Protein AF-R7URT7-F1 (afdb_monomer_lite)

Structure (mmCIF, N/CA/C/O backbone):
data_AF-R7URT7-F1
#
_entry.id   AF-R7URT7-F1
#
loop_
_atom_site.group_PDB
_atom_site.id
_atom_site.type_symbol
_atom_site.label_atom_id
_atom_site.label_alt_id
_atom_site.label_comp_id
_atom_site.label_asym_id
_atom_site.label_entity_id
_atom_site.label_seq_id
_atom_site.pdbx_PDB_ins_code
_atom_site.Cartn_x
_atom_site.Cartn_y
_atom_site.Cartn_z
_atom_site.occupancy
_atom_site.B_iso_or_equiv
_atom_site.auth_seq_id
_atom_site.auth_comp_id
_atom_site.auth_asym_id
_atom_site.auth_atom_id
_atom_site.pdbx_PDB_model_num
ATOM 1 N N . MET A 1 1 ? 13.377 -13.841 -41.918 1.00 66.00 1 MET A N 1
ATOM 2 C CA . MET A 1 1 ? 13.111 -12.643 -41.094 1.00 66.00 1 MET A CA 1
ATOM 3 C C . MET A 1 1 ? 12.307 -13.011 -39.851 1.00 66.00 1 MET A C 1
ATOM 5 O O . MET A 1 1 ? 12.816 -12.805 -38.762 1.00 66.00 1 MET A O 1
ATOM 9 N N . GLU A 1 2 ? 11.150 -13.668 -39.987 1.00 70.62 2 GLU A N 1
ATOM 10 C CA . GLU A 1 2 ? 10.314 -14.103 -38.846 1.00 70.62 2 GLU A CA 1
ATOM 11 C C . GLU A 1 2 ? 11.024 -14.985 -37.812 1.00 70.62 2 GLU A C 1
ATOM 13 O O . GLU A 1 2 ? 10.847 -14.773 -36.621 1.00 70.62 2 GLU A O 1
ATOM 18 N N . LYS A 1 3 ? 11.882 -15.927 -38.235 1.00 75.81 3 LYS A N 1
ATOM 19 C CA . LYS A 1 3 ? 12.674 -16.740 -37.291 1.00 75.81 3 LYS A CA 1
ATOM 20 C C . LYS A 1 3 ? 13.575 -15.880 -36.400 1.00 75.81 3 LYS A C 1
ATOM 22 O O . LYS A 1 3 ? 13.636 -16.108 -35.205 1.00 75.81 3 LYS A O 1
ATOM 27 N N . ILE A 1 4 ? 14.229 -14.865 -36.968 1.00 79.12 4 ILE A N 1
ATOM 28 C CA . ILE A 1 4 ? 15.103 -13.954 -36.213 1.00 79.12 4 ILE A CA 1
ATOM 29 C C . ILE A 1 4 ? 14.263 -13.099 -35.259 1.00 79.12 4 ILE A C 1
ATOM 31 O O . ILE A 1 4 ? 14.630 -12.951 -34.101 1.00 79.12 4 ILE A O 1
ATOM 35 N N . LEU A 1 5 ? 13.116 -12.588 -35.719 1.00 78.25 5 LEU A N 1
ATOM 36 C CA . LEU A 1 5 ? 12.190 -11.819 -34.881 1.00 78.25 5 LEU A CA 1
ATOM 37 C C . LEU A 1 5 ? 11.655 -12.649 -33.709 1.00 78.25 5 LEU A C 1
ATOM 39 O O . LEU A 1 5 ? 11.570 -12.137 -32.601 1.00 78.25 5 LEU A O 1
ATOM 43 N N . ARG A 1 6 ? 11.364 -13.933 -33.932 1.00 86.25 6 ARG A N 1
ATOM 44 C CA . ARG A 1 6 ? 10.952 -14.875 -32.887 1.00 86.25 6 ARG A CA 1
ATOM 45 C C . ARG A 1 6 ? 12.051 -15.104 -31.853 1.00 86.25 6 ARG A C 1
ATOM 47 O O . ARG A 1 6 ? 11.780 -14.981 -30.668 1.00 86.25 6 ARG A O 1
ATOM 54 N N . GLU A 1 7 ? 13.275 -15.416 -32.279 1.00 81.38 7 GLU A N 1
ATOM 55 C CA . GLU A 1 7 ? 14.393 -15.630 -31.345 1.00 81.38 7 GLU A CA 1
ATOM 56 C C . GLU A 1 7 ? 14.695 -14.360 -30.535 1.00 81.38 7 GLU A C 1
ATOM 58 O O . GLU A 1 7 ? 14.905 -14.426 -29.326 1.00 81.38 7 GLU A O 1
ATOM 63 N N . VAL A 1 8 ? 14.651 -13.187 -31.178 1.00 81.44 8 VAL A N 1
ATOM 64 C CA . VAL A 1 8 ? 14.832 -11.890 -30.507 1.00 81.44 8 VAL A CA 1
ATOM 65 C C . VAL A 1 8 ? 13.691 -11.606 -29.526 1.00 81.44 8 VAL A C 1
ATOM 67 O O . VAL A 1 8 ? 13.960 -11.119 -28.429 1.00 81.44 8 VAL A O 1
ATOM 70 N N . LEU A 1 9 ? 12.445 -11.940 -29.883 1.00 85.88 9 LEU A N 1
ATOM 71 C CA . LEU A 1 9 ? 11.280 -11.823 -29.004 1.00 85.88 9 LEU A CA 1
ATOM 72 C C . LEU A 1 9 ? 11.439 -12.715 -27.768 1.00 85.88 9 LEU A C 1
ATOM 74 O O . LEU A 1 9 ? 11.368 -12.206 -26.657 1.00 85.88 9 LEU A O 1
ATOM 78 N N . ILE A 1 10 ? 11.726 -14.010 -27.950 1.00 82.69 10 ILE A N 1
ATOM 79 C CA . ILE A 1 10 ? 11.879 -14.980 -26.853 1.00 82.69 10 ILE A CA 1
ATOM 80 C C . ILE A 1 10 ? 13.057 -14.603 -25.949 1.00 82.69 10 ILE A C 1
ATOM 82 O O . ILE A 1 10 ? 12.939 -14.637 -24.725 1.00 82.69 10 ILE A O 1
ATOM 86 N N . GLN A 1 11 ? 14.190 -14.191 -26.524 1.00 81.62 11 GLN A N 1
ATOM 87 C CA . GLN A 1 11 ? 15.351 -13.741 -25.753 1.00 81.62 11 GLN A CA 1
ATOM 88 C C . GLN A 1 11 ? 15.094 -12.413 -25.016 1.00 81.62 11 GLN A C 1
ATOM 90 O O . GLN A 1 11 ? 15.761 -12.125 -24.021 1.00 81.62 11 GLN A O 1
ATOM 95 N N . GLY A 1 12 ? 14.165 -11.598 -25.520 1.00 79.75 12 GLY A N 1
ATOM 96 C CA . GLY A 1 12 ? 13.783 -10.299 -24.971 1.00 79.75 12 GLY A CA 1
ATOM 97 C C . GLY A 1 12 ? 12.724 -10.348 -23.867 1.00 79.75 12 GLY A C 1
ATOM 98 O O . GLY A 1 12 ? 12.448 -9.304 -23.280 1.00 79.75 12 GLY A O 1
ATOM 99 N N . ILE A 1 13 ? 12.149 -11.519 -23.567 1.00 85.12 13 ILE A N 1
ATOM 100 C CA . ILE A 1 13 ? 11.189 -11.692 -22.468 1.00 85.12 13 ILE A CA 1
ATOM 101 C C . ILE A 1 13 ? 11.901 -11.419 -21.136 1.00 85.12 13 ILE A C 1
ATOM 103 O O . ILE A 1 13 ? 12.912 -12.046 -20.823 1.00 85.12 13 ILE A O 1
ATOM 107 N N . ALA A 1 14 ? 11.371 -10.481 -20.346 1.00 80.88 14 ALA A N 1
ATOM 108 C CA . ALA A 1 14 ? 11.927 -10.125 -19.038 1.00 80.88 14 ALA A CA 1
ATOM 109 C C . ALA A 1 14 ? 11.613 -11.171 -17.955 1.00 80.88 14 ALA A C 1
ATOM 111 O O . ALA A 1 14 ? 12.391 -11.360 -17.022 1.00 80.88 14 ALA A O 1
ATOM 112 N N . ASP A 1 15 ? 10.468 -11.843 -18.079 1.00 81.25 15 ASP A N 1
ATOM 113 C CA . ASP A 1 15 ? 10.025 -12.879 -17.156 1.00 81.25 15 ASP A CA 1
ATOM 114 C C . ASP A 1 15 ? 10.654 -14.235 -17.507 1.00 81.25 15 ASP A C 1
ATOM 116 O O . ASP A 1 15 ? 10.298 -14.883 -18.496 1.00 81.25 15 ASP A O 1
ATOM 120 N N . GLN A 1 16 ? 11.608 -14.666 -16.682 1.00 81.31 16 GLN A N 1
ATOM 121 C CA . GLN A 1 16 ? 12.387 -15.879 -16.926 1.00 81.31 16 GLN A CA 1
ATOM 122 C C . GLN A 1 16 ? 11.537 -17.161 -16.861 1.00 81.31 16 GLN A C 1
ATOM 124 O O . GLN A 1 16 ? 11.892 -18.162 -17.480 1.00 81.31 16 GLN A O 1
ATOM 129 N N . GLU A 1 17 ? 10.396 -17.133 -16.168 1.00 80.62 17 GLU A N 1
ATOM 130 C CA . GLU A 1 17 ? 9.473 -18.266 -16.071 1.00 80.62 17 GLU A CA 1
ATOM 131 C C . GLU A 1 17 ? 8.682 -18.433 -17.374 1.00 80.62 17 GLU A C 1
ATOM 133 O O . GLU A 1 17 ? 8.628 -19.526 -17.936 1.00 80.62 17 GLU A O 1
ATOM 138 N N . ILE A 1 18 ? 8.164 -17.327 -17.920 1.00 84.69 18 ILE A N 1
ATOM 139 C CA . ILE A 1 18 ? 7.478 -17.314 -19.221 1.00 84.69 18 ILE A CA 1
ATOM 140 C C . ILE A 1 18 ? 8.456 -17.686 -20.340 1.00 84.69 18 ILE A C 1
ATOM 142 O O . ILE A 1 18 ? 8.110 -18.461 -21.230 1.00 84.69 18 ILE A O 1
ATOM 146 N N . GLN A 1 19 ? 9.697 -17.196 -20.280 1.00 84.69 19 GLN A N 1
ATOM 147 C CA . GLN A 1 19 ? 10.735 -17.555 -21.246 1.00 84.69 19 GLN A CA 1
ATOM 148 C C . GLN A 1 19 ? 11.021 -19.064 -21.249 1.00 84.69 19 GLN A C 1
ATOM 150 O O . GLN A 1 19 ? 11.034 -19.685 -22.312 1.00 84.69 19 GLN A O 1
ATOM 155 N N . MET A 1 20 ? 11.213 -19.662 -20.071 1.00 79.75 20 MET A N 1
ATOM 156 C CA . MET A 1 20 ? 11.435 -21.104 -19.929 1.00 79.75 20 MET A CA 1
ATOM 157 C C . MET A 1 20 ? 10.237 -21.921 -20.423 1.00 79.75 20 MET A C 1
ATOM 159 O O . MET A 1 20 ? 10.420 -22.965 -21.044 1.00 79.75 20 MET A O 1
ATOM 163 N N . GLU A 1 21 ? 9.014 -21.441 -20.201 1.00 80.75 21 GLU A N 1
ATOM 164 C CA . GLU A 1 21 ? 7.796 -22.136 -20.615 1.00 80.75 21 GLU A CA 1
ATOM 165 C C . GLU A 1 21 ? 7.554 -22.073 -22.133 1.00 80.75 21 GLU A C 1
ATOM 167 O O . GLU A 1 21 ? 7.122 -23.057 -22.735 1.00 80.75 21 GLU A O 1
ATOM 172 N N . VAL A 1 22 ? 7.889 -20.950 -22.778 1.00 83.44 22 VAL A N 1
ATOM 173 C CA . VAL A 1 22 ? 7.855 -20.816 -24.245 1.00 83.44 22 VAL A CA 1
ATOM 174 C C . VAL A 1 22 ? 8.913 -21.711 -24.897 1.00 83.44 22 VAL A C 1
ATOM 176 O O . VAL A 1 22 ? 8.641 -22.336 -25.920 1.00 83.44 22 VAL A O 1
ATOM 179 N N . LEU A 1 23 ? 10.099 -21.824 -24.290 1.00 81.19 23 LEU A N 1
ATOM 180 C CA . LEU A 1 23 ? 11.165 -22.723 -24.748 1.00 81.19 23 LEU A CA 1
ATOM 181 C C . LEU A 1 23 ? 10.850 -24.206 -24.484 1.00 81.19 23 LEU A C 1
ATOM 183 O O . LEU A 1 23 ? 11.289 -25.072 -25.238 1.00 81.19 23 LEU A O 1
ATOM 187 N N . GLY A 1 24 ? 10.085 -24.500 -23.430 1.00 78.19 24 GLY A N 1
ATOM 188 C CA . GLY A 1 24 ? 9.642 -25.844 -23.050 1.00 78.19 24 GLY A CA 1
ATOM 189 C C . GLY A 1 24 ? 8.329 -26.292 -23.698 1.00 78.19 24 GLY A C 1
ATOM 190 O O . GLY A 1 24 ? 7.802 -27.344 -23.332 1.00 78.19 24 GLY A O 1
ATOM 191 N N . HIS A 1 25 ? 7.771 -25.509 -24.625 1.00 79.75 25 HIS A N 1
ATOM 192 C CA . HIS A 1 25 ? 6.488 -25.808 -25.253 1.00 79.75 25 HIS A CA 1
ATOM 193 C C . HIS A 1 25 ? 6.569 -27.049 -26.160 1.00 79.75 25 HIS A C 1
ATOM 195 O O . HIS A 1 25 ? 7.593 -27.318 -26.788 1.00 79.75 25 HIS A O 1
ATOM 201 N N . SER A 1 26 ? 5.463 -27.795 -26.280 1.00 76.88 26 SER A N 1
ATOM 202 C CA . SER A 1 26 ? 5.393 -29.026 -27.091 1.00 76.88 26 SER A CA 1
ATOM 203 C C . SER A 1 26 ? 5.785 -28.798 -28.555 1.00 76.88 26 SER A C 1
ATOM 205 O O . SER A 1 26 ? 6.327 -29.685 -29.212 1.00 76.88 26 SER A O 1
ATOM 207 N N . ASN A 1 27 ? 5.518 -27.592 -29.060 1.00 76.62 27 ASN A N 1
ATOM 208 C CA . ASN A 1 27 ? 6.017 -27.120 -30.339 1.00 76.62 27 ASN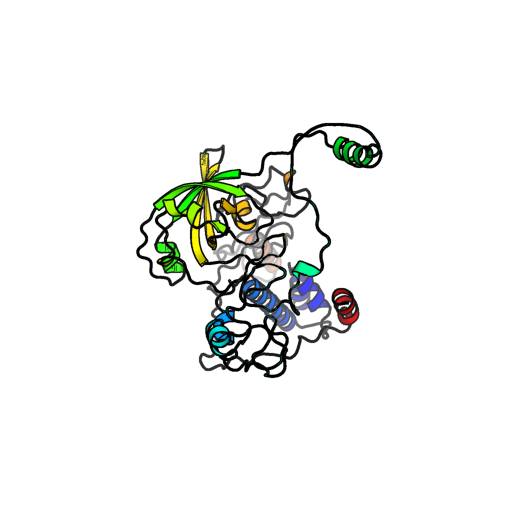 A CA 1
ATOM 209 C C . ASN A 1 27 ? 7.369 -26.421 -30.120 1.00 76.62 27 ASN A C 1
ATOM 211 O O . ASN A 1 27 ? 7.402 -25.268 -29.707 1.00 76.62 27 ASN A O 1
ATOM 215 N N . GLN A 1 28 ? 8.478 -27.107 -30.417 1.00 69.38 28 GLN A N 1
ATOM 216 C CA . GLN A 1 28 ? 9.841 -26.575 -30.235 1.00 69.38 28 GLN A CA 1
ATOM 217 C C . GLN A 1 28 ? 10.218 -25.471 -31.240 1.00 69.38 28 GLN A C 1
ATOM 219 O O . GLN A 1 28 ? 11.294 -24.886 -31.158 1.00 69.38 28 GLN A O 1
ATOM 224 N N . ASN A 1 29 ? 9.366 -25.201 -32.231 1.00 74.88 29 ASN A N 1
ATOM 225 C CA . ASN A 1 29 ? 9.578 -24.156 -33.225 1.00 74.88 29 ASN A CA 1
ATOM 226 C C . ASN A 1 29 ? 8.248 -23.471 -33.568 1.00 74.88 29 ASN A C 1
ATOM 228 O O . ASN A 1 29 ? 7.795 -23.570 -34.712 1.00 74.88 29 ASN A O 1
ATOM 232 N N . PRO A 1 30 ? 7.637 -22.742 -32.617 1.00 80.44 30 PRO A N 1
ATOM 233 C CA . PRO A 1 30 ? 6.410 -22.014 -32.897 1.00 80.44 30 PRO A CA 1
ATOM 234 C C . PRO A 1 30 ? 6.671 -20.961 -33.978 1.00 80.44 30 PRO A C 1
ATOM 236 O O . PRO A 1 30 ? 7.789 -20.443 -34.118 1.00 80.44 30 PRO A O 1
ATOM 239 N N . SER A 1 31 ? 5.652 -20.648 -34.775 1.00 87.56 31 SER A N 1
ATOM 240 C CA . SER A 1 31 ? 5.723 -19.481 -35.662 1.00 87.56 31 SER A CA 1
ATOM 241 C C . SER A 1 31 ? 5.860 -18.194 -34.833 1.00 87.56 31 SER A C 1
ATOM 243 O O . SER A 1 31 ? 5.608 -18.196 -33.628 1.00 87.56 31 SER A O 1
ATOM 245 N N . PHE A 1 32 ? 6.278 -17.085 -35.449 1.00 85.06 32 PHE A N 1
ATOM 246 C CA . PHE A 1 32 ? 6.387 -15.807 -34.733 1.00 85.06 32 PHE A CA 1
ATOM 247 C C . PHE A 1 32 ? 5.050 -15.403 -34.089 1.00 85.06 32 PHE A C 1
ATOM 249 O O . PHE A 1 32 ? 5.020 -15.030 -32.920 1.00 85.06 32 PHE A O 1
ATOM 256 N N . GLU A 1 33 ? 3.947 -15.553 -34.824 1.00 85.31 33 GLU A N 1
ATOM 257 C CA . GLU A 1 33 ? 2.606 -15.212 -34.346 1.00 85.31 33 GLU A CA 1
ATOM 258 C C . GLU A 1 33 ? 2.118 -16.160 -33.239 1.00 85.31 33 GLU A C 1
ATOM 260 O O . GLU A 1 33 ? 1.483 -15.735 -32.278 1.00 85.31 33 GLU A O 1
ATOM 265 N N . GLU A 1 34 ? 2.460 -17.443 -33.328 1.00 84.31 34 GLU A N 1
ATOM 266 C CA . GLU A 1 34 ? 2.132 -18.432 -32.299 1.00 84.31 34 GLU A CA 1
ATOM 267 C C . GLU A 1 34 ? 2.924 -18.189 -31.008 1.00 84.31 34 GLU A C 1
ATOM 269 O O . GLU A 1 34 ? 2.341 -18.192 -29.926 1.00 84.31 34 GLU A O 1
ATOM 274 N N . ALA A 1 35 ? 4.224 -17.889 -31.114 1.00 83.25 35 ALA A N 1
ATOM 275 C CA . ALA A 1 35 ? 5.051 -17.502 -29.974 1.00 83.25 35 ALA A CA 1
ATOM 276 C C . ALA A 1 35 ? 4.507 -16.234 -29.304 1.00 83.25 35 ALA A C 1
ATOM 278 O O . ALA A 1 35 ? 4.386 -16.194 -28.082 1.00 83.25 35 ALA A O 1
ATOM 279 N N . LEU A 1 36 ? 4.120 -15.234 -30.103 1.00 86.94 36 LEU A N 1
ATOM 280 C CA . LEU A 1 36 ? 3.526 -13.998 -29.607 1.00 86.94 36 LEU A CA 1
ATOM 281 C C . LEU A 1 36 ? 2.234 -14.275 -28.830 1.00 86.94 36 LEU A C 1
ATOM 283 O O . LEU A 1 36 ? 2.117 -13.835 -27.693 1.00 86.94 36 LEU A O 1
ATOM 287 N N . ARG A 1 37 ? 1.316 -15.085 -29.373 1.00 85.06 37 ARG A N 1
ATOM 288 C CA . ARG A 1 37 ? 0.068 -15.450 -28.677 1.00 85.06 37 ARG A CA 1
ATOM 289 C C . ARG A 1 37 ? 0.313 -16.201 -27.370 1.00 85.06 37 ARG A C 1
ATOM 291 O O . ARG A 1 37 ? -0.399 -15.964 -26.396 1.00 85.06 37 ARG A O 1
ATOM 298 N N . ILE A 1 38 ? 1.296 -17.104 -27.333 1.00 83.44 38 ILE A N 1
ATOM 299 C CA . ILE A 1 38 ? 1.654 -17.835 -26.108 1.00 83.44 38 ILE A CA 1
ATOM 300 C C . ILE A 1 38 ? 2.180 -16.855 -25.054 1.00 83.44 38 ILE A C 1
ATOM 302 O O . ILE A 1 38 ? 1.712 -16.877 -23.915 1.00 83.44 38 ILE A O 1
ATOM 306 N N . ILE A 1 39 ? 3.112 -15.977 -25.435 1.00 86.56 39 ILE A N 1
ATOM 307 C CA . ILE A 1 39 ? 3.707 -14.976 -24.541 1.00 86.56 39 ILE A CA 1
ATOM 308 C C . ILE A 1 39 ? 2.632 -14.013 -24.034 1.00 86.56 39 ILE A C 1
ATOM 310 O O . ILE A 1 39 ? 2.507 -13.823 -22.829 1.00 86.56 39 ILE A O 1
ATOM 314 N N . GLU A 1 40 ? 1.804 -13.467 -24.925 1.00 84.50 40 GLU A N 1
ATOM 315 C CA . GLU A 1 40 ? 0.708 -12.562 -24.577 1.00 84.50 40 GLU A CA 1
ATOM 316 C C . GLU A 1 40 ? -0.272 -13.212 -23.601 1.00 84.50 40 GLU A C 1
ATOM 318 O O . GLU A 1 40 ? -0.609 -12.613 -22.581 1.00 84.50 40 GLU A O 1
ATOM 323 N N . ALA A 1 41 ? -0.693 -14.454 -23.863 1.00 81.94 41 ALA A N 1
ATOM 324 C CA . ALA A 1 41 ? -1.601 -15.179 -22.980 1.00 81.94 41 ALA A CA 1
ATOM 325 C C . ALA A 1 41 ? -0.985 -15.413 -21.592 1.00 81.94 41 ALA A C 1
ATOM 327 O O . ALA A 1 41 ? -1.674 -15.294 -20.576 1.00 81.94 41 ALA A O 1
ATOM 328 N N . LYS A 1 42 ? 0.314 -15.717 -21.530 1.00 83.75 42 LYS A N 1
ATOM 329 C CA . LYS A 1 42 ? 1.028 -15.986 -20.278 1.00 83.75 42 LYS A CA 1
ATOM 330 C C . LYS A 1 42 ? 1.317 -14.725 -19.484 1.00 83.75 42 LYS A C 1
ATOM 332 O O . LYS A 1 42 ? 1.062 -14.699 -18.284 1.00 83.75 42 LYS A O 1
ATOM 337 N N . GLU A 1 43 ? 1.752 -13.657 -20.135 1.00 83.94 43 GLU A N 1
ATOM 338 C CA . GLU A 1 43 ? 1.943 -12.364 -19.488 1.00 83.94 43 GLU A CA 1
ATOM 339 C C . GLU A 1 43 ? 0.616 -11.752 -19.049 1.00 83.94 43 GLU A C 1
ATOM 341 O O . GLU A 1 43 ? 0.548 -11.150 -17.981 1.00 83.94 43 GLU A O 1
ATOM 346 N N . ALA A 1 44 ? -0.451 -11.893 -19.840 1.00 76.94 44 ALA A N 1
ATOM 347 C CA . ALA A 1 44 ? -1.789 -11.474 -19.437 1.00 76.94 44 ALA A CA 1
ATOM 348 C C . ALA A 1 44 ? -2.294 -12.316 -18.260 1.00 76.94 44 ALA A C 1
ATOM 350 O O . ALA A 1 44 ? -2.861 -11.765 -17.318 1.00 76.94 44 ALA A O 1
ATOM 351 N N . GLY A 1 45 ? -2.038 -13.627 -18.270 1.00 74.44 45 GLY A N 1
ATOM 352 C CA . GLY A 1 45 ? -2.348 -14.533 -17.168 1.00 74.44 45 GLY A CA 1
ATOM 353 C C . GLY A 1 45 ? -1.606 -14.161 -15.887 1.00 74.44 45 GLY A C 1
ATOM 354 O O . GLY A 1 45 ? -2.232 -14.048 -14.840 1.00 74.44 45 GLY A O 1
ATOM 355 N N . LYS A 1 46 ? -0.301 -13.885 -15.967 1.00 76.81 46 LYS A N 1
ATOM 356 C CA . LYS A 1 46 ? 0.529 -13.499 -14.819 1.00 76.81 46 LYS A CA 1
ATOM 357 C C . LYS A 1 46 ? 0.201 -12.094 -14.312 1.00 76.81 46 LYS A C 1
ATOM 359 O O . LYS A 1 46 ? 0.114 -11.903 -13.106 1.00 76.81 46 LYS A O 1
ATOM 364 N N . ARG A 1 47 ? -0.105 -11.140 -15.201 1.00 70.06 47 ARG A N 1
ATOM 365 C CA . ARG A 1 47 ? -0.646 -9.815 -14.836 1.00 70.06 47 ARG A CA 1
ATOM 366 C C . ARG A 1 47 ? -2.012 -9.915 -14.166 1.00 70.06 47 ARG A C 1
ATOM 368 O O . ARG A 1 47 ? -2.261 -9.228 -13.183 1.00 70.06 47 ARG A O 1
ATOM 375 N N . SER A 1 48 ? -2.880 -10.794 -14.660 1.00 66.44 48 SER A N 1
ATOM 376 C CA . SER A 1 48 ? -4.196 -11.040 -14.061 1.00 66.44 48 SER A CA 1
ATOM 377 C C . SER A 1 48 ? -4.075 -11.789 -12.737 1.00 66.44 48 SER A C 1
ATOM 379 O O . SER A 1 48 ? -4.819 -11.493 -11.817 1.00 66.44 48 SER A O 1
ATOM 381 N N . ALA A 1 49 ? -3.118 -12.709 -12.603 1.00 62.59 49 ALA A N 1
ATOM 382 C CA . ALA A 1 49 ? -2.811 -13.393 -11.353 1.00 62.59 49 ALA A CA 1
ATOM 383 C C . ALA A 1 49 ? -2.215 -12.428 -10.324 1.00 62.59 49 ALA A C 1
ATOM 385 O O . ALA A 1 49 ? -2.664 -12.436 -9.186 1.00 62.59 49 ALA A O 1
ATOM 386 N N . SER A 1 50 ? -1.300 -11.539 -10.728 1.00 55.41 50 SER A N 1
ATOM 387 C CA . SER A 1 50 ? -0.840 -10.432 -9.882 1.00 55.41 50 SER A CA 1
ATOM 388 C C . SER A 1 50 ? -2.029 -9.572 -9.488 1.00 55.41 50 SER A C 1
ATOM 390 O O . SER A 1 50 ? -2.259 -9.400 -8.313 1.00 55.41 50 SER A O 1
ATOM 392 N N . SER A 1 51 ? -2.915 -9.192 -10.413 1.00 50.81 51 SER A N 1
ATOM 393 C CA . SER A 1 51 ? -4.150 -8.477 -10.070 1.00 50.81 51 SER A CA 1
ATOM 394 C C . SER A 1 51 ? -5.124 -9.282 -9.200 1.00 50.81 51 SER A C 1
ATOM 396 O O . SER A 1 51 ? -5.952 -8.657 -8.550 1.00 50.81 51 SER A O 1
ATOM 398 N N . LEU A 1 52 ? -5.083 -10.620 -9.175 1.00 47.47 52 LEU A N 1
ATOM 399 C CA . LEU A 1 52 ? -5.869 -11.484 -8.277 1.00 47.47 52 LEU A CA 1
ATOM 400 C C . LEU A 1 52 ? -5.221 -11.622 -6.889 1.00 47.47 52 LEU A C 1
ATOM 402 O O . LEU A 1 52 ? -5.923 -11.866 -5.912 1.00 47.47 52 LEU A O 1
ATOM 406 N N . LEU A 1 53 ? -3.900 -11.463 -6.809 1.00 48.09 53 LEU A N 1
ATOM 407 C CA . LEU A 1 53 ? -3.115 -11.445 -5.573 1.00 48.09 53 LEU A CA 1
ATOM 408 C C . LEU A 1 53 ? -3.073 -10.031 -4.954 1.00 48.09 53 LEU A C 1
ATOM 410 O O . LEU A 1 53 ? -3.122 -9.897 -3.736 1.00 48.09 53 LEU A O 1
ATOM 414 N N . ASP A 1 54 ? -3.085 -9.001 -5.802 1.00 41.72 54 ASP A N 1
ATOM 415 C CA . ASP A 1 54 ? -3.083 -7.563 -5.505 1.00 41.72 54 ASP A CA 1
ATOM 416 C C . ASP A 1 54 ? -4.512 -6.995 -5.404 1.00 41.72 54 ASP A C 1
ATOM 418 O O . ASP A 1 54 ? -4.717 -5.872 -4.937 1.00 41.72 54 ASP A O 1
ATOM 422 N N . SER A 1 55 ? -5.545 -7.756 -5.800 1.00 41.69 55 SER A N 1
ATOM 423 C CA . SER A 1 55 ? -6.920 -7.378 -5.475 1.00 41.69 55 SER A CA 1
ATOM 424 C C . SER A 1 55 ? -7.191 -7.686 -4.012 1.00 41.69 55 SER A C 1
ATOM 426 O O . SER A 1 55 ? -7.457 -8.814 -3.603 1.00 41.69 55 SER A O 1
ATOM 428 N N . ASN A 1 56 ? -7.189 -6.608 -3.230 1.00 41.97 56 ASN A N 1
ATOM 429 C CA . ASN A 1 56 ? -8.002 -6.421 -2.036 1.00 41.97 56 ASN A CA 1
ATOM 430 C C . ASN A 1 56 ? -9.144 -7.448 -1.949 1.00 41.97 56 ASN A C 1
ATOM 432 O O . ASN A 1 56 ? -10.016 -7.489 -2.823 1.00 41.97 56 ASN A O 1
ATOM 436 N N . GLY A 1 57 ? -9.167 -8.234 -0.867 1.00 40.91 57 GLY A N 1
ATOM 437 C CA . GLY A 1 57 ? -10.092 -9.345 -0.589 1.00 40.91 57 GLY A CA 1
ATOM 438 C C . GLY A 1 57 ? -11.596 -9.017 -0.513 1.00 40.91 57 GLY A C 1
ATOM 439 O O . GLY A 1 57 ? -12.347 -9.723 0.156 1.00 40.91 57 GLY A O 1
ATOM 440 N N . ALA A 1 58 ? -12.068 -7.968 -1.186 1.00 41.12 58 ALA A N 1
ATOM 441 C CA . ALA A 1 58 ? -13.452 -7.518 -1.220 1.00 41.12 58 ALA A CA 1
ATOM 442 C C . ALA A 1 58 ? -14.276 -8.102 -2.389 1.00 41.12 58 ALA A C 1
ATOM 444 O O . ALA A 1 58 ? -15.489 -8.266 -2.243 1.00 41.12 58 ALA A O 1
ATOM 445 N N . GLN A 1 59 ? -13.675 -8.466 -3.532 1.00 36.44 59 GLN A N 1
ATOM 446 C CA . GLN A 1 59 ? -14.446 -8.984 -4.681 1.00 36.44 59 GLN A CA 1
ATOM 447 C C . GLN A 1 59 ? -14.681 -10.504 -4.664 1.00 36.44 59 GLN A C 1
ATOM 449 O O . GLN A 1 59 ? -15.739 -10.949 -5.110 1.00 36.44 59 GLN A O 1
ATOM 454 N N . ALA A 1 60 ? -13.812 -11.294 -4.024 1.00 37.50 60 ALA A N 1
ATOM 455 C CA . ALA A 1 60 ? -14.049 -12.728 -3.796 1.00 37.50 60 ALA A CA 1
ATOM 456 C C . ALA A 1 60 ? -15.194 -13.016 -2.790 1.00 37.50 60 ALA A C 1
ATOM 458 O O . ALA A 1 60 ? -15.612 -14.160 -2.596 1.00 37.50 60 ALA A O 1
ATOM 459 N N . MET A 1 61 ? -15.740 -11.982 -2.138 1.00 40.38 61 MET A N 1
ATOM 460 C CA . MET A 1 61 ? -16.805 -12.135 -1.146 1.00 40.38 61 MET A CA 1
ATOM 461 C C . MET A 1 61 ? -18.215 -12.227 -1.744 1.00 40.38 61 MET A C 1
ATOM 463 O O . MET A 1 61 ? -19.120 -12.769 -1.108 1.00 40.38 61 MET A O 1
ATOM 467 N N . ARG A 1 62 ? -18.440 -11.733 -2.967 1.00 37.56 62 ARG A N 1
ATOM 468 C CA . ARG A 1 62 ? -19.797 -11.758 -3.543 1.00 37.56 62 ARG A CA 1
ATOM 469 C C . ARG A 1 62 ? -20.214 -13.163 -3.986 1.00 37.56 62 ARG A C 1
ATOM 471 O O . ARG A 1 62 ? -21.386 -13.505 -3.861 1.00 37.56 62 ARG A O 1
ATOM 478 N N . THR A 1 63 ? -19.263 -14.013 -4.367 1.00 34.56 63 THR A N 1
ATOM 479 C CA . THR A 1 63 ? -19.507 -15.405 -4.789 1.00 34.56 63 THR A CA 1
ATOM 480 C C . THR A 1 63 ? -19.593 -16.406 -3.632 1.00 34.56 63 THR A C 1
ATOM 482 O O . THR A 1 63 ? -20.108 -17.504 -3.815 1.00 34.56 63 THR A O 1
ATOM 485 N N . SER A 1 64 ? -19.186 -16.033 -2.413 1.00 33.81 64 SER A N 1
ATOM 486 C CA . SER A 1 64 ? -19.318 -16.884 -1.216 1.00 33.81 64 SER A CA 1
ATOM 487 C C . SER A 1 64 ? -20.592 -16.622 -0.396 1.00 33.81 64 SER A C 1
ATOM 489 O O . SER A 1 64 ? -20.857 -17.333 0.578 1.00 33.81 64 SER A O 1
ATOM 491 N N . SER A 1 65 ? -21.426 -15.656 -0.804 1.00 34.75 65 SER A N 1
ATOM 492 C CA . SER A 1 65 ? -22.652 -15.276 -0.083 1.00 34.75 65 SER A CA 1
ATOM 493 C C . SER A 1 65 ? -23.857 -16.205 -0.314 1.00 34.75 65 SER A C 1
ATOM 495 O O . SER A 1 65 ? -24.805 -16.167 0.469 1.00 34.75 65 SER A O 1
ATOM 497 N N . SER A 1 66 ? -23.803 -17.112 -1.299 1.00 31.34 66 SER A N 1
ATOM 498 C CA . SER A 1 66 ? -24.894 -18.068 -1.579 1.00 31.34 66 SER A CA 1
ATOM 499 C C . SER A 1 66 ? -24.657 -19.490 -1.050 1.00 31.34 66 SER A C 1
ATOM 501 O O . SER A 1 66 ? -25.573 -20.303 -1.096 1.00 31.34 66 SER A O 1
ATOM 503 N N . TYR A 1 67 ? -23.486 -19.791 -0.471 1.00 32.19 67 TYR A N 1
ATOM 504 C CA . TYR A 1 67 ? -23.118 -21.153 -0.033 1.00 32.19 67 TYR A CA 1
ATOM 505 C C . TYR A 1 67 ? -22.923 -21.334 1.483 1.00 32.19 67 TYR A C 1
ATOM 507 O O . TYR A 1 67 ? -22.427 -22.363 1.934 1.00 32.19 67 TYR A O 1
ATOM 515 N N . LYS A 1 68 ? -23.355 -20.376 2.312 1.00 32.72 68 LYS A N 1
ATOM 516 C CA . LYS A 1 68 ? -23.331 -20.508 3.786 1.00 32.72 68 LYS A CA 1
ATOM 517 C C . LYS A 1 68 ? -24.707 -20.413 4.438 1.00 32.72 68 LYS A C 1
ATOM 519 O O . LYS A 1 68 ? -24.838 -19.888 5.540 1.00 32.72 68 LYS A O 1
ATOM 524 N N . LYS A 1 69 ? -25.734 -20.952 3.779 1.00 35.69 69 LYS A N 1
ATOM 525 C CA . LYS A 1 69 ? -27.064 -21.106 4.385 1.00 35.69 69 LYS A CA 1
ATOM 526 C C . LYS A 1 69 ? -27.480 -22.552 4.657 1.00 35.69 69 LYS A C 1
ATOM 528 O O . LYS A 1 69 ? -28.663 -22.779 4.867 1.00 35.69 69 LYS A O 1
ATOM 533 N N . ASP A 1 70 ? -26.542 -23.501 4.726 1.00 36.06 70 ASP A N 1
ATOM 534 C CA . ASP A 1 70 ? -26.902 -24.868 5.135 1.00 36.06 70 ASP A CA 1
ATOM 535 C C . ASP A 1 70 ? -25.814 -25.640 5.906 1.00 36.06 70 ASP A C 1
ATOM 537 O O . ASP A 1 70 ? -25.593 -26.825 5.687 1.00 36.06 70 ASP A O 1
ATOM 541 N N . GLN A 1 71 ? -25.143 -25.000 6.874 1.00 35.50 71 GLN A N 1
ATOM 542 C CA . GLN A 1 71 ? -24.531 -25.772 7.967 1.00 35.50 71 GLN A CA 1
ATOM 543 C C . GLN A 1 71 ? -25.575 -25.997 9.060 1.00 35.50 71 GLN A C 1
ATOM 545 O O . GLN A 1 71 ? -25.625 -25.292 10.069 1.00 35.50 71 GLN A O 1
ATOM 550 N N . LYS A 1 72 ? -26.426 -27.001 8.836 1.00 38.62 72 LYS A N 1
ATOM 551 C CA . LYS A 1 72 ? -27.149 -27.669 9.916 1.00 38.62 72 LYS A CA 1
ATOM 552 C C . LYS A 1 72 ? -26.128 -28.229 10.904 1.00 38.62 72 LYS A C 1
ATOM 554 O O . LYS A 1 72 ? -25.217 -28.966 10.538 1.00 38.62 72 LYS A O 1
ATOM 559 N N . SER A 1 73 ? -26.298 -27.856 12.165 1.00 39.31 73 SER A N 1
ATOM 560 C CA . SER A 1 73 ? -25.694 -28.514 13.317 1.00 39.31 73 SER A CA 1
ATOM 561 C C . SER A 1 73 ? -25.931 -30.022 13.236 1.00 39.31 73 SER A C 1
ATOM 563 O O . SER A 1 73 ? -27.087 -30.449 13.221 1.00 39.31 73 SER A O 1
ATOM 565 N N . HIS A 1 74 ? -24.861 -30.818 13.212 1.00 43.69 74 HIS A N 1
ATOM 566 C CA . HIS A 1 74 ? -24.977 -32.255 13.438 1.00 43.69 74 HIS A CA 1
ATOM 567 C C . HIS A 1 74 ? -25.396 -32.485 14.906 1.00 43.69 74 HIS A C 1
ATOM 569 O O . HIS A 1 74 ? -24.756 -31.927 15.804 1.00 43.69 74 HIS A O 1
ATOM 575 N N . PRO A 1 75 ? -26.464 -33.255 15.173 1.00 48.41 75 PRO A N 1
ATOM 576 C CA . PRO A 1 75 ? -27.009 -33.444 16.520 1.00 48.41 75 PRO A CA 1
ATOM 577 C C . PRO A 1 75 ? -26.153 -34.330 17.448 1.00 48.41 75 PRO A C 1
ATOM 579 O O . PRO A 1 75 ? -26.444 -34.386 18.642 1.00 48.41 75 PRO A O 1
ATOM 582 N N . ASP A 1 76 ? -25.070 -34.944 16.954 1.00 50.56 76 ASP A N 1
ATOM 583 C CA . ASP A 1 76 ? -24.393 -36.054 17.648 1.00 50.56 76 ASP A CA 1
ATOM 584 C C . ASP A 1 76 ? -23.089 -35.702 18.396 1.00 50.56 76 ASP A C 1
ATOM 586 O O . ASP A 1 76 ? -22.453 -36.579 18.978 1.00 50.56 76 ASP A O 1
ATOM 590 N N . GLU A 1 77 ? -22.673 -34.430 18.449 1.00 57.59 77 GLU A N 1
ATOM 591 C CA . GLU A 1 77 ? -21.482 -34.042 19.226 1.00 57.59 77 GLU A CA 1
ATOM 592 C C . GLU A 1 77 ? -21.803 -33.682 20.695 1.00 57.59 77 GLU A C 1
ATOM 594 O O . GLU A 1 77 ? -22.731 -32.901 20.957 1.00 57.59 77 GLU A O 1
ATOM 599 N N . PRO A 1 78 ? -21.003 -34.162 21.674 1.00 60.12 78 PRO A N 1
ATOM 600 C CA . PRO A 1 78 ? -21.200 -33.853 23.087 1.00 60.12 78 PRO A CA 1
ATOM 601 C C . PRO A 1 78 ? -20.911 -32.377 23.395 1.00 60.12 78 PRO A C 1
ATOM 603 O O . PRO A 1 78 ? -19.895 -31.802 22.987 1.00 60.12 78 PRO A O 1
ATOM 606 N N . CYS A 1 79 ? -21.806 -31.748 24.158 1.00 67.06 79 CYS A N 1
ATOM 607 C CA . CYS A 1 79 ? -21.684 -30.351 24.564 1.00 67.06 79 CYS A CA 1
ATOM 608 C C . CYS A 1 79 ? -20.457 -30.124 25.466 1.00 67.06 79 CYS A C 1
ATOM 610 O O . CYS A 1 79 ? -20.275 -30.811 26.469 1.00 67.06 79 CYS A O 1
ATOM 612 N N . GLY A 1 80 ? -19.662 -29.082 25.191 1.00 60.69 80 GLY A N 1
ATOM 613 C CA . GLY A 1 80 ? -18.483 -28.724 25.996 1.00 60.69 80 GLY A CA 1
ATOM 614 C C . GLY A 1 80 ? -18.774 -28.235 27.426 1.00 60.69 80 GLY A C 1
ATOM 615 O O . GLY A 1 80 ? -17.845 -28.123 28.221 1.00 60.69 80 GLY A O 1
ATOM 616 N N . TYR A 1 81 ? -20.040 -27.956 27.754 1.00 63.62 81 TYR A N 1
ATOM 617 C CA . TYR A 1 81 ? -20.489 -27.470 29.066 1.00 63.62 81 TYR A CA 1
ATOM 618 C C . TYR A 1 81 ? -21.240 -28.531 29.888 1.00 63.62 81 TYR A C 1
ATOM 620 O O . TYR A 1 81 ? -21.179 -28.508 31.117 1.00 63.62 81 TYR A O 1
ATOM 628 N N . PHE A 1 82 ? -21.938 -29.454 29.217 1.00 61.06 82 PHE A N 1
ATOM 629 C CA . PHE A 1 82 ? -22.790 -30.477 29.838 1.00 61.06 82 PHE A CA 1
ATOM 630 C C . PHE A 1 82 ? -22.272 -31.911 29.639 1.00 61.06 82 PHE A C 1
ATOM 632 O O . PHE A 1 82 ? -22.657 -32.805 30.379 1.00 61.06 82 PHE A O 1
ATOM 639 N N . GLY A 1 83 ? -21.378 -32.145 28.674 1.00 57.09 83 GLY A N 1
ATOM 640 C CA . GLY A 1 83 ? -20.763 -33.449 28.406 1.00 57.09 83 GLY A CA 1
ATOM 641 C C . GLY A 1 83 ? -21.656 -34.461 27.679 1.00 57.09 83 GLY A C 1
ATOM 642 O O . GLY A 1 83 ? -21.160 -35.513 27.297 1.00 57.09 83 GLY A O 1
ATOM 643 N N . TRP A 1 84 ? -22.937 -34.147 27.456 1.00 58.34 84 TRP A N 1
ATOM 644 C CA . TRP A 1 84 ? -23.898 -35.020 26.772 1.00 58.34 84 TRP A CA 1
ATOM 645 C C . TRP A 1 84 ? -24.260 -34.507 25.375 1.00 58.34 84 TRP A C 1
ATOM 647 O O . TRP A 1 84 ? -24.138 -33.313 25.073 1.00 58.34 84 TRP A O 1
ATOM 657 N N . ILE A 1 85 ? -24.688 -35.445 24.532 1.00 54.12 85 ILE A N 1
ATOM 658 C CA . ILE A 1 85 ? -25.106 -35.245 23.142 1.00 54.12 85 ILE A CA 1
ATOM 659 C C . ILE A 1 85 ? -26.488 -34.574 23.129 1.00 54.12 85 ILE A C 1
ATOM 661 O O . ILE A 1 85 ? -27.365 -34.963 23.897 1.00 54.12 85 ILE A O 1
ATOM 665 N N . GLY A 1 86 ? -26.684 -33.545 22.297 1.00 51.94 86 GLY A N 1
ATOM 666 C CA . GLY A 1 86 ? -28.017 -32.951 22.115 1.00 51.94 86 GLY A CA 1
ATOM 667 C C . GLY A 1 86 ? -28.057 -31.529 21.553 1.00 51.94 86 GLY A C 1
ATOM 668 O O . GLY A 1 86 ? -29.032 -31.168 20.907 1.00 51.94 86 GLY A O 1
ATOM 669 N N . HIS A 1 87 ? -27.017 -30.710 21.756 1.00 63.47 87 HIS A N 1
ATOM 670 C CA . HIS A 1 87 ? -26.957 -29.360 21.164 1.00 63.47 87 HIS A CA 1
ATOM 671 C C . HIS A 1 87 ? -25.572 -28.969 20.617 1.00 63.47 87 HIS A C 1
ATOM 673 O O . HIS A 1 87 ? -25.338 -27.807 20.299 1.00 63.47 87 HIS A O 1
ATOM 679 N N . GLY A 1 88 ? -24.645 -29.917 20.461 1.00 57.78 88 GLY A N 1
ATOM 680 C CA . GLY A 1 88 ? -23.347 -29.681 19.821 1.00 57.78 88 GLY A CA 1
ATOM 681 C C . GLY A 1 88 ? -22.365 -28.800 20.613 1.00 57.78 88 GLY A C 1
ATOM 682 O O . GLY A 1 88 ? -22.679 -28.179 21.631 1.00 57.78 88 GLY A O 1
ATOM 683 N N . LYS A 1 89 ? -21.117 -28.743 20.134 1.00 60.53 89 LYS A N 1
ATOM 684 C CA . LYS A 1 89 ? -19.962 -28.162 20.845 1.00 60.53 89 LYS A CA 1
ATOM 685 C C . LYS A 1 89 ? -19.913 -26.624 20.856 1.00 60.53 89 LYS A C 1
ATOM 687 O O . LYS A 1 89 ? -19.237 -26.040 21.702 1.00 60.53 89 LYS A O 1
ATOM 692 N N . ARG A 1 90 ? -20.609 -25.960 19.924 1.00 56.47 90 ARG A N 1
ATOM 693 C CA . ARG A 1 90 ? -20.637 -24.491 19.740 1.00 56.47 90 ARG A CA 1
ATOM 694 C C . ARG A 1 90 ? -22.048 -23.975 19.448 1.00 56.47 90 ARG A C 1
ATOM 696 O O . ARG A 1 90 ? -22.279 -23.288 18.457 1.00 56.47 90 ARG A O 1
ATOM 703 N N . SER A 1 91 ? -23.002 -24.322 20.305 1.00 56.44 91 SER A N 1
ATOM 704 C CA . SER A 1 91 ? -24.367 -23.826 20.147 1.00 56.44 91 SER A CA 1
ATOM 705 C C . SER A 1 91 ? -24.499 -22.328 20.454 1.00 56.44 91 SER A C 1
ATOM 707 O O . SER A 1 91 ? -23.820 -21.825 21.357 1.00 56.44 91 SER A O 1
ATOM 709 N N . PRO A 1 92 ? -25.385 -21.601 19.745 1.00 59.53 92 PRO A N 1
ATOM 710 C CA . PRO A 1 92 ? -25.645 -20.188 19.999 1.00 59.53 92 PRO A CA 1
ATOM 711 C C . PRO A 1 92 ? -26.052 -19.935 21.457 1.00 59.53 92 PRO A C 1
ATOM 713 O O . PRO A 1 92 ? -26.846 -20.684 22.026 1.00 59.53 92 PRO A O 1
ATOM 716 N N . ALA A 1 93 ? -25.588 -18.827 22.047 1.00 60.12 93 ALA A N 1
ATOM 717 C CA . ALA A 1 93 ? -25.823 -18.495 23.460 1.00 60.12 93 ALA A CA 1
ATOM 718 C C . ALA A 1 93 ? -27.313 -18.482 23.865 1.00 60.12 93 ALA A C 1
ATOM 720 O O . ALA A 1 93 ? -27.652 -18.817 25.000 1.00 60.12 93 ALA A O 1
ATOM 721 N N . LYS A 1 94 ? -28.210 -18.138 22.928 1.00 63.88 94 LYS A N 1
ATOM 722 C CA . LYS A 1 94 ? -29.669 -18.176 23.126 1.00 63.88 94 LYS A CA 1
ATOM 723 C C . LYS A 1 94 ? -30.206 -19.604 23.289 1.00 63.88 94 LYS A C 1
ATOM 725 O O . LYS A 1 94 ? -31.043 -19.824 24.157 1.00 63.88 94 LYS A O 1
ATOM 730 N N . LEU A 1 95 ? -29.698 -20.557 22.504 1.00 66.38 95 LEU A N 1
ATOM 731 C CA . LEU A 1 95 ? -30.097 -21.966 22.562 1.00 66.38 95 LEU A CA 1
ATOM 732 C C . LEU A 1 95 ? -29.543 -22.629 23.831 1.00 66.38 95 LEU A C 1
ATOM 734 O O . LEU A 1 95 ? -30.286 -23.272 24.566 1.00 66.38 95 LEU A O 1
ATOM 738 N N . CYS A 1 96 ? -28.274 -22.364 24.166 1.00 61.38 96 CYS A N 1
ATOM 739 C CA . CYS A 1 96 ? -27.662 -22.847 25.408 1.00 61.38 96 CYS A CA 1
ATOM 740 C C . CYS A 1 96 ? -28.399 -22.350 26.663 1.00 61.38 96 CYS A C 1
ATOM 742 O O . CYS A 1 96 ? -28.521 -23.097 27.625 1.00 61.38 96 CYS A O 1
ATOM 744 N N . LYS A 1 97 ? -28.933 -21.121 26.660 1.00 67.94 97 LYS A N 1
ATOM 745 C CA . LYS A 1 97 ? -29.707 -20.584 27.792 1.00 67.94 97 LYS A CA 1
ATOM 746 C C . LYS A 1 97 ? -31.041 -21.307 28.020 1.00 67.94 97 LYS A C 1
ATOM 748 O O . LYS A 1 97 ? -31.509 -21.333 29.152 1.00 67.94 97 LYS A O 1
ATOM 753 N N . GLN A 1 98 ? -31.653 -21.857 26.969 1.00 68.56 98 GLN A N 1
ATOM 754 C CA . GLN A 1 98 ? -32.951 -22.533 27.064 1.00 68.56 98 GLN A CA 1
ATOM 755 C C . GLN A 1 98 ? -32.845 -24.059 27.163 1.00 68.56 98 GLN A C 1
ATOM 757 O O . GLN A 1 98 ? -33.717 -24.678 27.759 1.00 68.56 98 GLN A O 1
ATOM 762 N N . GLN A 1 99 ? -31.803 -24.663 26.583 1.00 65.69 99 GLN A N 1
ATOM 763 C CA . GLN A 1 99 ? -31.728 -26.115 26.373 1.00 65.69 99 GLN A CA 1
ATOM 764 C C . GLN A 1 99 ? -30.519 -26.793 27.035 1.00 65.69 99 GLN A C 1
ATOM 766 O O . GLN A 1 99 ? -30.428 -28.017 26.998 1.00 65.69 99 GLN A O 1
ATOM 771 N N . CYS A 1 100 ? -29.580 -26.048 27.634 1.00 69.88 100 CYS A N 1
ATOM 772 C CA . CYS A 1 100 ? -28.427 -26.646 28.314 1.00 69.88 100 CYS A CA 1
ATOM 773 C C . CYS A 1 100 ? -28.669 -26.736 29.830 1.00 69.88 100 CYS A C 1
ATOM 775 O O . CYS A 1 100 ? -28.692 -25.696 30.492 1.00 69.88 100 CYS A O 1
ATOM 777 N N . PRO A 1 101 ? -28.754 -27.946 30.419 1.00 74.38 101 PRO A N 1
ATOM 778 C CA . PRO A 1 101 ? -28.949 -28.112 31.863 1.00 74.38 101 PRO A CA 1
ATOM 779 C C . PRO A 1 101 ? -27.792 -27.549 32.699 1.00 74.38 101 PRO A C 1
ATOM 781 O O . PRO A 1 101 ? -27.981 -27.143 33.840 1.00 74.38 101 PRO A O 1
ATOM 784 N N . ALA A 1 102 ? -26.590 -27.457 32.116 1.00 69.44 102 ALA A N 1
ATOM 785 C CA . ALA A 1 102 ? -25.430 -26.855 32.771 1.00 69.44 102 ALA A CA 1
ATOM 786 C C . ALA A 1 102 ? -25.494 -25.319 32.838 1.00 69.44 102 ALA A C 1
ATOM 788 O O . ALA A 1 102 ? -24.669 -24.693 33.510 1.00 69.44 102 ALA A O 1
ATOM 789 N N . TYR A 1 103 ? -26.434 -24.677 32.135 1.00 72.00 103 TYR A N 1
ATOM 790 C CA . TYR A 1 103 ? -26.525 -23.225 32.083 1.00 72.00 103 TYR A CA 1
ATOM 791 C C . TYR A 1 103 ? -27.007 -22.658 33.426 1.00 72.00 103 TYR A C 1
ATOM 793 O O . TYR A 1 103 ? -28.121 -22.908 33.866 1.00 72.00 103 TYR A O 1
ATOM 801 N N . GLY A 1 104 ? -26.154 -21.866 34.082 1.00 71.56 104 GLY A N 1
ATOM 802 C CA . GLY A 1 104 ? -26.430 -21.298 35.406 1.00 71.56 104 GLY A CA 1
ATOM 803 C C . GLY A 1 104 ? -25.933 -22.155 36.574 1.00 71.56 104 GLY A C 1
ATOM 804 O O . GLY A 1 104 ? -25.785 -21.622 37.673 1.00 71.56 104 GLY A O 1
ATOM 805 N N . HIS A 1 105 ? -25.572 -23.422 36.335 1.00 80.19 105 HIS A N 1
ATOM 806 C CA . HIS A 1 105 ? -24.930 -24.271 37.337 1.00 80.19 105 HIS A CA 1
ATOM 807 C C . HIS A 1 105 ? -23.563 -23.700 37.733 1.00 80.19 105 HIS A C 1
ATOM 809 O O . HIS A 1 105 ? -22.779 -23.291 36.869 1.00 80.19 105 HIS A O 1
ATOM 815 N N . ARG A 1 106 ? -23.281 -23.646 39.038 1.00 82.88 106 ARG A N 1
ATOM 816 C CA . ARG A 1 106 ? -22.020 -23.138 39.587 1.00 82.88 106 ARG A CA 1
ATOM 817 C C . ARG A 1 106 ? -21.150 -24.319 39.993 1.00 82.88 106 ARG A C 1
ATOM 819 O O . ARG A 1 106 ? -21.494 -25.043 40.916 1.00 82.88 106 ARG A O 1
ATOM 826 N N . CYS A 1 107 ? -20.029 -24.485 39.301 1.00 82.12 107 CYS A N 1
ATOM 827 C CA . CYS A 1 107 ? -19.116 -25.596 39.530 1.00 82.12 107 CYS A CA 1
ATOM 828 C C . CYS A 1 107 ? -18.442 -25.491 40.905 1.00 82.12 107 CYS A C 1
ATOM 830 O O . CYS A 1 107 ? -17.733 -24.521 41.166 1.00 82.12 107 CYS A O 1
ATOM 832 N N . GLN A 1 108 ? -18.575 -26.510 41.746 1.00 80.81 108 GLN A N 1
ATOM 833 C CA . GLN A 1 108 ? -17.977 -26.584 43.082 1.00 80.81 108 GLN A CA 1
ATOM 834 C C . GLN A 1 108 ? -16.439 -26.665 43.051 1.00 80.81 108 GLN A C 1
ATOM 836 O O . GLN A 1 108 ? -15.786 -26.285 44.015 1.00 80.81 108 GLN A O 1
ATOM 841 N N . LYS A 1 109 ? -15.834 -27.098 41.931 1.00 81.00 109 LYS A N 1
ATOM 842 C CA . LYS A 1 109 ? -14.365 -27.210 41.790 1.00 81.00 109 LYS A CA 1
ATOM 843 C C . LYS A 1 109 ? -13.664 -25.892 41.452 1.00 81.00 109 LYS A C 1
ATOM 845 O O . LYS A 1 109 ? -12.520 -25.691 41.835 1.00 81.00 109 LYS A O 1
ATOM 850 N N . CYS A 1 110 ? -14.304 -25.000 40.691 1.00 80.38 110 CYS A N 1
ATOM 851 C CA . CYS A 1 110 ? -13.669 -23.750 40.236 1.00 80.38 110 CYS A CA 1
ATOM 852 C C . CYS A 1 110 ? -14.495 -22.487 40.489 1.00 80.38 110 CYS A C 1
ATOM 854 O O . CYS A 1 110 ? -14.041 -21.384 40.183 1.00 80.38 110 CYS A O 1
ATOM 856 N N . ASN A 1 111 ? -15.700 -22.650 41.031 1.00 76.81 111 ASN A N 1
ATOM 857 C CA . ASN A 1 111 ? -16.659 -21.608 41.374 1.00 76.81 111 ASN A CA 1
ATOM 858 C C . ASN A 1 111 ? -17.168 -20.745 40.199 1.00 76.81 111 ASN A C 1
ATOM 860 O O . ASN A 1 111 ? -17.831 -19.728 40.426 1.00 76.81 111 ASN A O 1
ATOM 864 N N . ILE A 1 112 ? -16.898 -21.159 38.952 1.00 75.38 112 ILE A N 1
ATOM 865 C CA . ILE A 1 112 ? -17.346 -20.511 37.707 1.00 75.38 112 ILE A CA 1
ATOM 866 C C . ILE A 1 112 ? -18.684 -21.125 37.254 1.00 75.38 112 ILE A C 1
ATOM 868 O O . ILE A 1 112 ? -18.933 -22.318 37.442 1.00 75.38 112 ILE A O 1
ATOM 872 N N . LYS A 1 113 ? -19.560 -20.301 36.668 1.00 78.50 113 LYS A N 1
ATOM 873 C CA . LYS A 1 113 ? -20.889 -20.705 36.177 1.00 78.50 113 LYS A CA 1
ATOM 874 C C . LYS A 1 113 ? -20.821 -21.404 34.807 1.00 78.50 113 LYS A C 1
ATOM 876 O O . LYS A 1 113 ? -19.827 -21.290 34.095 1.00 78.50 113 LYS A O 1
ATOM 881 N N . HIS A 1 114 ? -21.914 -22.058 34.420 1.00 75.81 114 HIS A N 1
ATOM 882 C CA . HIS A 1 114 ? -22.160 -22.636 33.090 1.00 75.81 114 HIS A CA 1
ATOM 883 C C . HIS A 1 114 ? -21.411 -23.942 32.770 1.00 75.81 114 HIS A C 1
ATOM 885 O O . HIS A 1 114 ? -21.114 -24.181 31.608 1.00 75.81 114 HIS A O 1
ATOM 891 N N . HIS A 1 115 ? -21.096 -24.783 33.761 1.00 80.88 115 HIS A N 1
ATOM 892 C CA . HIS A 1 115 ? -20.609 -26.159 33.556 1.00 80.88 115 HIS A CA 1
ATOM 893 C C . HIS A 1 115 ? -20.721 -26.994 34.849 1.00 80.88 115 HIS A C 1
ATOM 895 O O . HIS A 1 115 ? -20.865 -26.436 35.943 1.00 80.88 115 HIS A O 1
ATOM 901 N N . TYR A 1 116 ? -20.624 -28.321 34.730 1.00 78.81 116 TYR A N 1
ATOM 902 C CA . TYR A 1 116 ? -20.578 -29.255 35.866 1.00 78.81 116 TYR A CA 1
ATOM 903 C C . TYR A 1 116 ? -19.145 -29.630 36.274 1.00 78.81 116 TYR A C 1
ATOM 905 O O . TYR A 1 116 ? -18.190 -29.505 35.503 1.00 78.81 116 TYR A O 1
ATOM 913 N N . GLU A 1 117 ? -18.989 -30.138 37.495 1.00 78.44 117 GLU A N 1
ATOM 914 C CA . GLU A 1 117 ? -17.721 -30.573 38.095 1.00 78.44 117 GLU A CA 1
ATOM 915 C C . GLU A 1 117 ? -17.048 -31.700 37.304 1.00 78.44 117 GLU A C 1
ATOM 917 O O . GLU A 1 117 ? -15.820 -31.838 37.345 1.00 78.44 117 GLU A O 1
ATOM 922 N N . SER A 1 118 ? -17.845 -32.505 36.597 1.00 75.50 118 SER A N 1
ATOM 923 C CA . SER A 1 118 ? -17.404 -33.628 35.764 1.00 75.50 118 SER A CA 1
ATOM 924 C C . SER A 1 118 ? -16.606 -33.184 34.535 1.00 75.50 118 SER A C 1
ATOM 926 O O . SER A 1 118 ? -15.694 -33.888 34.118 1.00 75.50 118 SER A O 1
ATOM 928 N N . VAL A 1 119 ? -16.887 -31.994 33.993 1.00 72.94 119 VAL A N 1
ATOM 929 C CA . VAL A 1 119 ? -16.220 -31.430 32.802 1.00 72.94 119 VAL A CA 1
ATOM 930 C C . VAL A 1 119 ? -15.282 -30.263 33.145 1.00 72.94 119 VAL A C 1
ATOM 932 O O . VAL A 1 119 ? -14.786 -29.554 32.265 1.00 72.94 119 VAL A O 1
ATOM 935 N N . CYS A 1 120 ? -15.023 -30.042 34.439 1.00 75.31 120 CYS A N 1
ATOM 936 C CA . CYS A 1 120 ? -14.196 -28.942 34.919 1.00 75.31 120 CYS A CA 1
ATOM 937 C C . CYS A 1 120 ? -12.707 -29.176 34.618 1.00 75.31 120 CYS A C 1
ATOM 939 O O . CYS A 1 120 ? -12.015 -29.929 35.302 1.00 75.31 120 CYS A O 1
ATOM 941 N N . ARG A 1 121 ? -12.181 -28.443 33.633 1.00 73.25 121 ARG A N 1
ATOM 942 C CA . ARG A 1 121 ? -10.768 -28.511 33.212 1.00 73.25 121 ARG A CA 1
ATOM 943 C C . ARG A 1 121 ? -9.783 -27.884 34.202 1.00 73.25 121 ARG A C 1
ATOM 945 O O . ARG A 1 121 ? -8.579 -28.052 34.051 1.00 73.25 121 ARG A O 1
ATOM 952 N N . ARG A 1 122 ? -10.272 -27.157 35.213 1.00 66.38 122 ARG A N 1
ATOM 953 C CA . ARG A 1 122 ? -9.416 -26.500 36.216 1.00 66.38 122 ARG A CA 1
ATOM 954 C C . ARG A 1 122 ? -8.853 -27.476 37.251 1.00 66.38 122 ARG A C 1
ATOM 956 O O . ARG A 1 122 ? -7.856 -27.160 37.877 1.00 66.38 122 ARG A O 1
ATOM 963 N N . SER A 1 123 ? -9.446 -28.665 37.371 1.00 56.97 123 SER A N 1
ATOM 964 C CA . SER A 1 123 ? -9.026 -29.707 38.316 1.00 56.97 123 SER A CA 1
ATOM 965 C C . SER A 1 123 ? -7.818 -30.533 37.844 1.00 56.97 123 SER A C 1
ATOM 967 O O . SER A 1 123 ? -7.356 -31.381 38.594 1.00 56.97 123 SER A O 1
ATOM 969 N N . GLN A 1 124 ? -7.339 -30.334 36.607 1.00 55.75 124 GLN A N 1
ATOM 970 C CA . GLN A 1 124 ? -6.234 -31.101 36.004 1.00 55.75 124 GLN A CA 1
ATOM 971 C C . GLN A 1 124 ? -4.868 -30.389 36.063 1.00 55.75 124 GLN A C 1
ATOM 973 O O . GLN A 1 124 ? -3.935 -30.803 35.383 1.00 55.75 124 GLN A O 1
ATOM 978 N N . LYS A 1 125 ? -4.722 -29.320 36.855 1.00 41.78 125 LYS A N 1
ATOM 979 C CA . LYS A 1 125 ? -3.414 -28.701 37.122 1.00 41.78 125 LYS A CA 1
ATOM 980 C C . LYS A 1 125 ? -3.089 -28.822 38.614 1.00 41.78 125 LYS A C 1
ATOM 982 O O . LYS A 1 125 ? -3.960 -28.465 39.404 1.00 41.78 125 LYS A O 1
ATOM 987 N N . PRO A 1 126 ? -1.890 -29.292 39.007 1.00 38.00 126 PRO A N 1
ATOM 988 C CA . PRO A 1 126 ? -1.443 -29.146 40.384 1.00 38.00 126 PRO A CA 1
ATOM 989 C C . PRO A 1 126 ? -1.254 -27.655 40.705 1.00 38.00 126 PRO A C 1
ATOM 991 O O . PRO A 1 126 ? -0.807 -26.878 39.857 1.00 38.00 126 PRO A O 1
ATOM 994 N N . ASP A 1 127 ? -1.664 -27.269 41.913 1.00 35.91 127 ASP A N 1
ATOM 995 C CA . ASP A 1 127 ? -1.609 -25.905 42.439 1.00 35.91 127 ASP A CA 1
ATOM 996 C C . ASP A 1 127 ? -0.166 -25.376 42.494 1.00 35.91 127 ASP A C 1
ATOM 998 O O . ASP A 1 127 ? 0.702 -25.962 43.136 1.00 35.91 127 ASP A O 1
ATOM 1002 N N . GLY A 1 128 ? 0.080 -24.233 41.851 1.00 35.25 128 GLY A N 1
ATOM 1003 C CA . GLY A 1 128 ? 1.252 -23.393 42.112 1.00 35.25 128 GLY A CA 1
ATOM 1004 C C . GLY A 1 128 ? 0.866 -22.257 43.072 1.00 35.25 128 GLY A C 1
ATOM 1005 O O . GLY A 1 128 ? -0.202 -21.665 42.872 1.00 35.25 128 GLY A O 1
ATOM 1006 N N . PRO A 1 129 ? 1.667 -21.916 44.102 1.00 36.78 129 PRO A N 1
ATOM 1007 C CA . PRO A 1 129 ? 1.258 -20.925 45.093 1.00 36.78 129 PRO A CA 1
ATOM 1008 C C . PRO A 1 129 ? 1.287 -19.491 44.552 1.00 36.78 129 PRO A C 1
ATOM 1010 O O . PRO A 1 129 ? 2.103 -19.120 43.709 1.00 36.78 129 PRO A O 1
ATOM 1013 N N . ARG A 1 130 ? 0.377 -18.677 45.097 1.00 35.56 130 ARG A N 1
ATOM 1014 C CA . ARG A 1 130 ? 0.288 -17.221 44.923 1.00 35.56 130 ARG A CA 1
ATOM 1015 C C . ARG A 1 130 ? 1.454 -16.509 45.619 1.00 35.56 130 ARG A C 1
ATOM 1017 O O . ARG A 1 130 ? 1.885 -16.931 46.685 1.00 35.56 130 ARG A O 1
ATOM 1024 N N . GLN A 1 131 ? 1.890 -15.404 45.012 1.00 41.53 131 GLN A N 1
ATOM 1025 C CA . GLN A 1 131 ? 2.951 -14.503 45.476 1.00 41.53 131 GLN A CA 1
ATOM 1026 C C . GLN A 1 131 ? 2.825 -14.106 46.956 1.00 41.53 131 GLN A C 1
ATOM 1028 O O . GLN A 1 131 ? 1.777 -13.625 47.387 1.00 41.53 131 GLN A O 1
ATOM 1033 N N . ALA A 1 132 ? 3.943 -14.212 47.674 1.00 30.98 132 ALA A N 1
ATOM 1034 C CA . ALA A 1 132 ? 4.269 -13.409 48.842 1.00 30.98 132 ALA A CA 1
ATOM 1035 C C . ALA A 1 132 ? 5.788 -13.161 48.873 1.00 30.98 132 ALA A C 1
ATOM 1037 O O . ALA A 1 132 ? 6.573 -13.912 48.302 1.00 30.98 132 ALA A O 1
ATOM 1038 N N . ASP A 1 133 ? 6.134 -12.045 49.492 1.00 32.88 133 ASP A N 1
ATOM 1039 C CA . ASP A 1 133 ? 7.391 -11.305 49.462 1.00 32.88 133 ASP A CA 1
ATOM 1040 C C . ASP A 1 133 ? 8.597 -12.010 50.138 1.00 32.88 133 ASP A C 1
ATOM 1042 O O . ASP A 1 133 ? 8.414 -12.813 51.051 1.00 32.88 133 ASP A O 1
ATOM 1046 N N . LYS A 1 134 ? 9.807 -11.546 49.771 1.00 30.05 134 LYS A N 1
ATOM 1047 C CA . LYS A 1 134 ? 11.099 -11.550 50.510 1.00 30.05 134 LYS A CA 1
ATOM 1048 C C . LYS A 1 134 ? 12.110 -12.734 50.495 1.00 30.05 134 LYS A C 1
ATOM 1050 O O . LYS A 1 134 ? 11.919 -13.775 51.106 1.00 30.05 134 LYS A O 1
ATOM 1055 N N . THR A 1 135 ? 13.304 -12.357 50.000 1.00 26.44 135 THR A N 1
ATOM 1056 C CA . THR A 1 135 ? 14.677 -12.592 50.528 1.00 26.44 135 THR A CA 1
ATOM 1057 C C . THR A 1 135 ? 15.464 -13.849 50.112 1.00 26.44 135 THR A C 1
ATOM 1059 O O . THR A 1 135 ? 15.007 -14.978 50.219 1.00 26.44 135 THR A O 1
ATO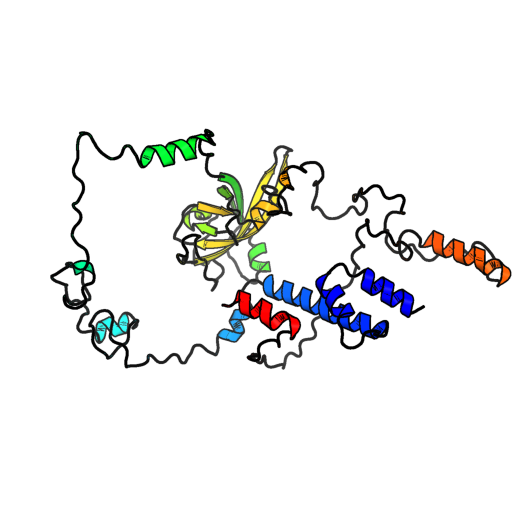M 1062 N N . LEU A 1 136 ? 16.706 -13.585 49.677 1.00 35.81 136 LEU A N 1
ATOM 1063 C CA . LEU A 1 136 ? 17.777 -14.497 49.256 1.00 35.81 136 LEU A CA 1
ATOM 1064 C C . LEU A 1 136 ? 18.078 -15.652 50.233 1.00 35.81 136 LEU A C 1
ATOM 1066 O O . LEU A 1 136 ? 18.328 -15.401 51.410 1.00 35.81 136 LEU A O 1
ATOM 1070 N N . SER A 1 137 ? 18.329 -16.845 49.680 1.00 27.14 137 SER A N 1
ATOM 1071 C CA . SER A 1 137 ? 19.608 -17.549 49.873 1.00 27.14 137 SER A CA 1
ATOM 1072 C C . SER A 1 137 ? 19.910 -18.532 48.723 1.00 27.14 137 SER A C 1
ATOM 1074 O O . SER A 1 137 ? 19.023 -19.131 48.123 1.00 27.14 137 SER A O 1
ATOM 1076 N N . SER A 1 138 ? 21.204 -18.599 48.405 1.00 35.44 138 SER A N 1
ATOM 1077 C CA . SER A 1 138 ? 21.976 -19.553 47.586 1.00 35.44 138 SER A CA 1
ATOM 1078 C C . SER A 1 138 ? 21.517 -21.013 47.706 1.00 35.44 138 SER A C 1
ATOM 1080 O O . SER A 1 138 ? 21.119 -21.416 48.790 1.00 35.44 138 SER A O 1
ATOM 1082 N N . SER A 1 139 ? 21.611 -21.899 46.716 1.00 41.03 139 SER A N 1
ATOM 1083 C CA . SER A 1 139 ? 22.599 -22.108 45.644 1.00 41.03 139 SER A CA 1
ATOM 1084 C C . SER A 1 139 ? 22.040 -23.197 44.712 1.00 41.03 139 SER A C 1
ATOM 1086 O O . SER A 1 139 ? 21.490 -24.150 45.249 1.00 41.03 139 SER A O 1
ATOM 1088 N N . ASP A 1 140 ? 22.173 -23.045 43.383 1.00 37.50 140 ASP A N 1
ATOM 1089 C CA . ASP A 1 140 ? 22.227 -24.124 42.349 1.00 37.50 140 ASP A CA 1
ATOM 1090 C C . ASP A 1 140 ? 21.742 -23.709 40.939 1.00 37.50 140 ASP A C 1
ATOM 1092 O O . ASP A 1 140 ? 21.562 -24.546 40.061 1.00 37.50 140 ASP A O 1
ATOM 1096 N N . THR A 1 141 ? 21.623 -22.411 40.640 1.00 39.56 141 THR A N 1
ATOM 1097 C CA . THR A 1 141 ? 21.277 -21.913 39.284 1.00 39.56 141 THR A CA 1
ATOM 1098 C C . THR A 1 141 ? 22.449 -21.333 38.479 1.00 39.56 141 THR A C 1
ATOM 1100 O O . THR A 1 141 ? 22.251 -20.783 37.398 1.00 39.56 141 THR A O 1
ATOM 1103 N N . GLN A 1 142 ? 23.696 -21.472 38.941 1.00 41.03 142 GLN A N 1
ATOM 1104 C CA . GLN A 1 142 ? 24.849 -20.822 38.292 1.00 41.03 142 GLN A CA 1
ATOM 1105 C C . GLN A 1 142 ? 25.295 -21.432 36.951 1.00 41.03 142 GLN A C 1
ATOM 1107 O O . GLN A 1 142 ? 26.119 -20.824 36.271 1.00 41.03 142 GLN A O 1
ATOM 1112 N N . ARG A 1 143 ? 24.775 -22.591 36.525 1.00 45.22 143 ARG A N 1
ATOM 1113 C CA . ARG A 1 143 ? 25.207 -23.211 35.256 1.00 45.22 143 ARG A CA 1
ATOM 1114 C C . ARG A 1 143 ? 24.352 -22.862 34.039 1.00 45.22 143 ARG A C 1
ATOM 1116 O O . ARG A 1 143 ? 24.886 -22.887 32.938 1.00 45.22 143 ARG A O 1
ATOM 1123 N N . GLU A 1 144 ? 23.091 -22.473 34.212 1.00 45.62 144 GLU A N 1
ATOM 1124 C CA . GLU A 1 144 ? 22.216 -22.143 33.072 1.00 45.62 144 GLU A CA 1
ATOM 1125 C C . GLU A 1 144 ? 22.211 -20.643 32.732 1.00 45.62 144 GLU A C 1
ATOM 1127 O O . GLU A 1 144 ? 22.129 -20.282 31.560 1.00 45.62 144 GLU A O 1
ATOM 1132 N N . GLY A 1 145 ? 22.417 -19.759 33.718 1.00 44.84 145 GLY A N 1
ATOM 1133 C CA . GLY A 1 145 ? 22.554 -18.314 33.476 1.00 44.84 145 GLY A CA 1
ATOM 1134 C C . GLY A 1 145 ? 23.858 -17.927 32.770 1.00 44.84 145 GLY A C 1
ATOM 1135 O O . GLY A 1 145 ? 23.866 -17.024 31.940 1.00 44.84 145 GLY A O 1
ATOM 1136 N N . ALA A 1 146 ? 24.950 -18.655 33.025 1.00 46.41 146 ALA A N 1
ATOM 1137 C CA . ALA A 1 146 ? 26.253 -18.363 32.427 1.00 46.41 146 ALA A CA 1
ATOM 1138 C C . ALA A 1 146 ? 26.297 -18.629 30.912 1.00 46.41 146 ALA A C 1
ATOM 1140 O O . ALA A 1 146 ? 27.065 -17.985 30.205 1.00 46.41 146 ALA A O 1
ATOM 1141 N N . VAL A 1 147 ? 25.466 -19.544 30.398 1.00 49.16 147 VAL A N 1
ATOM 1142 C CA . VAL A 1 147 ? 25.395 -19.823 28.954 1.00 49.16 147 VAL A CA 1
ATOM 1143 C C . VAL A 1 147 ? 24.587 -18.740 28.233 1.00 49.16 147 VAL A C 1
ATOM 1145 O O . VAL A 1 147 ? 24.965 -18.331 27.139 1.00 49.16 147 VAL A O 1
ATOM 1148 N N . PHE A 1 148 ? 23.521 -18.224 28.855 1.00 43.06 148 PHE A N 1
ATOM 1149 C CA . PHE A 1 148 ? 22.700 -17.165 28.262 1.00 43.06 148 PHE A CA 1
ATOM 1150 C C . PHE A 1 148 ? 23.401 -15.794 28.305 1.00 43.06 148 PHE A C 1
ATOM 1152 O O . PHE A 1 148 ? 23.438 -15.105 27.288 1.00 43.06 148 PHE A O 1
ATOM 1159 N N . ASP A 1 149 ? 24.059 -15.441 29.417 1.00 49.50 149 ASP A N 1
ATOM 1160 C CA . ASP A 1 149 ? 24.841 -14.196 29.514 1.00 49.50 149 ASP A CA 1
ATOM 1161 C C . ASP A 1 149 ? 26.086 -14.213 28.612 1.00 49.50 149 ASP A C 1
ATOM 1163 O O . ASP A 1 149 ? 26.411 -13.202 27.983 1.00 49.50 149 ASP A O 1
ATOM 1167 N N . ALA A 1 150 ? 26.766 -15.358 28.469 1.00 49.06 150 ALA A N 1
ATOM 1168 C CA . ALA A 1 150 ? 27.907 -15.475 27.558 1.00 49.06 150 ALA A CA 1
ATOM 1169 C C . ALA A 1 150 ? 27.498 -15.367 26.076 1.00 49.06 150 ALA A C 1
ATOM 1171 O O . ALA A 1 150 ? 28.260 -14.825 25.277 1.00 49.06 150 ALA A O 1
ATOM 1172 N N . LEU A 1 151 ? 26.292 -15.822 25.708 1.00 50.03 151 LEU A N 1
ATOM 1173 C CA . LEU A 1 151 ? 25.751 -15.668 24.351 1.00 50.03 151 LEU A CA 1
ATOM 1174 C C . LEU A 1 151 ? 25.274 -14.234 24.073 1.00 50.03 151 LEU A C 1
ATOM 1176 O O . LEU A 1 151 ? 25.502 -13.723 22.978 1.00 50.03 151 LEU A O 1
ATOM 1180 N N . CYS A 1 152 ? 24.682 -13.550 25.058 1.00 49.06 152 CYS A N 1
ATOM 1181 C CA . CYS A 1 152 ? 24.306 -12.137 24.930 1.00 49.06 152 CYS A CA 1
ATOM 1182 C C . CYS A 1 152 ? 25.520 -11.186 24.894 1.00 49.06 152 CYS A C 1
ATOM 1184 O O . CYS A 1 152 ? 25.436 -10.108 24.307 1.00 49.06 152 CYS A O 1
ATOM 1186 N N . SER A 1 153 ? 26.669 -11.597 25.442 1.00 48.62 153 SER A N 1
ATOM 1187 C CA . SER A 1 153 ? 27.910 -10.803 25.470 1.00 48.62 153 SER A CA 1
ATOM 1188 C C . SER A 1 153 ? 28.615 -10.656 24.111 1.00 48.62 153 SER A C 1
ATOM 1190 O O . SER A 1 153 ? 29.534 -9.849 23.987 1.00 48.62 153 SER A O 1
ATOM 1192 N N . ILE A 1 154 ? 28.198 -11.393 23.071 1.00 54.12 154 ILE A N 1
ATOM 1193 C CA . ILE A 1 154 ? 28.729 -11.228 21.700 1.00 54.12 154 ILE A CA 1
ATOM 1194 C C . ILE A 1 154 ? 28.194 -9.933 21.055 1.00 54.12 154 ILE A C 1
ATOM 1196 O O . ILE A 1 154 ? 28.774 -9.409 20.105 1.00 54.12 154 ILE A O 1
ATOM 1200 N N . SER A 1 155 ? 27.131 -9.355 21.614 1.00 50.56 155 SER A N 1
ATOM 1201 C CA . SER A 1 155 ? 26.519 -8.114 21.144 1.00 50.56 155 SER A CA 1
ATOM 1202 C C . SER A 1 155 ? 26.126 -7.236 22.328 1.00 50.56 155 SER A C 1
ATOM 1204 O O . SER A 1 155 ? 24.947 -7.016 22.595 1.00 50.56 155 SER A O 1
ATOM 1206 N N . SER A 1 156 ? 27.128 -6.704 23.032 1.00 45.31 156 SER A N 1
ATOM 1207 C CA . SER A 1 156 ? 26.981 -5.658 24.057 1.00 45.31 156 SER A CA 1
ATOM 1208 C C . SER A 1 156 ? 26.599 -4.304 23.442 1.00 45.31 156 SER A C 1
ATOM 1210 O O . SER A 1 156 ? 27.238 -3.283 23.686 1.00 45.31 156 SER A O 1
ATOM 1212 N N . THR A 1 157 ? 25.566 -4.284 22.606 1.00 53.19 157 THR A N 1
ATOM 1213 C CA . THR A 1 157 ? 24.861 -3.066 22.219 1.00 53.19 157 THR A CA 1
ATOM 1214 C C . THR A 1 157 ? 23.600 -2.983 23.071 1.00 53.19 157 THR A C 1
ATOM 1216 O O . THR A 1 157 ? 22.861 -3.970 23.117 1.00 53.19 157 THR A O 1
ATOM 1219 N N . PRO A 1 158 ? 23.319 -1.855 23.749 1.00 55.47 158 PRO A N 1
ATOM 1220 C CA . PRO A 1 158 ? 22.048 -1.687 24.446 1.00 55.47 158 PRO A CA 1
ATOM 1221 C C . PRO A 1 158 ? 20.901 -1.967 23.469 1.00 55.47 158 PRO A C 1
ATOM 1223 O O . PRO A 1 158 ? 20.965 -1.533 22.317 1.00 55.47 158 PRO A O 1
ATOM 1226 N N . MET A 1 159 ? 19.883 -2.715 23.912 1.00 59.19 159 MET A N 1
ATOM 1227 C CA . MET A 1 159 ? 18.695 -2.989 23.098 1.00 59.19 159 MET A CA 1
ATOM 1228 C C . MET A 1 159 ? 18.176 -1.674 22.516 1.00 59.19 159 MET A C 1
ATOM 1230 O O . MET A 1 159 ? 17.820 -0.758 23.260 1.00 59.19 159 MET A O 1
ATOM 1234 N N . ALA A 1 160 ? 18.165 -1.581 21.187 1.00 63.06 160 ALA A N 1
ATOM 1235 C CA . ALA A 1 160 ? 17.660 -0.405 20.505 1.00 63.06 160 ALA A CA 1
ATOM 1236 C C . ALA A 1 160 ? 16.187 -0.188 20.883 1.00 63.06 160 ALA A C 1
ATOM 1238 O O . ALA A 1 160 ? 15.415 -1.143 21.012 1.00 63.06 160 ALA A O 1
ATOM 1239 N N . ALA A 1 161 ? 15.806 1.074 21.080 1.00 74.00 161 ALA A N 1
ATOM 1240 C CA . ALA A 1 161 ? 14.419 1.439 21.336 1.00 74.00 161 ALA A CA 1
ATOM 1241 C C . ALA A 1 161 ? 13.515 0.957 20.186 1.00 74.00 161 ALA A C 1
ATOM 1243 O O . ALA A 1 161 ? 13.940 0.918 19.030 1.00 74.00 161 ALA A O 1
ATOM 1244 N N . SER A 1 162 ? 12.263 0.601 20.497 1.00 77.44 162 SER A N 1
ATOM 1245 C CA . SER A 1 162 ? 11.283 0.224 19.472 1.00 77.44 162 SER A CA 1
ATOM 1246 C C . SER A 1 162 ? 11.150 1.329 18.411 1.00 77.44 162 SER A C 1
ATOM 1248 O O . SER A 1 162 ? 11.183 2.510 18.771 1.00 77.44 162 SER A O 1
ATOM 1250 N N . PRO A 1 163 ? 10.976 0.976 17.123 1.00 90.12 163 PRO A N 1
ATOM 1251 C CA . PRO A 1 163 ? 11.098 1.904 15.999 1.00 90.12 163 PRO A CA 1
ATOM 1252 C C . PRO A 1 163 ? 9.843 2.775 15.838 1.00 90.12 163 PRO A C 1
ATOM 1254 O O . PRO A 1 163 ? 9.056 2.616 14.905 1.00 90.12 163 PRO A O 1
ATOM 1257 N N . TYR A 1 164 ? 9.631 3.687 16.781 1.00 91.31 164 TYR A N 1
ATOM 1258 C CA . TYR A 1 164 ? 8.535 4.642 16.734 1.00 91.31 164 TYR A CA 1
ATOM 1259 C C . TYR A 1 164 ? 8.920 5.907 15.964 1.00 91.31 164 TYR A C 1
ATOM 1261 O O . TYR A 1 164 ? 9.984 6.484 16.181 1.00 91.31 164 TYR A O 1
ATOM 1269 N N . ILE A 1 165 ? 8.018 6.362 15.097 1.00 91.44 165 ILE A N 1
ATOM 1270 C CA . ILE A 1 165 ? 8.179 7.538 14.242 1.00 91.44 165 ILE A CA 1
ATOM 1271 C C . ILE A 1 165 ? 6.950 8.430 14.407 1.00 91.44 165 ILE A C 1
ATOM 1273 O O . ILE A 1 165 ? 5.811 7.957 14.370 1.00 91.44 165 ILE A O 1
ATOM 1277 N N . SER A 1 166 ? 7.182 9.727 14.602 1.00 91.94 166 SER A N 1
ATOM 1278 C CA . SER A 1 166 ? 6.113 10.725 14.614 1.00 91.94 166 SER A CA 1
ATOM 1279 C C . SER A 1 166 ? 5.691 11.023 13.181 1.00 91.94 166 SER A C 1
ATOM 1281 O O . SER A 1 166 ? 6.496 11.508 12.386 1.00 91.94 166 SER A O 1
ATOM 1283 N N . LEU A 1 167 ? 4.439 10.722 12.854 1.00 94.31 167 LEU A N 1
ATOM 1284 C CA . LEU A 1 167 ? 3.836 11.021 11.562 1.00 94.31 167 LEU A CA 1
ATOM 1285 C C . LEU A 1 167 ? 2.608 11.876 11.782 1.00 94.31 167 LEU A C 1
ATOM 1287 O O . LEU A 1 167 ? 1.868 11.677 12.745 1.00 94.31 167 LEU A O 1
ATOM 1291 N N . THR A 1 168 ? 2.338 12.784 10.859 1.00 95.88 168 THR A N 1
ATOM 1292 C CA . THR A 1 168 ? 1.028 13.412 10.843 1.00 95.88 168 THR A CA 1
ATOM 1293 C C . THR A 1 168 ? 0.110 12.587 9.957 1.00 95.88 168 THR A C 1
ATOM 1295 O O . THR A 1 168 ? 0.448 12.192 8.844 1.00 95.88 168 THR A O 1
ATOM 1298 N N . VAL A 1 169 ? -1.039 12.241 10.514 1.00 96.62 169 VAL A N 1
ATOM 1299 C CA . VAL A 1 169 ? -2.029 11.363 9.911 1.00 96.62 169 VAL A CA 1
ATOM 1300 C C . VAL A 1 169 ? -3.237 12.210 9.585 1.00 96.62 169 VAL A C 1
ATOM 1302 O O . VAL A 1 169 ? -3.663 13.010 10.418 1.00 96.62 169 VAL A O 1
ATOM 1305 N N . SER A 1 170 ? -3.793 12.055 8.392 1.00 96.00 170 SER A N 1
ATOM 1306 C CA . SER A 1 170 ? -4.984 12.777 7.975 1.00 96.00 170 SER A CA 1
ATOM 1307 C C . SER A 1 170 ? -6.033 11.860 7.368 1.00 96.00 170 SER A C 1
ATOM 1309 O O . SER A 1 170 ? -5.756 10.770 6.863 1.00 96.00 170 SER A O 1
ATOM 1311 N N . VAL A 1 171 ? -7.274 12.328 7.436 1.00 95.06 171 VAL A N 1
ATOM 1312 C CA . VAL A 1 171 ? -8.430 11.705 6.799 1.00 95.06 171 VAL A CA 1
ATOM 1313 C C . VAL A 1 171 ? -8.977 12.658 5.741 1.00 95.06 171 VAL A C 1
ATOM 1315 O O . VAL A 1 171 ? -9.124 13.855 5.996 1.00 95.06 171 VAL A O 1
ATOM 1318 N N . HIS A 1 172 ? -9.261 12.151 4.541 1.00 93.00 172 HIS A N 1
ATOM 1319 C CA . HIS A 1 172 ? -9.799 12.940 3.430 1.00 93.00 172 HIS A CA 1
ATOM 1320 C C . HIS A 1 172 ? -11.111 12.324 2.923 1.00 93.00 172 HIS A C 1
ATOM 1322 O O . HIS A 1 172 ? -11.127 11.146 2.570 1.00 93.00 172 HIS A O 1
ATOM 1328 N N . PRO A 1 173 ? -12.215 13.090 2.830 1.00 89.12 173 PRO A N 1
ATOM 1329 C CA . PRO A 1 173 ? -13.512 12.547 2.402 1.00 89.12 173 PRO A CA 1
ATOM 1330 C C . PRO A 1 173 ? -13.509 11.983 0.974 1.00 89.12 173 PRO A C 1
ATOM 1332 O O . PRO A 1 173 ? -14.263 11.065 0.657 1.00 89.12 173 PRO A O 1
ATOM 1335 N N . GLU A 1 174 ? -12.655 12.527 0.107 1.00 90.50 174 GLU A N 1
ATOM 1336 C CA . GLU A 1 174 ? -12.478 12.076 -1.277 1.00 90.50 174 GLU A CA 1
ATOM 1337 C C . GLU A 1 174 ? -11.977 10.633 -1.350 1.00 90.50 174 GLU A C 1
ATOM 1339 O O . GLU A 1 174 ? -12.410 9.872 -2.214 1.00 90.50 174 GLU A O 1
ATOM 1344 N N . ASP A 1 175 ? -11.146 10.216 -0.394 1.00 90.12 175 ASP A N 1
ATOM 1345 C CA . ASP A 1 175 ? -10.577 8.873 -0.386 1.00 90.12 175 ASP A CA 1
ATOM 1346 C C . ASP A 1 175 ? -11.648 7.799 -0.147 1.00 90.12 175 ASP A C 1
ATOM 1348 O O . ASP A 1 175 ? -11.551 6.702 -0.699 1.00 90.12 175 ASP A O 1
ATOM 1352 N N . PHE A 1 176 ? -12.704 8.123 0.605 1.00 85.81 176 PHE A N 1
ATOM 1353 C CA . PHE A 1 176 ? -13.860 7.243 0.804 1.00 85.81 176 PHE A CA 1
ATOM 1354 C C . PHE A 1 176 ? -14.733 7.173 -0.445 1.00 85.81 176 PHE A C 1
ATOM 1356 O O . PHE A 1 176 ? -15.165 6.085 -0.824 1.00 85.81 176 PHE A O 1
ATOM 1363 N N . LYS A 1 177 ? -14.939 8.309 -1.128 1.00 85.12 177 LYS A N 1
ATOM 1364 C CA . LYS A 1 177 ? -15.702 8.354 -2.385 1.00 85.12 177 LYS A CA 1
ATOM 1365 C C . LYS A 1 177 ? -15.054 7.489 -3.460 1.00 85.12 177 LYS A C 1
ATOM 1367 O O . LYS A 1 177 ? -15.755 6.733 -4.123 1.00 85.12 177 LYS A O 1
ATOM 1372 N N . THR A 1 178 ? -13.728 7.545 -3.584 1.00 85.31 178 THR A N 1
ATOM 1373 C CA . THR A 1 178 ? -12.961 6.703 -4.518 1.00 85.31 178 THR A CA 1
ATOM 1374 C C . THR A 1 178 ? -13.113 5.211 -4.209 1.00 85.31 178 THR A C 1
ATOM 1376 O O . THR A 1 178 ? -13.091 4.390 -5.119 1.00 85.31 178 THR A O 1
ATOM 1379 N N . LEU A 1 179 ? -13.326 4.852 -2.940 1.00 83.38 179 LEU A N 1
ATOM 1380 C CA . LEU A 1 179 ? -13.622 3.481 -2.512 1.00 83.38 179 LEU A CA 1
ATOM 1381 C C . LEU A 1 179 ? -15.116 3.113 -2.625 1.00 83.38 179 LEU A C 1
ATOM 1383 O O . LEU A 1 179 ? -15.503 2.014 -2.239 1.00 83.38 179 LEU A O 1
ATOM 1387 N N . GLY A 1 180 ? -15.967 4.006 -3.141 1.00 83.31 180 GLY A N 1
ATOM 1388 C CA . GLY A 1 180 ? -17.409 3.780 -3.283 1.00 83.31 180 GLY A CA 1
ATOM 1389 C C . GLY A 1 180 ? -18.214 3.962 -1.991 1.00 83.31 180 GLY A C 1
ATOM 1390 O O . GLY A 1 180 ? -19.360 3.518 -1.922 1.00 83.31 180 GLY A O 1
ATOM 1391 N N . HIS A 1 181 ? -17.645 4.615 -0.973 1.00 80.88 181 HIS A N 1
ATOM 1392 C CA . HIS A 1 181 ? -18.291 4.863 0.315 1.00 80.88 181 HIS A CA 1
ATOM 1393 C C . HIS A 1 181 ? -18.647 6.343 0.500 1.00 80.88 181 HIS A C 1
ATOM 1395 O O . HIS A 1 181 ? -17.830 7.242 0.300 1.00 80.88 181 HIS A O 1
ATOM 1401 N N . LEU A 1 182 ? -19.885 6.601 0.926 1.00 78.94 182 LEU A N 1
ATOM 1402 C CA . LEU A 1 182 ? -20.315 7.929 1.354 1.00 78.94 182 LEU A CA 1
ATOM 1403 C C . LEU A 1 182 ? -19.864 8.159 2.796 1.00 78.94 182 LEU A C 1
ATOM 1405 O O . LEU A 1 182 ? -20.090 7.314 3.658 1.00 78.94 182 LEU A O 1
ATOM 1409 N N . THR A 1 183 ? -19.253 9.312 3.057 1.00 80.19 183 THR A N 1
ATOM 1410 C CA . THR A 1 183 ? -18.812 9.702 4.398 1.00 80.19 183 THR A CA 1
ATOM 1411 C C . THR A 1 183 ? -19.275 11.116 4.731 1.00 80.19 183 THR A C 1
ATOM 1413 O O . THR A 1 183 ? -19.285 11.997 3.868 1.00 80.19 183 THR A O 1
ATOM 1416 N N . SER A 1 184 ? -19.664 11.331 5.989 1.00 82.81 184 SER A N 1
ATOM 1417 C CA . SER A 1 184 ? -19.904 12.658 6.570 1.00 82.81 184 SER A CA 1
ATOM 1418 C C . SER A 1 184 ? -18.663 13.241 7.247 1.00 82.81 184 SER A C 1
ATOM 1420 O O . SER A 1 184 ? -18.727 14.344 7.796 1.00 82.81 184 SER A O 1
ATOM 1422 N N . LEU A 1 185 ? -17.545 12.505 7.247 1.00 84.69 185 LEU A N 1
ATOM 1423 C CA . LEU A 1 185 ? -16.298 12.978 7.825 1.00 84.69 185 LEU A CA 1
ATOM 1424 C C . LEU A 1 185 ? -15.829 14.246 7.113 1.00 84.69 185 LEU A C 1
ATOM 1426 O O . LEU A 1 185 ? -16.000 14.421 5.906 1.00 84.69 185 LEU A O 1
ATOM 1430 N N . LYS A 1 186 ? -15.223 15.141 7.888 1.00 89.19 186 LYS A N 1
ATOM 1431 C CA . LYS A 1 186 ? -14.511 16.310 7.370 1.00 89.19 186 LYS A CA 1
ATOM 1432 C C . LYS A 1 186 ? -13.025 16.009 7.355 1.00 89.19 186 LYS A C 1
ATOM 1434 O O . LYS A 1 186 ? -12.554 15.206 8.158 1.00 89.19 186 LYS A O 1
ATOM 1439 N N . HIS A 1 187 ? -12.297 16.699 6.484 1.00 92.88 187 HIS A N 1
ATOM 1440 C CA . HIS A 1 187 ? -10.847 16.638 6.518 1.00 92.88 187 HIS A CA 1
ATOM 1441 C C . HIS A 1 187 ? -10.324 17.061 7.897 1.00 92.88 187 HIS A C 1
ATOM 1443 O O . HIS A 1 187 ? -10.705 18.114 8.417 1.00 92.88 187 HIS A O 1
ATOM 1449 N N . ARG A 1 188 ? -9.488 16.208 8.490 1.00 94.06 188 ARG A N 1
ATOM 1450 C CA . ARG A 1 188 ? -8.815 16.419 9.7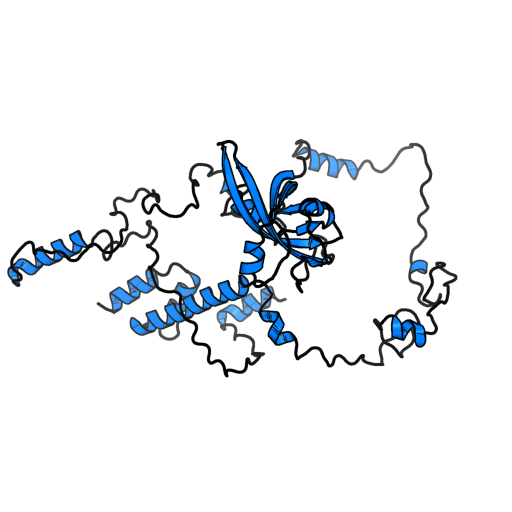75 1.00 94.06 188 ARG A CA 1
ATOM 1451 C C . ARG A 1 188 ? -7.441 15.775 9.725 1.00 94.06 188 ARG A C 1
ATOM 1453 O O . ARG A 1 188 ? -7.269 14.754 9.060 1.00 94.06 188 ARG A O 1
ATOM 1460 N N . SER A 1 189 ? -6.500 16.346 10.464 1.00 95.12 189 SER A N 1
ATOM 1461 C CA . SER A 1 189 ? -5.155 15.810 10.637 1.00 95.12 189 SER A CA 1
ATOM 1462 C C . SER A 1 189 ? -4.714 15.881 12.097 1.00 95.12 189 SER A C 1
ATOM 1464 O O . SER A 1 189 ? -5.201 16.706 12.873 1.00 95.12 189 SER A O 1
ATOM 1466 N N . THR A 1 190 ? -3.826 14.975 12.496 1.00 94.62 190 THR A N 1
ATOM 1467 C CA . THR A 1 190 ? -3.246 14.930 13.841 1.00 94.62 190 THR A CA 1
ATOM 1468 C C . THR A 1 190 ? -1.891 14.230 13.809 1.00 94.62 190 THR A C 1
ATOM 1470 O O . THR A 1 190 ? -1.684 13.327 13.002 1.00 94.62 190 THR A O 1
ATOM 1473 N N . SER A 1 191 ? -0.957 14.639 14.663 1.00 94.00 191 SER A N 1
ATOM 1474 C CA . SER A 1 191 ? 0.345 13.976 14.769 1.00 94.00 191 SER A CA 1
ATOM 1475 C C . SER A 1 191 ? 0.258 12.794 15.728 1.00 94.00 191 SER A C 1
ATOM 1477 O O . SER A 1 191 ? -0.143 12.951 16.880 1.00 94.00 191 SER A O 1
ATOM 1479 N N . LEU A 1 192 ? 0.628 11.610 15.245 1.00 92.12 192 LEU A N 1
ATOM 1480 C CA . LEU A 1 192 ? 0.602 10.353 15.982 1.00 92.12 192 LEU A CA 1
ATOM 1481 C C . LEU A 1 192 ? 1.997 9.740 16.030 1.00 92.12 192 LEU A C 1
ATOM 1483 O O . LEU A 1 192 ? 2.754 9.777 15.061 1.00 92.12 192 LEU A O 1
ATOM 1487 N N . LEU A 1 193 ? 2.306 9.112 17.162 1.00 92.75 193 LEU A N 1
ATOM 1488 C CA . LEU A 1 193 ? 3.463 8.239 17.272 1.00 92.75 193 LEU A CA 1
ATOM 1489 C C . LEU A 1 193 ? 3.087 6.861 16.716 1.00 92.75 193 LEU A C 1
ATOM 1491 O O . LEU A 1 193 ? 2.177 6.201 17.217 1.00 92.75 193 LEU A O 1
ATOM 1495 N N . THR A 1 194 ? 3.778 6.443 15.663 1.00 93.12 194 THR A N 1
ATOM 1496 C CA . THR A 1 194 ? 3.478 5.232 14.889 1.00 93.12 194 THR A CA 1
ATOM 1497 C C . THR A 1 194 ? 4.644 4.257 14.980 1.00 93.12 194 THR A C 1
ATOM 1499 O O . THR A 1 194 ? 5.791 4.687 15.019 1.00 93.12 194 THR A O 1
ATOM 1502 N N . MET A 1 195 ? 4.382 2.956 15.058 1.00 93.94 195 MET A N 1
ATOM 1503 C CA . MET A 1 195 ? 5.422 1.930 15.037 1.00 93.94 195 MET A CA 1
ATOM 1504 C C . MET A 1 195 ? 5.686 1.516 13.589 1.00 93.94 195 MET A C 1
ATOM 1506 O O . MET A 1 195 ? 4.768 1.061 12.906 1.00 93.94 195 MET A O 1
ATOM 1510 N N . ALA A 1 196 ? 6.929 1.652 13.132 1.00 93.69 196 ALA A N 1
ATOM 1511 C CA . ALA A 1 196 ? 7.356 1.085 11.860 1.00 93.69 196 ALA A CA 1
ATOM 1512 C C . ALA A 1 196 ? 7.497 -0.437 12.009 1.00 93.69 196 ALA A C 1
ATOM 1514 O O . ALA A 1 196 ? 8.431 -0.912 12.654 1.00 93.69 196 ALA A O 1
ATOM 1515 N N . ASP A 1 197 ? 6.558 -1.196 11.440 1.00 90.69 197 ASP A N 1
ATOM 1516 C CA . ASP A 1 197 ? 6.501 -2.651 11.572 1.00 90.69 197 ASP A CA 1
ATOM 1517 C C . ASP A 1 197 ? 6.577 -3.323 10.195 1.00 90.69 197 ASP A C 1
ATOM 1519 O O . ASP A 1 197 ? 5.578 -3.573 9.519 1.00 90.69 197 ASP A O 1
ATOM 1523 N N . THR A 1 198 ? 7.798 -3.646 9.767 1.00 88.81 198 THR A N 1
ATOM 1524 C CA . THR A 1 198 ? 8.032 -4.358 8.501 1.00 88.81 198 THR A CA 1
ATOM 1525 C C . THR A 1 198 ? 7.479 -5.785 8.501 1.00 88.81 198 THR A C 1
ATOM 1527 O O . THR A 1 198 ? 7.341 -6.374 7.432 1.00 88.81 198 THR A O 1
ATOM 1530 N N . GLY A 1 199 ? 7.126 -6.339 9.669 1.00 84.56 199 GLY A N 1
ATOM 1531 C CA . GLY A 1 199 ? 6.439 -7.624 9.792 1.00 84.56 199 GLY A CA 1
ATOM 1532 C C . GLY A 1 199 ? 4.933 -7.534 9.541 1.00 84.56 199 GLY A C 1
ATOM 1533 O O . GLY A 1 199 ? 4.265 -8.563 9.422 1.00 84.56 199 GLY A O 1
ATOM 1534 N N . CYS A 1 200 ? 4.383 -6.323 9.439 1.00 81.19 200 CYS A N 1
ATOM 1535 C CA . CYS A 1 200 ? 2.963 -6.110 9.239 1.00 81.19 200 CYS A CA 1
ATOM 1536 C C . CYS A 1 200 ? 2.605 -6.041 7.745 1.00 81.19 200 CYS A C 1
ATOM 1538 O O . CYS A 1 200 ? 3.134 -5.222 6.988 1.00 81.19 200 CYS A O 1
ATOM 1540 N N . GLN A 1 201 ? 1.661 -6.888 7.321 1.00 82.19 201 GLN A N 1
ATOM 1541 C CA . GLN A 1 201 ? 1.184 -6.938 5.932 1.00 82.19 201 GLN A CA 1
ATOM 1542 C C . GLN A 1 201 ? 0.316 -5.731 5.553 1.00 82.19 201 GLN A C 1
ATOM 1544 O O . GLN A 1 201 ? 0.288 -5.325 4.398 1.00 82.19 201 GLN A O 1
ATOM 1549 N N . SER A 1 202 ? -0.418 -5.150 6.502 1.00 90.62 202 SER A N 1
ATOM 1550 C CA . SER A 1 202 ? -1.307 -4.009 6.253 1.00 90.62 202 SER A CA 1
ATOM 1551 C C . SER A 1 202 ? -1.355 -3.107 7.472 1.00 90.62 202 SER A C 1
ATOM 1553 O O . SER A 1 202 ? -1.324 -3.606 8.592 1.00 90.62 202 SER A O 1
ATOM 1555 N N . CYS A 1 203 ? -1.471 -1.793 7.276 1.00 94.50 203 CYS A N 1
ATOM 1556 C CA . CYS A 1 203 ? -1.518 -0.854 8.393 1.00 94.50 203 CYS A CA 1
ATOM 1557 C C . CYS A 1 203 ? -2.647 -1.218 9.366 1.00 94.50 203 CYS A C 1
ATOM 1559 O O . CYS A 1 203 ? -3.782 -1.478 8.953 1.00 94.50 203 CYS A O 1
ATOM 1561 N N . LEU A 1 204 ? -2.337 -1.209 10.660 1.00 94.50 204 LEU A N 1
ATOM 1562 C CA . LEU A 1 204 ? -3.275 -1.539 11.728 1.00 94.50 204 LEU A CA 1
ATOM 1563 C C . LEU A 1 204 ? -3.271 -0.412 12.752 1.00 94.50 204 LEU A C 1
ATOM 1565 O O . LEU A 1 204 ? -2.223 -0.068 13.290 1.00 94.50 204 LEU A O 1
ATOM 1569 N N . ALA A 1 205 ? -4.436 0.140 13.063 1.00 95.56 205 ALA A N 1
ATOM 1570 C CA . ALA A 1 205 ? -4.569 1.185 14.064 1.00 95.56 205 ALA A CA 1
ATOM 1571 C C . ALA A 1 205 ? -5.574 0.809 15.149 1.00 95.56 205 ALA A C 1
ATOM 1573 O O . ALA A 1 205 ? -6.638 0.238 14.899 1.00 95.56 205 ALA A O 1
ATOM 1574 N N . GLY A 1 206 ? -5.241 1.188 16.375 1.00 94.69 206 GLY A N 1
ATOM 1575 C CA . GLY A 1 206 ? -6.188 1.231 17.471 1.00 94.69 206 GLY A CA 1
ATOM 1576 C C . GLY A 1 206 ? -7.263 2.287 17.244 1.00 94.69 206 GLY A C 1
ATOM 1577 O O . GLY A 1 206 ? -6.939 3.418 16.886 1.00 94.69 206 GLY A O 1
ATOM 1578 N N . MET A 1 207 ? -8.528 1.975 17.537 1.00 93.56 207 MET A N 1
ATOM 1579 C CA . MET A 1 207 ? -9.606 2.974 17.468 1.00 93.56 207 MET A CA 1
ATOM 1580 C C . MET A 1 207 ? -9.294 4.210 18.331 1.00 93.56 207 MET A C 1
ATOM 1582 O O . MET A 1 207 ? -9.538 5.344 17.926 1.00 93.56 207 MET A O 1
ATOM 1586 N N . ARG A 1 208 ? -8.680 4.005 19.505 1.00 92.38 208 ARG A N 1
ATOM 1587 C CA . ARG A 1 208 ? -8.257 5.102 20.389 1.00 92.38 208 ARG A CA 1
ATOM 1588 C C . ARG A 1 208 ? -7.129 5.948 19.791 1.00 92.38 208 ARG A C 1
ATOM 1590 O O . ARG A 1 208 ? -7.129 7.155 20.003 1.00 92.38 208 ARG A O 1
ATOM 1597 N N . ALA A 1 209 ? -6.226 5.347 19.013 1.00 91.94 209 ALA A N 1
ATOM 1598 C CA . ALA A 1 209 ? -5.105 6.048 18.383 1.00 91.94 209 ALA A CA 1
ATOM 1599 C C . ALA A 1 209 ? -5.582 7.085 17.356 1.00 91.94 209 ALA A C 1
ATOM 1601 O O . ALA A 1 209 ? -5.039 8.182 17.270 1.00 91.94 209 ALA A O 1
ATOM 1602 N N . ILE A 1 210 ? -6.627 6.750 16.597 1.00 93.19 210 ILE A N 1
ATOM 1603 C CA . ILE A 1 210 ? -7.154 7.597 15.518 1.00 93.19 210 ILE A CA 1
ATOM 1604 C C . ILE A 1 210 ? -8.369 8.437 15.930 1.00 93.19 210 ILE A C 1
ATOM 1606 O O . ILE A 1 210 ? -8.882 9.208 15.121 1.00 93.19 210 ILE A O 1
ATOM 1610 N N . ALA A 1 211 ? -8.825 8.344 17.183 1.00 91.44 211 ALA A N 1
ATOM 1611 C CA . ALA A 1 211 ? -10.002 9.068 17.669 1.00 91.44 211 ALA A CA 1
ATOM 1612 C C . ALA A 1 211 ? -9.875 10.597 17.513 1.00 91.44 211 ALA A C 1
ATOM 1614 O O . ALA A 1 211 ? -10.866 11.283 17.259 1.00 91.44 211 ALA A O 1
ATOM 1615 N N . ALA A 1 212 ? -8.653 11.139 17.589 1.00 90.56 212 ALA A N 1
ATOM 1616 C CA . ALA A 1 212 ? -8.374 12.562 17.372 1.00 90.56 212 ALA A CA 1
ATOM 1617 C C . ALA A 1 212 ? -8.725 13.048 15.946 1.00 90.56 212 ALA A C 1
ATOM 1619 O O . ALA A 1 212 ? -8.999 14.233 15.745 1.00 90.56 212 ALA A O 1
ATOM 1620 N N . LEU A 1 213 ? -8.809 12.136 14.970 1.00 92.75 213 LEU A N 1
ATOM 1621 C CA . LEU A 1 213 ? -9.280 12.423 13.611 1.00 92.75 213 LEU A CA 1
ATOM 1622 C C . LEU A 1 213 ? -10.809 12.535 13.516 1.00 92.75 213 LEU A C 1
ATOM 1624 O O . LEU A 1 213 ? -11.332 12.832 12.446 1.00 92.75 213 LEU A O 1
ATOM 1628 N N . GLY A 1 214 ? -11.537 12.333 14.619 1.00 91.06 214 GLY A N 1
ATOM 1629 C CA . GLY A 1 214 ? -13.000 12.384 14.652 1.00 91.06 214 GLY A CA 1
ATOM 1630 C C . GLY A 1 214 ? -13.676 11.178 13.998 1.00 91.06 214 GLY A C 1
ATOM 1631 O O . GLY A 1 214 ? -14.851 11.266 13.657 1.00 91.06 214 GLY A O 1
ATOM 1632 N N . ILE A 1 215 ? -12.938 10.084 13.807 1.00 91.75 215 ILE A N 1
ATOM 1633 C CA . ILE A 1 215 ? -13.441 8.832 13.240 1.00 91.75 215 ILE A CA 1
ATOM 1634 C C . ILE A 1 215 ? -14.182 8.053 14.328 1.00 91.75 215 ILE A C 1
ATOM 1636 O O . ILE A 1 215 ? -13.689 7.913 15.448 1.00 91.75 215 ILE A O 1
ATOM 1640 N N . THR A 1 216 ? -15.355 7.526 13.986 1.00 91.50 216 THR A N 1
ATOM 1641 C CA . THR A 1 216 ? -16.154 6.658 14.857 1.00 91.50 216 THR A CA 1
ATOM 1642 C C . THR A 1 216 ? -16.412 5.303 14.202 1.00 91.50 216 THR A C 1
ATOM 1644 O O . THR A 1 216 ? -16.194 5.133 13.004 1.00 91.50 216 THR A O 1
ATOM 1647 N N . ASP A 1 217 ? -16.946 4.338 14.962 1.00 90.44 217 ASP A N 1
ATOM 1648 C CA . ASP A 1 217 ? -17.312 3.008 14.441 1.00 90.44 217 ASP A CA 1
ATOM 1649 C C . ASP A 1 217 ? -18.241 3.070 13.214 1.00 90.44 217 ASP A C 1
ATOM 1651 O O . ASP A 1 217 ? -18.226 2.177 12.372 1.00 90.44 217 ASP A O 1
ATOM 1655 N N . LYS A 1 218 ? -19.055 4.129 13.098 1.00 89.75 218 LYS A N 1
ATOM 1656 C CA . LYS A 1 218 ? -20.011 4.315 11.995 1.00 89.75 218 LYS A CA 1
ATOM 1657 C C . LYS A 1 218 ? -19.347 4.740 10.688 1.00 89.75 218 LYS A C 1
ATOM 1659 O O . LYS A 1 218 ? -19.941 4.558 9.631 1.00 89.75 218 LYS A O 1
ATOM 1664 N N . ASP A 1 219 ? -18.155 5.320 10.773 1.00 89.69 219 ASP A N 1
ATOM 1665 C CA . ASP A 1 219 ? -17.405 5.813 9.620 1.00 89.69 219 ASP A CA 1
ATOM 1666 C C . ASP A 1 219 ? -16.479 4.739 9.033 1.00 89.69 219 ASP A C 1
ATOM 1668 O O . ASP A 1 219 ? -15.857 4.950 7.990 1.00 89.69 219 ASP A O 1
ATOM 1672 N N . LEU A 1 220 ? -16.368 3.589 9.707 1.00 92.25 220 LEU A N 1
ATOM 1673 C CA . LEU A 1 220 ? -15.524 2.492 9.269 1.00 92.25 220 LEU A CA 1
ATOM 1674 C C . LEU A 1 220 ? -16.115 1.797 8.042 1.00 92.25 220 LEU A C 1
ATOM 1676 O O . LEU A 1 220 ? -17.285 1.410 8.006 1.00 92.25 220 LEU A O 1
ATOM 1680 N N . ILE A 1 221 ? -15.258 1.557 7.057 1.00 92.00 221 ILE A N 1
ATOM 1681 C CA . ILE A 1 221 ? -15.568 0.714 5.911 1.00 92.00 221 ILE A CA 1
ATOM 1682 C C . ILE A 1 221 ? -15.705 -0.728 6.420 1.00 92.00 221 ILE A C 1
ATOM 1684 O O . ILE A 1 221 ? -14.772 -1.236 7.052 1.00 92.00 221 ILE A O 1
ATOM 1688 N N . PRO A 1 222 ? -16.840 -1.405 6.177 1.00 89.75 222 PRO A N 1
ATOM 1689 C CA . PRO A 1 222 ? -17.028 -2.775 6.624 1.00 89.75 222 PRO A CA 1
ATOM 1690 C C . PRO A 1 222 ? -16.054 -3.702 5.898 1.00 89.75 222 PRO A C 1
ATOM 1692 O O . PRO A 1 222 ? -15.978 -3.711 4.669 1.00 89.75 222 PRO A O 1
ATOM 1695 N N . VAL A 1 223 ? -15.337 -4.519 6.668 1.00 89.00 223 VAL A N 1
ATOM 1696 C CA . VAL A 1 223 ? -14.402 -5.519 6.147 1.00 89.00 223 VAL A CA 1
ATOM 1697 C C . VAL A 1 223 ? -14.715 -6.889 6.725 1.00 89.00 223 VAL A C 1
ATOM 1699 O O . VAL A 1 223 ? -15.260 -7.032 7.815 1.00 89.00 223 VAL A O 1
ATOM 1702 N N . SER A 1 224 ? -14.355 -7.913 5.972 1.00 81.94 224 SER A N 1
ATOM 1703 C CA . SER A 1 224 ? -14.548 -9.323 6.315 1.00 81.94 224 SER A CA 1
ATOM 1704 C C . SER A 1 224 ? -13.231 -10.080 6.484 1.00 81.94 224 SER A C 1
ATOM 1706 O O . SER A 1 224 ? -13.221 -11.291 6.729 1.00 81.94 224 SER A O 1
ATOM 1708 N N . LEU A 1 225 ? -12.123 -9.359 6.326 1.00 79.19 225 LEU A N 1
ATOM 1709 C CA . LEU A 1 225 ? -10.773 -9.871 6.421 1.00 79.19 225 LEU A CA 1
ATOM 1710 C C . LEU A 1 225 ? -10.464 -10.277 7.869 1.00 79.19 225 LEU A C 1
ATOM 1712 O O . LEU A 1 225 ? -10.861 -9.608 8.823 1.00 79.19 225 LEU A O 1
ATOM 1716 N N . LYS A 1 226 ? -9.746 -11.390 8.029 1.00 79.00 226 LYS A N 1
ATOM 1717 C CA . LYS A 1 226 ? -9.227 -11.849 9.319 1.00 79.00 226 LYS A CA 1
ATOM 1718 C C . LYS A 1 226 ? -7.730 -11.598 9.358 1.00 79.00 226 LYS A C 1
ATOM 1720 O O . LYS A 1 226 ? -7.004 -12.169 8.552 1.00 79.00 226 LYS A O 1
ATOM 1725 N N . MET A 1 227 ? -7.285 -10.791 10.311 1.00 81.25 227 MET A N 1
ATOM 1726 C CA . MET A 1 227 ? -5.862 -10.588 10.579 1.00 81.25 227 MET A CA 1
ATOM 1727 C C . MET A 1 227 ? -5.438 -11.439 11.773 1.00 81.25 227 MET A C 1
ATOM 1729 O O . MET A 1 227 ? -6.240 -11.702 12.672 1.00 81.25 227 MET A O 1
ATOM 1733 N N . HIS A 1 228 ? -4.176 -11.851 11.786 1.00 82.75 228 HIS A N 1
ATOM 1734 C CA . HIS A 1 228 ? -3.565 -12.557 12.905 1.00 82.75 228 HIS A CA 1
ATOM 1735 C C . HIS A 1 228 ? -2.329 -11.780 13.343 1.00 82.75 228 HIS A C 1
ATOM 1737 O O . HIS A 1 228 ? -1.598 -11.253 12.509 1.00 82.75 228 HIS A O 1
ATOM 1743 N N . ALA A 1 229 ? -2.112 -11.692 14.650 1.00 79.06 229 ALA A N 1
ATOM 1744 C CA . ALA A 1 229 ? -0.858 -11.191 15.187 1.00 79.06 229 ALA A CA 1
ATOM 1745 C C . ALA A 1 229 ? 0.258 -12.228 14.973 1.00 79.06 229 ALA A C 1
ATOM 1747 O O . ALA A 1 229 ? -0.014 -13.399 14.701 1.00 79.06 229 ALA A O 1
ATOM 1748 N N . ALA A 1 230 ? 1.517 -11.828 15.165 1.00 73.81 230 ALA A N 1
ATOM 1749 C CA . ALA A 1 230 ? 2.673 -12.721 15.021 1.00 73.81 230 ALA A CA 1
ATOM 1750 C C . ALA A 1 230 ? 2.615 -13.966 15.936 1.00 73.81 230 ALA A C 1
ATOM 1752 O O . ALA A 1 230 ? 3.183 -15.005 15.624 1.00 73.81 230 ALA A O 1
ATOM 1753 N N . ASN A 1 231 ? 1.874 -13.894 17.046 1.00 80.00 231 ASN A N 1
ATOM 1754 C CA . ASN A 1 231 ? 1.608 -15.023 17.945 1.00 80.00 231 ASN A CA 1
ATOM 1755 C C . ASN A 1 231 ? 0.445 -15.931 17.478 1.00 80.00 231 ASN A C 1
ATOM 1757 O O . ASN A 1 231 ? -0.053 -16.746 18.257 1.00 80.00 231 ASN A O 1
ATOM 1761 N N . ASN A 1 232 ? -0.020 -15.754 16.239 1.00 77.38 232 ASN A N 1
ATOM 1762 C CA . ASN A 1 232 ? -1.133 -16.459 15.609 1.00 77.38 232 ASN A CA 1
ATOM 1763 C C . ASN A 1 232 ? -2.506 -16.250 16.285 1.00 77.38 232 ASN A C 1
ATOM 1765 O O . ASN A 1 232 ? -3.465 -16.976 16.011 1.00 77.38 232 ASN A O 1
ATOM 1769 N N . GLN A 1 233 ? -2.641 -15.259 17.173 1.00 77.62 233 GLN A N 1
ATOM 1770 C CA . GLN A 1 233 ? -3.941 -14.876 17.720 1.00 77.62 233 GLN A CA 1
ATOM 1771 C C . GLN A 1 233 ? -4.702 -14.011 16.718 1.00 77.62 233 GLN A C 1
ATOM 1773 O O . GLN A 1 233 ? -4.157 -13.065 16.151 1.00 77.62 233 GLN A O 1
ATOM 1778 N N . GLY A 1 234 ? -5.982 -14.323 16.516 1.00 80.69 234 GLY A N 1
ATOM 1779 C CA . GLY A 1 234 ? -6.855 -13.522 15.664 1.00 80.69 234 GLY A CA 1
ATOM 1780 C C . GLY A 1 234 ? -7.048 -12.114 16.227 1.00 80.69 234 GLY A C 1
ATOM 1781 O O . GLY A 1 234 ? -7.352 -11.948 17.409 1.00 80.69 234 GLY A O 1
ATOM 1782 N N . ILE A 1 235 ? -6.909 -11.111 15.367 1.00 86.38 235 ILE A N 1
ATOM 1783 C CA . ILE A 1 235 ? -7.164 -9.708 15.686 1.00 86.38 235 ILE A CA 1
ATOM 1784 C C . ILE A 1 235 ? -8.611 -9.401 15.309 1.00 86.38 235 ILE A C 1
ATOM 1786 O O . ILE A 1 235 ? -9.042 -9.648 14.181 1.00 86.38 235 ILE A O 1
ATOM 1790 N N . ASN A 1 236 ? -9.376 -8.858 16.256 1.00 89.69 236 ASN A N 1
ATOM 1791 C CA . ASN A 1 236 ? -10.739 -8.425 15.980 1.00 89.69 236 ASN A CA 1
ATOM 1792 C C . ASN A 1 236 ? -10.714 -7.102 15.206 1.00 89.69 236 ASN A C 1
ATOM 1794 O O . ASN A 1 236 ? -10.398 -6.055 15.779 1.00 89.69 236 ASN A O 1
ATOM 1798 N N . ILE A 1 237 ? -11.036 -7.163 13.916 1.00 94.00 237 ILE A N 1
ATOM 1799 C CA . ILE A 1 237 ? -11.096 -5.998 13.035 1.00 94.00 237 ILE A CA 1
ATOM 1800 C C . ILE A 1 237 ? -12.513 -5.428 13.057 1.00 94.00 237 ILE A C 1
ATOM 1802 O O . ILE A 1 237 ? -13.479 -6.127 12.762 1.00 94.00 237 ILE A O 1
ATOM 1806 N N . LEU A 1 238 ? -12.625 -4.155 13.429 1.00 93.38 238 LEU A N 1
ATOM 1807 C CA . LEU A 1 238 ? -13.884 -3.408 13.474 1.00 93.38 238 LEU A CA 1
ATOM 1808 C C . LEU A 1 238 ? -14.290 -2.914 12.079 1.00 93.38 238 LEU A C 1
ATOM 1810 O O . LEU A 1 238 ? -15.473 -2.823 11.768 1.00 93.38 238 LEU A O 1
ATOM 1814 N N . GLY A 1 239 ? -13.301 -2.611 11.240 1.00 93.88 239 GLY A N 1
ATOM 1815 C CA . GLY A 1 239 ? -13.477 -2.070 9.898 1.00 93.88 239 GLY A CA 1
ATOM 1816 C C . GLY A 1 239 ? -12.160 -1.533 9.345 1.00 93.88 239 GLY A C 1
ATOM 1817 O O . GLY A 1 239 ? -11.094 -1.817 9.893 1.00 93.88 239 GLY A O 1
ATOM 1818 N N . ALA A 1 240 ? -12.228 -0.748 8.276 1.00 94.12 240 ALA A N 1
ATOM 1819 C CA . ALA A 1 240 ? -11.075 -0.081 7.681 1.00 94.12 240 ALA A CA 1
ATOM 1820 C C . ALA A 1 240 ? -11.344 1.401 7.404 1.00 94.12 240 ALA A C 1
ATOM 1822 O O . ALA A 1 240 ? -12.487 1.839 7.292 1.00 94.12 240 ALA A O 1
ATOM 1823 N N . VAL A 1 241 ? -10.272 2.176 7.287 1.00 94.38 241 VAL A N 1
ATOM 1824 C CA . VAL A 1 241 ? -10.297 3.616 7.020 1.00 94.38 241 VAL A CA 1
ATOM 1825 C C . VAL A 1 241 ? -9.182 3.939 6.038 1.00 94.38 241 VAL A C 1
ATOM 1827 O O . VAL A 1 241 ? -8.056 3.476 6.205 1.00 94.38 241 VAL A O 1
ATOM 1830 N N . ALA A 1 242 ? -9.471 4.754 5.026 1.00 93.94 242 ALA A N 1
ATOM 1831 C CA . ALA A 1 242 ? -8.423 5.341 4.201 1.00 93.94 242 ALA A CA 1
ATOM 1832 C C . ALA A 1 242 ? -7.763 6.498 4.966 1.00 93.94 242 ALA A C 1
ATOM 1834 O O . ALA A 1 242 ? -8.414 7.504 5.255 1.00 93.94 242 ALA A O 1
ATOM 1835 N N . LEU A 1 243 ? -6.486 6.336 5.306 1.00 95.25 243 LEU A N 1
ATOM 1836 C CA . LEU A 1 243 ? -5.677 7.345 5.984 1.00 95.25 243 LEU A CA 1
ATOM 1837 C C . LEU A 1 243 ? -4.536 7.783 5.076 1.00 95.25 243 LEU A C 1
ATOM 1839 O O . LEU A 1 243 ? -4.026 6.992 4.278 1.00 95.25 243 LEU A O 1
ATOM 1843 N N . ARG A 1 244 ? -4.115 9.035 5.226 1.00 95.94 244 ARG A N 1
ATOM 1844 C CA . ARG A 1 244 ? -2.883 9.529 4.621 1.00 95.94 244 ARG A CA 1
ATOM 1845 C C . ARG A 1 244 ? -1.856 9.795 5.702 1.00 95.94 244 ARG A C 1
ATOM 1847 O O . ARG A 1 244 ? -2.165 10.411 6.720 1.00 95.94 244 ARG A O 1
ATOM 1854 N N . PHE A 1 245 ? -0.652 9.297 5.485 1.00 95.38 245 PHE A N 1
ATOM 1855 C CA . PHE A 1 245 ? 0.486 9.468 6.372 1.00 95.38 245 PHE A CA 1
ATOM 1856 C C . PHE A 1 245 ? 1.439 10.458 5.737 1.00 95.38 245 PHE A C 1
ATOM 1858 O O . PHE A 1 245 ? 1.839 10.253 4.594 1.00 95.38 245 PHE A O 1
ATOM 1865 N N . HIS A 1 246 ? 1.812 11.500 6.473 1.00 93.38 246 HIS A N 1
ATOM 1866 C CA . HIS A 1 246 ? 2.741 12.507 5.993 1.00 93.38 246 HIS A CA 1
ATOM 1867 C C . HIS A 1 246 ? 3.847 12.813 7.000 1.00 93.38 246 HIS A C 1
ATOM 1869 O O . HIS A 1 246 ? 3.642 12.820 8.219 1.00 93.38 246 HIS A O 1
ATOM 1875 N N . SER A 1 247 ? 5.035 13.088 6.467 1.00 90.12 247 SER A N 1
ATOM 1876 C CA . SER A 1 247 ? 6.195 13.546 7.229 1.00 90.12 247 SER A CA 1
ATOM 1877 C C . SER A 1 247 ? 7.110 14.402 6.360 1.00 90.12 247 SER A C 1
ATOM 1879 O O . SER A 1 247 ? 7.083 14.307 5.135 1.00 90.12 247 SER A O 1
ATOM 1881 N N . SER A 1 248 ? 7.927 15.236 6.993 1.00 87.12 248 SER A N 1
ATOM 1882 C CA . SER A 1 248 ? 8.999 15.966 6.321 1.00 87.12 248 SER A CA 1
ATOM 1883 C C . SER A 1 248 ? 10.306 15.221 6.546 1.00 87.12 248 SER A C 1
ATOM 1885 O O . SER A 1 248 ? 10.668 14.918 7.684 1.00 87.12 248 SER A O 1
ATOM 1887 N N . ASN A 1 249 ? 11.025 14.925 5.467 1.00 81.69 249 ASN A N 1
ATOM 1888 C CA . ASN A 1 249 ? 12.356 14.350 5.580 1.00 81.69 249 ASN A CA 1
ATOM 1889 C C . ASN A 1 249 ? 13.361 15.406 6.109 1.00 81.69 249 ASN A C 1
ATOM 1891 O O . ASN A 1 249 ? 13.056 16.604 6.127 1.00 81.69 249 ASN A O 1
ATOM 1895 N N . PRO A 1 250 ? 14.583 15.009 6.510 1.00 78.81 250 PRO A N 1
ATOM 1896 C CA . PRO A 1 250 ? 15.608 15.952 6.970 1.00 78.81 250 PRO A CA 1
ATOM 1897 C C . PRO A 1 250 ? 16.015 17.017 5.935 1.00 78.81 250 PRO A C 1
ATOM 1899 O O . PRO A 1 250 ? 16.623 18.018 6.297 1.00 78.81 250 PRO A O 1
ATOM 1902 N N . GLN A 1 251 ? 15.686 16.810 4.656 1.00 79.69 251 GLN A N 1
ATOM 1903 C CA . GLN A 1 251 ? 15.930 17.746 3.554 1.00 79.69 251 GLN A CA 1
ATOM 1904 C C . GLN A 1 251 ? 14.762 18.731 3.342 1.00 79.69 251 GLN A C 1
ATOM 1906 O O . GLN A 1 251 ? 14.816 19.559 2.437 1.00 79.69 251 GLN A O 1
ATOM 1911 N N . GLY A 1 252 ? 13.706 18.657 4.161 1.00 79.38 252 GLY A N 1
ATOM 1912 C CA . GLY A 1 252 ? 12.527 19.522 4.088 1.00 79.38 252 GLY A CA 1
ATOM 1913 C C . GLY A 1 252 ? 11.488 19.109 3.039 1.00 79.38 252 GLY A C 1
ATOM 1914 O O . GLY A 1 252 ? 10.454 19.764 2.919 1.00 79.38 252 GLY A O 1
ATOM 1915 N N . GLN A 1 253 ? 11.712 18.021 2.301 1.00 84.44 253 GLN A N 1
ATOM 1916 C CA . GLN A 1 253 ? 10.735 17.485 1.359 1.00 84.44 253 GLN A CA 1
ATOM 1917 C C . GLN A 1 253 ? 9.634 16.742 2.117 1.00 84.44 253 GLN A C 1
ATOM 1919 O O . GLN A 1 253 ? 9.897 15.915 2.993 1.00 84.44 253 GLN A O 1
ATOM 1924 N N . THR A 1 254 ? 8.387 17.034 1.758 1.00 86.88 254 THR A N 1
ATOM 1925 C CA . THR A 1 254 ? 7.229 16.327 2.307 1.00 86.88 254 THR A CA 1
ATOM 1926 C C . THR A 1 254 ? 7.043 15.015 1.559 1.00 86.88 254 THR A C 1
ATOM 1928 O O . THR A 1 254 ? 6.984 15.003 0.331 1.00 86.88 254 THR A O 1
ATOM 1931 N N . VAL A 1 255 ? 6.959 13.921 2.309 1.00 91.94 255 VAL A N 1
ATOM 1932 C CA . VAL A 1 255 ? 6.596 12.594 1.813 1.00 91.94 255 VAL A CA 1
ATOM 1933 C C . VAL A 1 255 ? 5.204 12.243 2.323 1.00 91.94 255 VAL A C 1
ATOM 1935 O O . VAL A 1 255 ? 4.882 12.494 3.487 1.00 91.94 255 VAL A O 1
ATOM 1938 N N . GLU A 1 256 ? 4.375 11.688 1.444 1.00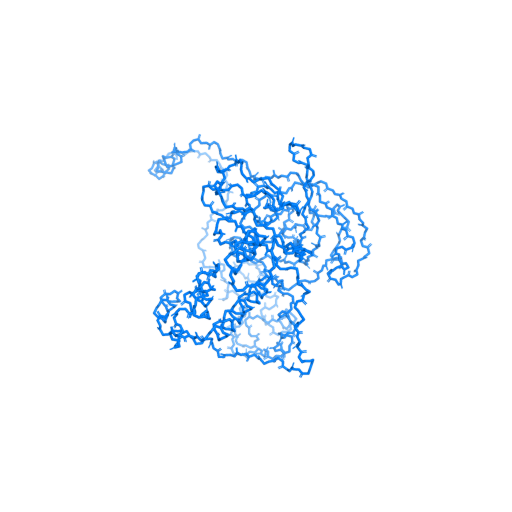 93.56 256 GLU A N 1
ATOM 1939 C CA . GLU A 1 256 ? 2.992 11.311 1.731 1.00 93.56 256 GLU A CA 1
ATOM 1940 C C . GLU A 1 256 ? 2.709 9.922 1.159 1.00 93.56 256 GLU A C 1
ATOM 1942 O O . GLU A 1 256 ? 3.143 9.589 0.058 1.00 93.56 256 GLU A O 1
ATOM 1947 N N . THR A 1 257 ? 1.949 9.114 1.893 1.00 93.12 257 THR A N 1
ATOM 1948 C CA . THR A 1 257 ? 1.376 7.870 1.373 1.00 93.12 257 THR A CA 1
ATOM 1949 C C . THR A 1 257 ? -0.078 7.738 1.792 1.00 93.12 257 THR A C 1
ATOM 1951 O O . THR A 1 257 ? -0.460 8.120 2.900 1.00 93.12 257 THR A O 1
ATOM 1954 N N . ARG A 1 258 ? -0.901 7.173 0.909 1.00 94.31 258 ARG A N 1
ATOM 1955 C CA . ARG A 1 258 ? -2.304 6.851 1.172 1.00 94.31 258 ARG A CA 1
ATOM 1956 C C . ARG A 1 258 ? -2.428 5.355 1.407 1.00 94.31 258 ARG A C 1
ATOM 1958 O O . ARG A 1 258 ? -2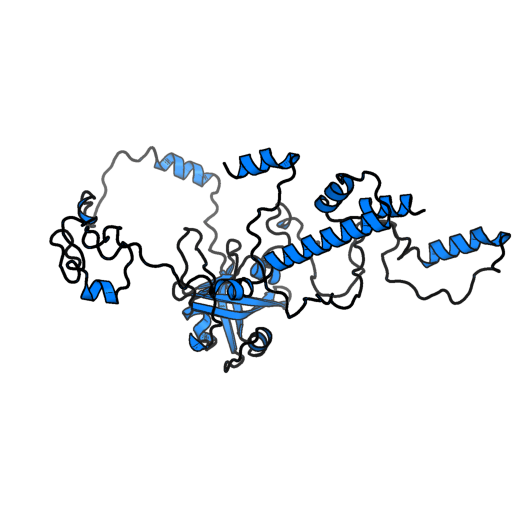.004 4.565 0.574 1.00 94.31 258 ARG A O 1
ATOM 1965 N N . GLN A 1 259 ? -3.032 4.972 2.523 1.00 93.88 259 GLN A N 1
ATOM 1966 C CA . GLN A 1 259 ? -3.039 3.594 3.001 1.00 93.88 259 GLN A CA 1
ATOM 1967 C C . GLN A 1 259 ? -4.424 3.211 3.528 1.00 93.88 259 GLN A C 1
ATOM 1969 O O . GLN A 1 259 ? -5.045 3.948 4.303 1.00 93.88 259 GLN A O 1
ATOM 1974 N N . LEU A 1 260 ? -4.908 2.029 3.138 1.00 93.62 260 LEU A N 1
ATOM 1975 C CA . LEU A 1 260 ? -6.093 1.437 3.754 1.00 93.62 260 LEU A CA 1
ATOM 1976 C C . LEU A 1 260 ? -5.681 0.823 5.097 1.00 93.62 260 LEU A C 1
ATOM 1978 O O . LEU A 1 260 ? -4.975 -0.178 5.149 1.00 93.62 260 LEU A O 1
ATOM 1982 N N . THR A 1 261 ? -6.105 1.453 6.187 1.00 95.50 261 THR A N 1
ATOM 1983 C CA . THR A 1 261 ? -5.709 1.084 7.548 1.00 95.50 261 THR A CA 1
ATOM 1984 C C . THR A 1 261 ? -6.845 0.343 8.237 1.00 95.50 261 THR A C 1
ATOM 1986 O O . THR A 1 261 ? -7.960 0.858 8.345 1.00 95.50 261 THR A O 1
ATOM 1989 N N . TYR A 1 262 ? -6.570 -0.865 8.718 1.00 95.69 262 TYR A N 1
ATOM 1990 C CA . TYR A 1 262 ? -7.528 -1.669 9.467 1.00 95.69 262 TYR A CA 1
ATOM 1991 C C . TYR A 1 262 ? -7.612 -1.200 10.913 1.00 95.69 262 TYR A C 1
ATOM 1993 O O . TYR A 1 262 ? -6.599 -0.894 11.542 1.00 95.69 262 TYR A O 1
ATOM 2001 N N . ILE A 1 263 ? -8.826 -1.151 11.453 1.00 95.56 263 ILE A N 1
ATOM 2002 C CA . ILE A 1 263 ? -9.088 -0.622 12.788 1.00 95.56 263 ILE A CA 1
ATOM 2003 C C . ILE A 1 263 ? -9.433 -1.760 13.735 1.00 95.56 263 ILE A C 1
ATOM 2005 O O . ILE A 1 263 ? -10.304 -2.583 13.452 1.00 95.56 263 ILE A O 1
ATOM 2009 N N . THR A 1 264 ? -8.775 -1.787 14.889 1.00 93.50 264 THR A N 1
ATOM 2010 C CA . THR A 1 264 ? -9.057 -2.739 15.964 1.00 93.50 264 THR A CA 1
ATOM 2011 C C . THR A 1 264 ? -9.297 -2.023 17.290 1.00 93.50 264 THR A C 1
ATOM 2013 O O . THR A 1 264 ? -8.755 -0.952 17.556 1.00 93.50 264 THR A O 1
ATOM 2016 N N . GLY A 1 265 ? -10.117 -2.627 18.149 1.00 90.69 265 GLY A N 1
ATOM 2017 C CA . GLY A 1 265 ? -10.294 -2.188 19.536 1.00 90.69 265 GLY A CA 1
ATOM 2018 C C . GLY A 1 265 ? -9.246 -2.759 20.498 1.00 90.69 265 GLY A C 1
ATOM 2019 O O . GLY A 1 265 ? -9.294 -2.466 21.688 1.00 90.69 265 GLY A O 1
ATOM 2020 N N . SER A 1 266 ? -8.337 -3.612 20.012 1.00 84.62 266 SER A N 1
ATOM 2021 C CA . SER A 1 266 ? -7.412 -4.388 20.849 1.00 84.62 266 SER A CA 1
ATOM 2022 C C . SER A 1 266 ? -6.051 -3.724 21.087 1.00 84.62 266 SER A C 1
ATOM 2024 O O . SER A 1 266 ? -5.269 -4.247 21.874 1.00 84.62 266 SER A O 1
ATOM 2026 N N . THR A 1 267 ? -5.759 -2.597 20.431 1.00 87.44 267 THR A N 1
ATOM 2027 C CA . THR A 1 267 ? -4.514 -1.830 20.603 1.00 87.44 267 THR A CA 1
ATOM 2028 C C . THR A 1 267 ? -4.796 -0.329 20.655 1.00 87.44 267 THR A C 1
ATOM 2030 O O . THR A 1 267 ? -5.860 0.114 20.223 1.00 87.44 267 THR A O 1
ATOM 2033 N N . ASP A 1 268 ? -3.824 0.435 21.154 1.00 88.50 268 ASP A N 1
ATOM 2034 C CA . ASP A 1 268 ? -3.824 1.907 21.207 1.00 88.50 268 ASP A CA 1
ATOM 2035 C C . ASP A 1 268 ? -2.732 2.530 20.342 1.00 88.50 268 ASP A C 1
ATOM 2037 O O . ASP A 1 268 ? -2.535 3.742 20.351 1.00 88.50 268 ASP A O 1
ATOM 2041 N N . THR A 1 269 ? -2.012 1.697 19.602 1.00 90.75 269 THR A N 1
ATOM 2042 C CA . THR A 1 269 ? -0.924 2.105 18.722 1.00 90.75 269 THR A CA 1
ATOM 2043 C C . THR A 1 269 ? -1.362 2.055 17.263 1.00 90.75 269 THR A C 1
ATOM 2045 O O . THR A 1 269 ? -2.362 1.425 16.904 1.00 90.75 269 THR A O 1
ATOM 2048 N N . LEU A 1 270 ? -0.593 2.728 16.413 1.00 94.69 270 LEU A N 1
ATOM 2049 C CA . LEU A 1 270 ? -0.684 2.601 14.966 1.00 94.69 270 LEU A CA 1
ATOM 2050 C C . LEU A 1 270 ? 0.568 1.884 14.468 1.00 94.69 270 LEU A C 1
ATOM 2052 O O . LEU A 1 270 ? 1.676 2.342 14.735 1.00 94.69 270 LEU A O 1
ATOM 2056 N N . PHE A 1 271 ? 0.382 0.778 13.759 1.00 94.50 271 PHE A N 1
ATOM 2057 C CA . PHE A 1 271 ? 1.431 -0.002 13.113 1.00 94.50 271 PHE A CA 1
ATOM 2058 C C . PHE A 1 271 ? 1.416 0.283 11.613 1.00 94.50 271 PHE A C 1
ATOM 2060 O O . PHE A 1 271 ? 0.387 0.107 10.953 1.00 94.50 271 PHE A O 1
ATOM 2067 N N . LEU A 1 272 ? 2.552 0.729 11.086 1.00 94.69 272 LEU A N 1
ATOM 2068 C CA . LEU A 1 272 ? 2.762 0.904 9.653 1.00 94.69 272 LEU A CA 1
ATOM 2069 C C . LEU A 1 272 ? 3.142 -0.433 9.033 1.00 94.69 272 LEU A C 1
ATOM 2071 O O . LEU A 1 272 ? 3.991 -1.133 9.579 1.00 94.69 272 LEU A O 1
ATOM 2075 N N . SER A 1 273 ? 2.543 -0.759 7.890 1.00 93.56 273 SER A N 1
ATOM 2076 C CA . SER A 1 273 ? 2.940 -1.923 7.101 1.00 93.56 273 SER A CA 1
ATOM 2077 C C . SER A 1 273 ? 4.321 -1.746 6.479 1.00 93.56 273 SER A C 1
ATOM 2079 O O . SER A 1 273 ? 4.839 -0.632 6.354 1.00 93.56 273 SER A O 1
ATOM 2081 N N . CYS A 1 274 ? 4.887 -2.852 5.996 1.00 88.44 274 CYS A N 1
ATOM 2082 C CA . CYS A 1 274 ? 6.080 -2.817 5.153 1.00 88.44 274 CYS A CA 1
ATOM 2083 C C . CYS A 1 274 ? 5.899 -1.894 3.929 1.00 88.44 274 CYS A C 1
ATOM 2085 O O . CYS A 1 274 ? 6.794 -1.115 3.605 1.00 88.44 274 CYS A O 1
ATOM 2087 N N . GLU A 1 275 ? 4.729 -1.934 3.284 1.00 90.94 275 GLU A N 1
ATOM 2088 C CA . GLU A 1 275 ? 4.391 -1.079 2.138 1.00 90.94 275 GLU A CA 1
ATOM 2089 C C . GLU A 1 275 ? 4.409 0.409 2.515 1.00 90.94 275 GLU A C 1
ATOM 2091 O O . GLU A 1 275 ? 5.076 1.208 1.859 1.00 90.94 275 GLU A O 1
ATOM 2096 N N . ALA A 1 276 ? 3.747 0.783 3.615 1.00 92.81 276 ALA A N 1
ATOM 2097 C CA . ALA A 1 276 ? 3.717 2.163 4.086 1.00 92.81 276 ALA A CA 1
ATOM 2098 C C . ALA A 1 276 ? 5.116 2.660 4.480 1.00 92.81 276 ALA A C 1
ATOM 2100 O O . ALA A 1 276 ? 5.493 3.781 4.141 1.00 92.81 276 ALA A O 1
ATOM 2101 N N . CYS A 1 277 ? 5.909 1.813 5.145 1.00 92.56 277 CYS A N 1
ATOM 2102 C CA . CYS A 1 277 ? 7.303 2.108 5.472 1.00 92.56 277 CYS A CA 1
ATOM 2103 C C . CYS A 1 277 ? 8.146 2.348 4.212 1.00 92.56 277 CYS A C 1
ATOM 2105 O O . CYS A 1 277 ? 8.986 3.248 4.201 1.00 92.56 277 CYS A O 1
ATOM 2107 N N . SER A 1 278 ? 7.924 1.574 3.147 1.00 91.31 278 SER A N 1
ATOM 2108 C CA . SER A 1 278 ? 8.629 1.761 1.880 1.00 91.31 278 SER A CA 1
ATOM 2109 C C . SER A 1 278 ? 8.201 3.047 1.171 1.00 91.31 278 SER A C 1
ATOM 2111 O O . SER A 1 278 ? 9.059 3.820 0.750 1.00 91.31 278 SER A O 1
ATOM 2113 N N . ALA A 1 279 ? 6.896 3.325 1.106 1.00 90.44 279 ALA A N 1
ATOM 2114 C CA . ALA A 1 279 ? 6.355 4.531 0.479 1.00 90.44 279 ALA A CA 1
ATOM 2115 C C . ALA A 1 279 ? 6.799 5.825 1.188 1.00 90.44 279 ALA A C 1
ATOM 2117 O O . ALA A 1 279 ? 7.017 6.846 0.544 1.00 90.44 279 ALA A O 1
ATOM 2118 N N . LEU A 1 280 ? 6.977 5.777 2.512 1.00 91.19 280 LEU A N 1
ATOM 2119 C CA . LEU A 1 280 ? 7.518 6.887 3.305 1.00 91.19 280 LEU A CA 1
ATOM 2120 C C . LEU A 1 280 ? 9.053 6.990 3.247 1.00 91.19 280 LEU A C 1
ATOM 2122 O O . LEU A 1 280 ? 9.622 7.886 3.869 1.00 91.19 280 LEU A O 1
ATOM 2126 N N . GLY A 1 281 ? 9.734 6.078 2.546 1.00 89.19 281 GLY A N 1
ATOM 2127 C CA . GLY A 1 281 ? 11.195 6.042 2.459 1.00 89.19 281 GLY A CA 1
ATOM 2128 C C . GLY A 1 281 ? 11.896 5.640 3.762 1.00 89.19 281 GLY A C 1
ATOM 2129 O O . GLY A 1 281 ? 13.092 5.877 3.906 1.00 89.19 281 GLY A O 1
ATOM 2130 N N . ILE A 1 282 ? 11.176 5.039 4.717 1.00 90.12 282 ILE A N 1
ATOM 2131 C CA . ILE A 1 282 ? 11.747 4.512 5.970 1.00 90.12 282 ILE A CA 1
ATOM 2132 C C . ILE A 1 282 ? 12.601 3.273 5.671 1.00 90.12 282 ILE A C 1
ATOM 2134 O O . ILE A 1 282 ? 13.645 3.063 6.287 1.00 90.12 282 ILE A O 1
ATOM 2138 N N . ILE A 1 283 ? 12.163 2.461 4.707 1.00 90.19 283 ILE A N 1
ATOM 2139 C CA . ILE A 1 283 ? 12.896 1.304 4.188 1.00 90.19 283 ILE A CA 1
ATOM 2140 C C . ILE A 1 283 ? 13.002 1.390 2.663 1.00 90.19 283 ILE A C 1
ATOM 2142 O O . ILE A 1 283 ? 12.197 2.048 2.005 1.00 90.19 283 ILE A O 1
ATOM 2146 N N . SER A 1 284 ? 13.979 0.688 2.086 1.00 87.50 284 SER A N 1
ATOM 2147 C CA . SER A 1 284 ? 14.123 0.590 0.629 1.00 87.50 284 SER A CA 1
ATOM 2148 C C . SER A 1 284 ? 12.922 -0.121 -0.006 1.00 87.50 284 SER A C 1
ATOM 2150 O O . SER A 1 284 ? 12.416 -1.102 0.535 1.00 87.50 284 SER A O 1
ATOM 2152 N N . ASN A 1 285 ? 12.535 0.307 -1.209 1.00 83.06 285 ASN A N 1
ATOM 2153 C CA . ASN A 1 285 ? 11.576 -0.401 -2.068 1.00 83.06 285 ASN A CA 1
ATOM 2154 C C . ASN A 1 285 ? 12.042 -1.803 -2.503 1.00 83.06 285 ASN A C 1
ATOM 2156 O O . ASN A 1 285 ? 11.239 -2.584 -3.002 1.00 83.06 285 ASN A O 1
ATOM 2160 N N . ARG A 1 286 ? 13.324 -2.137 -2.305 1.00 81.38 286 ARG A N 1
ATOM 2161 C CA . ARG A 1 286 ? 13.883 -3.476 -2.542 1.00 81.38 286 ARG A CA 1
ATOM 2162 C C . ARG A 1 286 ? 13.937 -4.337 -1.286 1.00 81.38 286 ARG A C 1
ATOM 2164 O O . ARG A 1 286 ? 14.518 -5.422 -1.325 1.00 81.38 286 ARG A O 1
ATOM 2171 N N . PHE A 1 287 ? 13.397 -3.878 -0.161 1.00 84.31 287 PHE A N 1
ATOM 2172 C CA . PHE A 1 287 ? 13.251 -4.713 1.028 1.00 84.31 287 PHE A CA 1
ATOM 2173 C C . PHE A 1 287 ? 12.441 -5.987 0.687 1.00 84.31 287 PHE A C 1
ATOM 2175 O O . PHE A 1 287 ? 11.463 -5.873 -0.051 1.00 84.31 287 PHE A O 1
ATOM 2182 N N . PRO A 1 288 ? 12.806 -7.194 1.177 1.00 86.94 288 PRO A N 1
ATOM 2183 C CA . PRO A 1 288 ? 13.835 -7.532 2.171 1.00 86.94 288 PRO A CA 1
ATOM 2184 C C . PRO A 1 288 ? 15.184 -7.987 1.565 1.00 86.94 288 PRO A C 1
ATOM 2186 O O . PRO A 1 288 ? 15.864 -8.843 2.130 1.00 86.94 288 PRO A O 1
ATOM 2189 N N . THR A 1 289 ? 15.589 -7.463 0.404 1.00 84.62 289 THR A N 1
ATOM 2190 C CA . THR A 1 289 ? 16.830 -7.895 -0.267 1.00 84.62 289 THR A CA 1
ATOM 2191 C C . THR A 1 289 ? 18.067 -7.537 0.562 1.00 84.62 289 THR A C 1
ATOM 2193 O O . THR A 1 289 ? 18.268 -6.384 0.942 1.00 84.62 289 THR A O 1
ATOM 2196 N N . VAL A 1 290 ? 18.938 -8.516 0.822 1.00 79.19 290 VAL A N 1
ATOM 2197 C CA . VAL A 1 290 ? 20.169 -8.311 1.602 1.00 79.19 290 VAL A CA 1
ATOM 2198 C C . VAL A 1 290 ? 21.146 -7.422 0.830 1.00 79.19 290 VAL A C 1
ATOM 2200 O O . VAL A 1 290 ? 21.351 -7.593 -0.368 1.00 79.19 290 VAL A O 1
ATOM 2203 N N . GLY A 1 291 ? 21.770 -6.470 1.523 1.00 76.50 291 GLY A N 1
ATOM 2204 C CA . GLY A 1 291 ? 22.819 -5.619 0.958 1.00 76.50 291 GLY A CA 1
ATOM 2205 C C . GLY A 1 291 ? 22.336 -4.284 0.380 1.00 76.50 291 GLY A C 1
ATOM 2206 O O . GLY A 1 291 ? 23.137 -3.366 0.235 1.00 76.50 291 GLY A O 1
ATOM 2207 N N . VAL A 1 292 ? 21.033 -4.125 0.124 1.00 76.94 292 VAL A N 1
ATOM 2208 C CA . VAL A 1 292 ? 20.494 -2.925 -0.550 1.00 76.94 292 VAL A CA 1
ATOM 2209 C C . VAL A 1 292 ? 20.580 -1.652 0.291 1.00 76.94 292 VAL A C 1
ATOM 2211 O O . VAL A 1 292 ? 20.728 -0.568 -0.262 1.00 76.94 292 VAL A O 1
ATOM 2214 N N . ALA A 1 293 ? 20.553 -1.769 1.621 1.00 70.88 293 ALA A N 1
ATOM 2215 C CA . ALA A 1 293 ? 20.679 -0.624 2.523 1.00 70.88 293 ALA A CA 1
ATOM 2216 C C . ALA A 1 293 ? 22.077 0.029 2.474 1.00 70.88 293 ALA A C 1
ATOM 2218 O O . ALA A 1 293 ? 22.207 1.214 2.764 1.00 70.88 293 ALA A O 1
ATOM 2219 N N . PHE A 1 294 ? 23.116 -0.717 2.075 1.00 69.69 294 PHE A N 1
ATOM 2220 C CA . PHE A 1 294 ? 24.485 -0.197 1.946 1.00 69.69 294 PHE A CA 1
ATOM 2221 C C . PHE A 1 294 ? 24.726 0.515 0.613 1.00 69.69 294 PHE A C 1
ATOM 2223 O O . PHE A 1 294 ? 25.705 1.241 0.468 1.00 69.69 294 PHE A O 1
ATOM 2230 N N . CYS A 1 295 ? 23.828 0.344 -0.358 1.00 56.91 295 CYS A N 1
ATOM 2231 C CA . CYS A 1 295 ? 23.898 0.998 -1.662 1.00 56.91 295 CYS A CA 1
ATOM 2232 C C . CYS A 1 295 ? 23.334 2.434 -1.635 1.00 56.91 295 CYS A C 1
ATOM 2234 O O . CYS A 1 295 ? 22.988 2.975 -2.686 1.00 56.91 295 CYS A O 1
ATOM 2236 N N . ALA A 1 296 ? 23.209 3.042 -0.446 1.00 46.94 296 ALA A N 1
ATOM 2237 C CA . ALA A 1 296 ? 22.631 4.364 -0.225 1.00 46.94 296 ALA A CA 1
ATOM 2238 C C . ALA A 1 296 ? 23.454 5.458 -0.934 1.00 46.94 296 ALA A C 1
ATOM 2240 O O . ALA A 1 296 ? 24.419 6.002 -0.405 1.00 46.94 296 ALA A O 1
ATOM 2241 N N . GLY A 1 297 ? 23.049 5.729 -2.173 1.00 48.38 297 GLY A N 1
ATOM 2242 C CA . GLY A 1 297 ? 23.644 6.688 -3.102 1.00 48.38 297 GLY A CA 1
ATOM 2243 C C . GLY A 1 297 ? 23.059 6.625 -4.521 1.00 48.38 297 GLY A C 1
ATOM 2244 O O . GLY A 1 297 ? 23.439 7.443 -5.352 1.00 48.38 297 GLY A O 1
ATOM 2245 N N . GLN A 1 298 ? 22.145 5.686 -4.818 1.00 44.47 298 GLN A N 1
ATOM 2246 C CA . GLN A 1 298 ? 21.571 5.511 -6.164 1.00 44.47 298 GLN A CA 1
ATOM 2247 C C . GLN A 1 298 ? 20.037 5.540 -6.259 1.00 44.47 298 GLN A C 1
ATOM 2249 O O . GLN A 1 298 ? 19.520 5.370 -7.356 1.00 44.47 298 GLN A O 1
ATOM 2254 N N . ASP A 1 299 ? 19.303 5.810 -5.178 1.00 41.53 299 ASP A N 1
ATOM 2255 C CA . ASP A 1 299 ? 17.839 5.940 -5.236 1.00 41.53 299 ASP A CA 1
ATOM 2256 C C . ASP A 1 299 ? 17.407 7.332 -4.743 1.00 41.53 299 ASP A C 1
ATOM 2258 O O . ASP A 1 299 ? 17.143 7.550 -3.562 1.00 41.53 299 ASP A O 1
ATOM 2262 N N . GLN A 1 300 ? 17.334 8.290 -5.670 1.00 39.03 300 GLN A N 1
ATOM 2263 C CA . GLN A 1 300 ? 16.445 9.446 -5.555 1.00 39.03 300 GLN A CA 1
ATOM 2264 C C . GLN A 1 300 ? 15.330 9.295 -6.595 1.00 39.03 300 GLN A C 1
ATOM 2266 O O . GLN A 1 300 ? 15.608 9.220 -7.787 1.00 39.03 300 GLN A O 1
ATOM 2271 N N . GLY A 1 301 ? 14.078 9.296 -6.124 1.00 34.47 301 GLY A N 1
ATOM 2272 C CA . GLY A 1 301 ? 12.909 9.678 -6.919 1.00 34.47 301 GLY A CA 1
ATOM 2273 C C . GLY A 1 301 ? 12.151 8.553 -7.624 1.00 34.47 301 GLY A C 1
ATOM 2274 O O . GLY A 1 301 ? 12.306 8.349 -8.820 1.00 34.47 301 GLY A O 1
ATOM 2275 N N . ALA A 1 302 ? 11.209 7.927 -6.914 1.00 36.34 302 ALA A N 1
ATOM 2276 C CA . ALA A 1 302 ? 9.928 7.569 -7.521 1.00 36.34 302 ALA A CA 1
ATOM 2277 C C . ALA A 1 302 ? 9.060 8.841 -7.544 1.00 36.34 302 ALA A C 1
ATOM 2279 O O . ALA A 1 302 ? 8.222 9.063 -6.675 1.00 36.34 302 ALA A O 1
ATOM 2280 N N . ALA A 1 303 ? 9.360 9.720 -8.492 1.00 34.12 303 ALA A N 1
ATOM 2281 C CA . ALA A 1 303 ? 8.438 10.714 -9.012 1.00 34.12 303 ALA A CA 1
ATOM 2282 C C . ALA A 1 303 ? 8.406 10.474 -10.522 1.00 34.12 303 ALA A C 1
ATOM 2284 O O . ALA A 1 303 ? 9.451 10.213 -11.121 1.00 34.12 303 ALA A O 1
ATOM 2285 N N . ASP A 1 304 ? 7.211 10.477 -11.099 1.00 37.09 304 ASP A N 1
ATOM 2286 C CA . ASP A 1 304 ? 7.020 10.390 -12.540 1.00 37.09 304 ASP A CA 1
ATOM 2287 C C . ASP A 1 304 ? 7.881 11.433 -13.289 1.00 37.09 304 ASP A C 1
ATOM 2289 O O . ASP A 1 304 ? 8.090 12.548 -12.807 1.00 37.09 304 ASP A O 1
ATOM 2293 N N . ASP A 1 305 ? 8.339 11.031 -14.479 1.00 38.53 305 ASP A N 1
ATOM 2294 C CA . ASP A 1 305 ? 8.949 11.831 -15.554 1.00 38.53 305 ASP A CA 1
ATOM 2295 C C . ASP A 1 305 ? 10.392 12.372 -15.399 1.00 38.53 305 ASP A C 1
ATOM 2297 O O . ASP A 1 305 ? 10.626 13.564 -15.224 1.00 38.53 305 ASP A O 1
ATOM 2301 N N . ASP A 1 306 ? 11.387 11.511 -15.671 1.00 36.28 306 ASP A N 1
ATOM 2302 C CA . ASP A 1 306 ? 12.486 11.842 -16.606 1.00 36.28 306 ASP A CA 1
ATOM 2303 C C . ASP A 1 306 ? 13.092 10.547 -17.210 1.00 36.28 306 ASP A C 1
ATOM 2305 O O . ASP A 1 306 ? 13.676 9.737 -16.484 1.00 36.28 306 ASP A O 1
ATOM 2309 N N . PRO A 1 307 ? 13.019 10.301 -18.535 1.00 40.38 307 PRO A N 1
ATOM 2310 C CA . PRO A 1 307 ? 13.578 9.100 -19.175 1.00 40.38 307 PRO A CA 1
ATOM 2311 C C . PRO A 1 307 ? 15.121 9.091 -19.248 1.00 40.38 307 PRO A C 1
ATOM 2313 O O . PRO A 1 307 ? 15.712 8.302 -19.991 1.00 40.38 307 PRO A O 1
ATOM 2316 N N . SER A 1 308 ? 15.806 9.967 -18.509 1.00 46.66 308 SER A N 1
ATOM 2317 C CA . SER A 1 308 ? 17.231 10.244 -18.692 1.00 46.66 308 SER A CA 1
ATOM 2318 C C . SER A 1 308 ? 18.159 9.701 -17.587 1.00 46.66 308 SER A C 1
ATOM 2320 O O . SER A 1 308 ? 19.380 9.751 -17.747 1.00 46.66 308 SER A O 1
ATOM 2322 N N . ALA A 1 309 ? 17.654 9.068 -16.528 1.00 45.28 309 ALA A N 1
ATOM 2323 C CA . ALA A 1 309 ? 18.504 8.596 -15.428 1.00 45.28 309 ALA A CA 1
ATOM 2324 C C . ALA A 1 309 ? 18.460 7.071 -15.216 1.00 45.28 309 ALA A C 1
ATOM 2326 O O . ALA A 1 309 ? 18.024 6.568 -14.187 1.00 45.28 309 ALA A O 1
ATOM 2327 N N . ALA A 1 310 ? 18.980 6.317 -16.186 1.00 45.81 310 ALA A N 1
ATOM 2328 C CA . ALA A 1 310 ? 19.536 4.986 -15.937 1.00 45.81 310 ALA A CA 1
ATOM 2329 C C . ALA A 1 310 ? 20.987 4.988 -16.426 1.00 45.81 310 ALA A C 1
ATOM 2331 O O . ALA A 1 310 ? 21.286 4.603 -17.560 1.00 45.81 310 ALA A O 1
ATOM 2332 N N . ASP A 1 311 ? 21.886 5.507 -15.590 1.00 56.28 311 ASP A N 1
ATOM 2333 C CA . ASP A 1 311 ? 23.314 5.437 -15.862 1.00 56.28 311 ASP A CA 1
ATOM 2334 C C . ASP A 1 311 ? 23.841 4.045 -15.505 1.00 56.28 311 ASP A C 1
ATOM 2336 O O . ASP A 1 311 ? 24.168 3.723 -14.366 1.00 56.28 311 ASP A O 1
ATOM 2340 N N . SER A 1 312 ? 23.896 3.198 -16.526 1.00 49.22 312 SER A N 1
ATOM 2341 C CA . SER A 1 312 ? 24.783 2.044 -16.559 1.00 49.22 312 SER A CA 1
ATOM 2342 C C . SER A 1 312 ? 25.641 2.144 -17.817 1.00 49.22 312 SER A C 1
ATOM 2344 O O . SER A 1 312 ? 25.404 1.403 -18.774 1.00 49.22 312 SER A O 1
ATOM 2346 N N . THR A 1 313 ? 26.546 3.131 -17.858 1.00 62.97 313 THR A N 1
ATOM 2347 C CA . THR A 1 313 ? 27.807 3.166 -18.638 1.00 62.97 313 THR A CA 1
ATOM 2348 C C . THR A 1 313 ? 27.810 2.342 -19.935 1.00 62.97 313 THR A C 1
ATOM 2350 O O . THR A 1 313 ? 28.656 1.478 -20.187 1.00 62.97 313 THR A O 1
ATOM 2353 N N . CYS A 1 314 ? 26.819 2.577 -20.792 1.00 72.25 314 CYS A N 1
ATOM 2354 C CA . CYS A 1 314 ? 26.719 1.930 -22.087 1.00 72.25 314 CYS A CA 1
ATOM 2355 C C . CYS A 1 314 ? 26.863 2.990 -23.165 1.00 72.25 314 CYS A C 1
ATOM 2357 O O . CYS A 1 314 ? 26.169 3.999 -23.146 1.00 72.25 314 CYS A O 1
ATOM 2359 N N . PHE A 1 315 ? 27.730 2.742 -24.143 1.00 77.44 315 PHE A N 1
ATOM 2360 C CA . PHE A 1 315 ? 27.899 3.613 -25.310 1.00 77.44 315 PHE A CA 1
ATOM 2361 C C . PHE A 1 315 ? 26.728 3.502 -26.311 1.00 77.44 315 PHE A C 1
ATOM 2363 O O . PHE A 1 315 ? 26.840 3.918 -27.462 1.00 77.44 315 PHE A O 1
ATOM 2370 N N . CYS A 1 316 ? 25.609 2.889 -25.910 1.00 81.81 316 CYS A N 1
ATOM 2371 C CA . CYS A 1 316 ? 24.415 2.771 -26.737 1.00 81.81 316 CYS A CA 1
ATOM 2372 C C . CYS A 1 316 ? 23.623 4.089 -26.687 1.00 81.81 316 CYS A C 1
ATOM 2374 O O . CYS A 1 316 ? 23.512 4.672 -25.607 1.00 81.81 316 CYS A O 1
ATOM 2376 N N . PRO A 1 317 ? 23.008 4.535 -27.799 1.00 82.06 317 PRO A N 1
ATOM 2377 C CA . PRO A 1 317 ? 22.074 5.660 -27.776 1.00 82.06 317 PRO A CA 1
ATOM 2378 C C . PRO A 1 317 ? 20.994 5.454 -26.710 1.00 82.06 317 PRO A C 1
ATOM 2380 O O . PRO A 1 317 ? 20.554 4.322 -26.492 1.00 82.06 317 PRO A O 1
ATOM 2383 N N . ARG A 1 318 ? 20.583 6.525 -26.025 1.00 82.81 318 ARG A N 1
ATOM 2384 C CA . ARG A 1 318 ? 19.495 6.457 -25.038 1.00 82.81 318 ARG A CA 1
ATOM 2385 C C . ARG A 1 318 ? 18.170 6.132 -25.732 1.00 82.81 318 ARG A C 1
ATOM 2387 O O . ARG A 1 318 ? 17.903 6.684 -26.797 1.00 82.81 318 ARG A O 1
ATOM 2394 N N . ARG A 1 319 ? 17.363 5.242 -25.145 1.00 83.62 319 ARG A N 1
ATOM 2395 C CA . ARG A 1 319 ? 16.033 4.878 -25.647 1.00 83.62 319 ARG A CA 1
ATOM 2396 C C . ARG A 1 319 ? 15.124 6.103 -25.652 1.00 83.62 319 ARG A C 1
ATOM 2398 O O . ARG A 1 319 ? 14.981 6.768 -24.633 1.00 83.62 319 ARG A O 1
ATOM 2405 N N . GLN A 1 320 ? 14.531 6.391 -26.803 1.00 80.94 320 GLN A N 1
ATOM 2406 C CA . GLN A 1 320 ? 13.576 7.484 -26.997 1.00 80.94 320 GLN A CA 1
ATOM 2407 C C . GLN A 1 320 ? 12.313 6.947 -27.676 1.00 80.94 320 GLN A C 1
ATOM 2409 O O . GLN A 1 320 ? 12.339 5.872 -28.280 1.00 80.94 320 GLN A O 1
ATOM 2414 N N . GLY A 1 321 ? 11.211 7.695 -27.579 1.00 76.44 321 GLY A N 1
ATOM 2415 C CA . GLY A 1 321 ? 9.998 7.420 -28.350 1.00 76.44 321 GLY A CA 1
ATOM 2416 C C . GLY A 1 321 ? 10.241 7.487 -29.868 1.00 76.44 321 GLY A C 1
ATOM 2417 O O . GLY A 1 321 ? 11.322 7.878 -30.316 1.00 76.44 321 GLY A O 1
ATOM 2418 N N . PRO A 1 322 ? 9.274 7.059 -30.697 1.00 77.62 322 PRO A N 1
ATOM 2419 C CA . PRO A 1 322 ? 9.432 7.062 -32.152 1.00 77.62 322 PRO A CA 1
ATOM 2420 C C . PRO A 1 322 ? 9.649 8.486 -32.661 1.00 77.62 322 PRO A C 1
ATOM 2422 O O . PRO A 1 322 ? 8.791 9.336 -32.424 1.00 77.62 322 PRO A O 1
ATOM 2425 N N . PRO A 1 323 ? 10.780 8.766 -33.344 1.00 80.38 323 PRO A N 1
ATOM 2426 C CA . PRO A 1 323 ? 10.958 10.053 -33.990 1.00 80.38 323 PRO A CA 1
ATOM 2427 C C . PRO A 1 323 ? 9.911 10.199 -35.095 1.00 80.38 323 PRO A C 1
ATOM 2429 O O . PRO A 1 323 ? 9.432 9.207 -35.659 1.00 80.38 323 PRO A O 1
ATOM 2432 N N . SER A 1 324 ? 9.564 11.443 -35.418 1.00 82.31 324 SER A N 1
ATOM 2433 C CA . SER A 1 324 ? 8.679 11.737 -36.542 1.00 82.31 324 SER A CA 1
ATOM 2434 C C . SER A 1 324 ? 9.221 11.136 -37.844 1.00 82.31 324 SER A C 1
ATOM 2436 O O . SER A 1 324 ? 10.427 10.897 -38.002 1.00 82.31 324 SER A O 1
ATOM 2438 N N . LEU A 1 325 ? 8.309 10.866 -38.785 1.00 84.50 325 LEU A N 1
ATOM 2439 C CA . LEU A 1 325 ? 8.697 10.391 -40.109 1.00 84.50 325 LEU A CA 1
ATOM 2440 C C . LEU A 1 325 ? 9.690 11.376 -40.745 1.00 84.50 325 LEU A C 1
ATOM 2442 O O . LEU A 1 325 ? 9.454 12.586 -40.692 1.00 84.50 325 LEU A O 1
ATOM 2446 N N . PRO A 1 326 ? 10.785 10.881 -41.345 1.00 83.38 326 PRO A N 1
ATOM 2447 C CA . PRO A 1 326 ? 11.741 11.744 -42.015 1.00 83.38 326 PRO A CA 1
ATOM 2448 C C . PRO A 1 326 ? 11.069 12.455 -43.194 1.00 83.38 326 PRO A C 1
ATOM 2450 O O . PRO A 1 326 ? 10.532 11.821 -44.099 1.00 83.38 326 PRO A O 1
ATOM 2453 N N . THR A 1 327 ? 11.101 13.787 -43.172 1.00 81.81 327 THR A N 1
ATOM 2454 C CA . THR A 1 327 ? 10.415 14.637 -44.159 1.00 81.81 327 THR A CA 1
ATOM 2455 C C . THR A 1 327 ? 11.139 14.690 -45.508 1.00 81.81 327 THR A C 1
ATOM 2457 O O . THR A 1 327 ? 10.521 15.005 -46.520 1.00 81.81 327 THR A O 1
ATOM 2460 N N . CYS A 1 328 ? 12.436 14.364 -45.539 1.00 82.75 328 CYS A N 1
ATOM 2461 C CA . CYS A 1 328 ? 13.264 14.361 -46.745 1.00 82.75 328 CYS A CA 1
ATOM 2462 C C . CYS A 1 328 ? 14.170 13.126 -46.779 1.00 82.75 328 CYS A C 1
ATOM 2464 O O . CYS A 1 328 ? 14.730 12.730 -45.755 1.00 82.75 328 CYS A O 1
ATOM 2466 N N . LEU A 1 329 ? 14.344 12.550 -47.970 1.00 84.38 329 LEU A N 1
ATOM 2467 C CA . LEU A 1 329 ? 15.306 11.476 -48.209 1.00 84.38 329 LEU A CA 1
ATOM 2468 C C . LEU A 1 329 ? 16.702 12.063 -48.481 1.00 84.38 329 LEU A C 1
ATOM 2470 O O . LEU A 1 329 ? 16.801 13.101 -49.137 1.00 84.38 329 LEU A O 1
ATOM 2474 N N . PRO A 1 330 ? 17.783 11.406 -48.024 1.00 87.06 330 PRO A N 1
ATOM 2475 C CA . PRO A 1 330 ? 19.154 11.872 -48.249 1.00 87.06 330 PRO A CA 1
ATOM 2476 C C . PRO A 1 330 ? 19.608 11.742 -49.713 1.00 87.06 330 PRO A C 1
ATOM 2478 O O . PRO A 1 330 ? 20.537 12.427 -50.132 1.00 87.06 330 PRO A O 1
ATOM 2481 N N . CYS A 1 331 ? 18.966 10.868 -50.490 1.00 87.62 331 CYS A N 1
ATOM 2482 C CA . CYS A 1 331 ? 19.254 10.626 -51.900 1.00 87.62 331 CYS A CA 1
ATOM 2483 C C . CYS A 1 331 ? 18.004 10.112 -52.631 1.00 87.62 331 CYS A C 1
ATOM 2485 O O . CYS A 1 331 ? 16.972 9.825 -52.015 1.00 87.62 331 CYS A O 1
ATOM 2487 N N . SER A 1 332 ? 18.081 10.021 -53.961 1.00 87.00 332 SER A N 1
ATOM 2488 C CA . SER A 1 332 ? 16.995 9.481 -54.778 1.00 87.00 332 SER A CA 1
ATOM 2489 C C . SER A 1 332 ? 16.757 7.994 -54.468 1.00 87.00 332 SER A C 1
ATOM 2491 O O . SER A 1 332 ? 17.729 7.250 -54.305 1.00 87.00 332 SER A O 1
ATOM 2493 N N . PRO A 1 333 ? 15.490 7.537 -54.416 1.00 85.44 333 PRO A N 1
ATOM 2494 C CA . PRO A 1 333 ? 15.132 6.149 -54.129 1.00 85.44 333 PRO A CA 1
ATOM 2495 C C . PRO A 1 333 ? 15.386 5.237 -55.339 1.00 85.44 333 PRO A C 1
ATOM 2497 O O . PRO A 1 333 ? 14.451 4.772 -55.984 1.00 85.44 333 PRO A O 1
ATOM 2500 N N . THR A 1 334 ? 16.659 5.009 -55.661 1.00 90.00 334 THR A N 1
ATOM 2501 C CA . THR A 1 334 ? 17.109 4.072 -56.702 1.00 90.00 334 THR A CA 1
ATOM 2502 C C . THR A 1 334 ? 17.834 2.880 -56.076 1.00 90.00 334 THR A C 1
ATOM 2504 O O . THR A 1 334 ? 18.304 2.959 -54.935 1.00 90.00 334 THR A O 1
ATOM 2507 N N . ASP A 1 335 ? 17.929 1.764 -56.803 1.00 88.94 335 ASP A N 1
ATOM 2508 C CA . ASP A 1 335 ? 18.540 0.528 -56.295 1.00 88.94 335 ASP A CA 1
ATOM 2509 C C . ASP A 1 335 ? 20.028 0.705 -55.953 1.00 88.94 335 ASP A C 1
ATOM 2511 O O . ASP A 1 335 ? 20.519 0.110 -54.990 1.00 88.94 335 ASP A O 1
ATOM 2515 N N . GLU A 1 336 ? 20.736 1.584 -56.667 1.00 89.94 336 GLU A N 1
ATOM 2516 C CA . GLU A 1 336 ? 22.143 1.906 -56.406 1.00 89.94 336 GLU A CA 1
ATOM 2517 C C . GLU A 1 336 ? 22.331 2.618 -55.057 1.00 89.94 336 GLU A C 1
ATOM 2519 O O . GLU A 1 336 ? 23.344 2.436 -54.382 1.00 89.94 336 GLU A O 1
ATOM 2524 N N . ASN A 1 337 ? 21.325 3.382 -54.625 1.00 89.56 337 ASN A N 1
ATOM 2525 C CA . ASN A 1 337 ? 21.338 4.158 -53.387 1.00 89.56 337 ASN A CA 1
ATOM 2526 C C . ASN A 1 337 ? 20.774 3.391 -52.182 1.00 89.56 337 ASN A C 1
ATOM 2528 O O . ASN A 1 337 ? 20.727 3.920 -51.066 1.00 89.56 337 ASN A O 1
ATOM 2532 N N . ARG A 1 338 ? 20.372 2.127 -52.366 1.00 89.94 338 ARG A N 1
ATOM 2533 C CA . ARG A 1 338 ? 19.761 1.293 -51.321 1.00 89.94 338 ARG A CA 1
ATOM 2534 C C . ARG A 1 338 ? 20.589 1.238 -50.037 1.00 89.94 338 ARG A C 1
ATOM 2536 O O . ARG A 1 338 ? 20.022 1.314 -48.948 1.00 89.94 338 ARG A O 1
ATOM 2543 N N . GLY A 1 339 ? 21.914 1.126 -50.154 1.00 91.56 339 GLY A N 1
ATOM 2544 C CA . GLY A 1 339 ? 22.812 1.089 -48.996 1.00 91.56 339 GLY A CA 1
ATOM 2545 C C . GLY A 1 339 ? 22.754 2.373 -48.163 1.00 91.56 339 GLY A C 1
ATOM 2546 O O . GLY A 1 339 ? 22.638 2.311 -46.941 1.00 91.56 339 GLY A O 1
ATOM 2547 N N . GLN A 1 340 ? 22.736 3.531 -48.827 1.00 87.88 340 GLN A N 1
ATOM 2548 C CA . GLN A 1 340 ? 22.665 4.838 -48.167 1.00 87.88 340 GLN A CA 1
ATOM 2549 C C . GLN A 1 340 ? 21.313 5.055 -47.481 1.00 87.88 340 GLN A C 1
ATOM 2551 O O . GLN A 1 340 ? 21.254 5.541 -46.354 1.00 87.88 340 GLN A O 1
ATOM 2556 N N . LEU A 1 341 ? 20.220 4.648 -48.132 1.00 90.31 341 LEU A N 1
ATOM 2557 C CA . LEU A 1 341 ? 18.876 4.727 -47.554 1.00 90.31 341 LEU A CA 1
ATOM 2558 C C . LEU A 1 341 ? 18.724 3.802 -46.341 1.00 90.31 341 LEU A C 1
ATOM 2560 O O . LEU A 1 341 ? 18.100 4.177 -45.349 1.00 90.31 341 LEU A O 1
ATOM 2564 N N . GLN A 1 342 ? 19.324 2.611 -46.390 1.00 90.56 342 GLN A N 1
ATOM 2565 C CA . GLN A 1 342 ? 19.346 1.689 -45.259 1.00 90.56 342 GLN A CA 1
ATOM 2566 C C . GLN A 1 342 ? 20.106 2.283 -44.069 1.00 90.56 342 GLN A C 1
ATOM 2568 O O . GLN A 1 342 ? 19.590 2.271 -42.952 1.00 90.56 342 GLN A O 1
ATOM 2573 N N . GLU A 1 343 ? 21.307 2.818 -44.295 1.00 92.06 343 GLU A N 1
ATOM 2574 C CA . GLU A 1 343 ? 22.109 3.442 -43.239 1.00 92.06 343 GLU A CA 1
ATOM 2575 C C . GLU A 1 343 ? 21.396 4.656 -42.633 1.00 92.06 343 GLU A C 1
ATOM 2577 O O . GLU A 1 343 ? 21.361 4.815 -41.411 1.00 92.06 343 GLU A O 1
ATOM 2582 N N . PHE A 1 344 ? 20.737 5.460 -43.469 1.00 91.00 344 PHE A N 1
ATOM 2583 C CA . PHE A 1 344 ? 19.897 6.564 -43.026 1.00 91.00 344 PHE A CA 1
ATOM 2584 C C . PHE A 1 344 ? 18.775 6.106 -42.087 1.00 91.00 344 PHE A C 1
ATOM 2586 O O . PHE A 1 344 ? 18.637 6.660 -40.998 1.00 91.00 344 PHE A O 1
ATOM 2593 N N . LEU A 1 345 ? 18.012 5.070 -42.449 1.00 89.69 345 LEU A N 1
ATOM 2594 C CA . LEU A 1 345 ? 16.923 4.555 -41.609 1.00 89.69 345 LEU A CA 1
ATOM 2595 C C . LEU A 1 345 ? 17.433 3.951 -40.296 1.00 89.69 345 LEU A C 1
ATOM 2597 O O . LEU A 1 345 ? 16.846 4.190 -39.238 1.00 89.69 345 LEU A O 1
ATOM 2601 N N . VAL A 1 346 ? 18.535 3.196 -40.348 1.00 88.94 346 VAL A N 1
ATOM 2602 C CA . VAL A 1 346 ? 19.162 2.619 -39.150 1.00 88.94 346 VAL A CA 1
ATOM 2603 C C . VAL A 1 346 ? 19.611 3.722 -38.197 1.00 88.94 346 VAL A C 1
ATOM 2605 O O . VAL A 1 346 ? 19.383 3.606 -36.995 1.00 88.94 346 VAL A O 1
ATOM 2608 N N . ASN A 1 347 ? 20.195 4.802 -38.719 1.00 88.50 347 ASN A N 1
ATOM 2609 C CA . ASN A 1 347 ? 20.637 5.938 -37.918 1.00 88.50 347 ASN A CA 1
ATOM 2610 C C . ASN A 1 347 ? 19.463 6.775 -37.385 1.00 88.50 347 ASN A C 1
ATOM 2612 O O . ASN A 1 347 ? 19.460 7.108 -36.200 1.00 88.50 347 ASN A O 1
ATOM 2616 N N . HIS A 1 348 ? 18.445 7.055 -38.207 1.00 89.31 348 HIS A N 1
ATOM 2617 C CA . HIS A 1 348 ? 17.262 7.838 -37.819 1.00 89.31 348 HIS A CA 1
ATOM 2618 C C . HIS A 1 348 ? 16.471 7.168 -36.689 1.00 89.31 348 HIS A C 1
ATOM 2620 O O . HIS A 1 348 ? 16.067 7.827 -35.737 1.00 89.31 348 HIS A O 1
ATOM 2626 N N . TYR A 1 349 ? 16.317 5.841 -36.733 1.00 88.62 349 TYR A N 1
ATOM 2627 C CA . TYR A 1 349 ? 15.588 5.069 -35.716 1.00 88.62 349 TYR A CA 1
ATOM 2628 C C . TYR A 1 349 ? 16.502 4.354 -34.702 1.00 88.62 349 TYR A C 1
ATOM 2630 O O . TYR A 1 349 ? 16.042 3.486 -33.952 1.00 88.62 349 TYR A O 1
ATOM 2638 N N . ARG A 1 350 ? 17.792 4.717 -34.636 1.00 89.12 350 ARG A N 1
ATOM 2639 C CA . ARG A 1 350 ? 18.812 4.038 -33.810 1.00 89.12 350 ARG A CA 1
ATOM 2640 C C . ARG A 1 350 ? 18.498 4.050 -32.315 1.00 89.12 350 ARG A C 1
ATOM 2642 O O . ARG A 1 350 ? 18.830 3.106 -31.605 1.00 89.12 350 ARG A O 1
ATOM 2649 N N . ALA A 1 351 ? 17.895 5.136 -31.840 1.00 85.06 351 ALA A N 1
ATOM 2650 C CA . ALA A 1 351 ? 17.530 5.330 -30.441 1.00 85.06 351 ALA A CA 1
ATOM 2651 C C . ALA A 1 351 ? 16.205 4.648 -30.063 1.00 85.06 351 ALA A C 1
ATOM 2653 O O . ALA A 1 351 ? 16.002 4.372 -28.885 1.00 85.06 351 ALA A O 1
ATOM 2654 N N . ASN A 1 352 ? 15.341 4.325 -31.031 1.00 85.44 352 ASN A N 1
ATOM 2655 C CA . ASN A 1 352 ? 14.071 3.641 -30.790 1.00 85.44 352 ASN A CA 1
ATOM 2656 C C . ASN A 1 352 ? 14.076 2.217 -31.371 1.00 85.44 352 ASN A C 1
ATOM 2658 O O . ASN A 1 352 ? 14.612 1.307 -30.738 1.00 85.44 352 ASN A O 1
ATOM 2662 N N . THR A 1 353 ? 13.506 2.029 -32.568 1.00 83.19 353 THR A N 1
ATOM 2663 C CA . THR A 1 353 ? 13.183 0.720 -33.154 1.00 83.19 353 THR A CA 1
ATOM 2664 C C . THR A 1 353 ? 14.401 -0.190 -33.268 1.00 83.19 353 THR A C 1
ATOM 2666 O O . THR A 1 353 ? 14.294 -1.397 -33.071 1.00 83.19 353 THR A O 1
ATOM 2669 N N . PHE A 1 354 ? 15.575 0.380 -33.553 1.00 86.62 354 PHE A N 1
ATOM 2670 C CA . PHE A 1 354 ? 16.822 -0.375 -33.709 1.00 86.62 354 PHE A CA 1
ATOM 2671 C C . PHE A 1 354 ? 17.701 -0.387 -32.451 1.00 86.62 354 PHE A C 1
ATOM 2673 O O . PHE A 1 354 ? 18.835 -0.868 -32.489 1.00 86.62 354 PHE A O 1
ATOM 2680 N N . ASN A 1 355 ? 17.201 0.111 -31.319 1.00 85.44 355 ASN A N 1
ATOM 2681 C CA . ASN A 1 355 ? 17.933 0.073 -30.063 1.00 85.44 355 ASN A CA 1
ATOM 2682 C C . ASN A 1 355 ? 17.819 -1.317 -29.414 1.00 85.44 355 ASN A C 1
ATOM 2684 O O . ASN A 1 355 ? 16.776 -1.704 -28.884 1.00 85.44 355 ASN A O 1
ATOM 2688 N N . THR A 1 356 ? 18.918 -2.068 -29.410 1.00 83.25 356 THR A N 1
ATOM 2689 C CA . THR A 1 356 ? 19.005 -3.429 -28.848 1.00 83.25 356 THR A CA 1
ATOM 2690 C C . THR A 1 356 ? 19.659 -3.470 -27.463 1.00 83.25 356 THR A C 1
ATOM 2692 O O . THR A 1 356 ? 20.012 -4.538 -26.961 1.00 83.25 356 THR A O 1
ATOM 2695 N N . CYS A 1 357 ? 19.833 -2.316 -26.810 1.00 82.69 357 CYS A N 1
ATOM 2696 C CA . CYS A 1 357 ? 20.495 -2.247 -25.514 1.00 82.69 357 CYS A CA 1
ATOM 2697 C C . CYS A 1 357 ? 19.676 -2.959 -24.424 1.00 82.69 357 CYS A C 1
ATOM 2699 O O . CYS A 1 357 ? 18.585 -2.510 -24.076 1.00 82.69 357 CYS A O 1
ATOM 2701 N N . LYS A 1 358 ? 20.227 -4.035 -23.846 1.00 80.12 358 LYS A N 1
ATOM 2702 C CA . LYS A 1 358 ? 19.624 -4.778 -22.718 1.00 80.12 358 LYS A CA 1
ATOM 2703 C C . LYS A 1 358 ? 19.752 -4.062 -21.367 1.00 80.12 358 LYS A C 1
ATOM 2705 O O . LYS A 1 358 ? 19.100 -4.441 -20.406 1.00 80.12 358 LYS A O 1
ATOM 2710 N N . ARG A 1 359 ? 20.633 -3.059 -21.288 1.00 77.25 359 ARG A N 1
ATOM 2711 C CA . ARG A 1 359 ? 20.932 -2.306 -20.059 1.00 77.25 359 ARG A CA 1
ATOM 2712 C C . ARG A 1 359 ? 19.993 -1.119 -19.837 1.00 77.25 359 ARG A C 1
ATOM 2714 O O . ARG A 1 359 ? 19.833 -0.671 -18.711 1.00 77.25 359 ARG A O 1
ATOM 2721 N N . GLN A 1 360 ? 19.375 -0.612 -20.903 1.00 76.25 360 GLN A N 1
ATOM 2722 C CA . GLN A 1 360 ? 18.396 0.469 -20.820 1.00 76.25 360 GLN A CA 1
ATOM 2723 C C . GLN A 1 360 ? 16.990 -0.118 -20.714 1.00 76.25 360 GLN A C 1
ATOM 2725 O O . GLN A 1 360 ? 16.631 -0.990 -21.510 1.00 76.25 360 GLN A O 1
ATOM 2730 N N . ARG A 1 361 ? 16.194 0.385 -19.763 1.00 71.56 361 ARG A N 1
ATOM 2731 C CA . ARG A 1 361 ? 14.785 0.002 -19.603 1.00 71.56 361 ARG A CA 1
ATOM 2732 C C . ARG A 1 361 ? 14.007 0.293 -20.885 1.00 71.56 361 ARG A C 1
ATOM 2734 O O . ARG A 1 361 ? 14.201 1.338 -21.502 1.00 71.56 361 ARG A O 1
ATOM 2741 N N . LEU A 1 362 ? 13.139 -0.634 -21.282 1.00 73.56 362 LEU A N 1
ATOM 2742 C CA . LEU A 1 362 ? 12.228 -0.410 -22.399 1.00 73.56 362 LEU A CA 1
ATOM 2743 C C . LEU A 1 362 ? 11.178 0.635 -21.991 1.00 73.56 362 LEU A C 1
ATOM 2745 O O . LEU A 1 362 ? 10.657 0.546 -20.877 1.00 73.56 362 LEU A O 1
ATOM 2749 N N . PRO A 1 363 ? 10.879 1.621 -22.853 1.00 68.44 363 PRO A N 1
ATOM 2750 C CA . PRO A 1 363 ? 9.787 2.546 -22.599 1.00 68.44 363 PRO A CA 1
ATOM 2751 C C . PRO A 1 363 ? 8.463 1.778 -22.530 1.00 68.44 363 PRO A C 1
ATOM 2753 O O . PRO A 1 363 ? 8.247 0.824 -23.282 1.00 68.44 363 PRO A O 1
ATOM 2756 N N . LEU A 1 364 ? 7.589 2.192 -21.614 1.00 64.38 364 LEU A N 1
ATOM 2757 C CA . LEU A 1 364 ? 6.231 1.667 -21.537 1.00 64.38 364 LEU A CA 1
ATOM 2758 C C . LEU A 1 364 ? 5.451 2.122 -22.775 1.00 64.38 364 LEU A C 1
ATOM 2760 O O . LEU A 1 364 ? 5.588 3.259 -23.225 1.00 64.38 364 LEU A O 1
ATOM 2764 N N . MET A 1 365 ? 4.646 1.220 -23.331 1.00 62.28 365 MET A N 1
ATOM 2765 C CA . MET A 1 365 ? 3.723 1.567 -24.405 1.00 62.28 365 MET A CA 1
ATOM 2766 C C . MET A 1 365 ? 2.612 2.448 -23.835 1.00 62.28 365 MET A C 1
ATOM 2768 O O . MET A 1 365 ? 1.942 2.050 -22.882 1.00 62.28 365 MET A O 1
ATOM 2772 N N . ASP A 1 366 ? 2.398 3.616 -24.436 1.00 63.75 366 ASP A N 1
ATOM 2773 C CA . ASP A 1 366 ? 1.205 4.415 -24.173 1.00 63.75 366 ASP A CA 1
ATOM 2774 C C . ASP A 1 366 ? 0.023 3.760 -24.897 1.00 63.75 366 ASP A C 1
ATOM 2776 O O . ASP A 1 366 ? -0.133 3.856 -26.117 1.00 63.75 366 ASP A O 1
ATOM 2780 N N . CYS A 1 367 ? -0.757 2.976 -24.160 1.00 55.47 367 CYS A N 1
ATOM 2781 C CA . CYS A 1 367 ? -1.926 2.287 -24.683 1.00 55.47 367 CYS A CA 1
ATOM 2782 C C . CYS A 1 367 ? -3.122 2.493 -23.757 1.00 55.47 367 CYS A C 1
ATOM 2784 O O . CYS A 1 367 ? -2.997 2.483 -22.532 1.00 55.47 367 CYS A O 1
ATOM 2786 N N . SER A 1 368 ? -4.309 2.644 -24.353 1.00 67.88 368 SER A N 1
ATOM 2787 C CA . SER A 1 368 ? -5.553 2.734 -23.589 1.00 67.88 368 SER A CA 1
ATOM 2788 C C . SER A 1 368 ? -5.729 1.500 -22.690 1.00 67.88 368 SER A C 1
ATOM 2790 O O . SER A 1 368 ? -5.399 0.393 -23.126 1.00 67.88 368 SER A O 1
ATOM 2792 N N . PRO A 1 369 ? -6.283 1.654 -21.472 1.00 66.81 369 PRO A N 1
ATOM 2793 C CA . PRO A 1 369 ? -6.504 0.538 -20.560 1.00 66.81 369 PRO A CA 1
ATOM 2794 C C . PRO A 1 369 ? -7.236 -0.619 -21.241 1.00 66.81 369 PRO A C 1
ATOM 2796 O O . PRO A 1 369 ? -8.238 -0.414 -21.936 1.00 66.81 369 PRO A O 1
ATOM 2799 N N . LEU A 1 370 ? -6.741 -1.840 -21.030 1.00 54.91 370 LEU A N 1
ATOM 2800 C CA . LEU A 1 370 ? -7.329 -3.042 -21.608 1.00 54.91 370 LEU A CA 1
ATOM 2801 C C . LEU A 1 370 ? -8.784 -3.184 -21.132 1.00 54.91 370 LEU A C 1
ATOM 2803 O O . LEU A 1 370 ? -9.053 -3.314 -19.937 1.00 54.91 370 LEU A O 1
ATOM 2807 N N . LYS A 1 371 ? -9.740 -3.174 -22.065 1.00 60.72 371 LYS A N 1
ATOM 2808 C CA . LYS A 1 371 ? -11.147 -3.442 -21.752 1.00 60.72 371 LYS A CA 1
ATOM 2809 C C . LYS A 1 371 ? -11.351 -4.950 -21.641 1.00 60.72 371 LYS A C 1
ATOM 2811 O O . LYS A 1 371 ? -11.354 -5.648 -22.650 1.00 60.72 371 LYS A O 1
ATOM 2816 N N . LEU A 1 372 ? -11.550 -5.448 -20.423 1.00 57.09 372 LEU A N 1
ATOM 2817 C CA . LEU A 1 372 ? -12.008 -6.818 -20.200 1.00 57.09 372 LEU A CA 1
ATOM 2818 C C . LEU A 1 372 ? -13.459 -6.936 -20.686 1.00 57.09 372 LEU A C 1
ATOM 2820 O O . LEU A 1 372 ? -14.384 -6.459 -20.031 1.00 57.09 372 LEU A O 1
ATOM 2824 N N . ILE A 1 373 ? -13.662 -7.549 -21.853 1.00 65.38 373 ILE A N 1
ATOM 2825 C CA . ILE A 1 373 ? -14.999 -7.841 -22.381 1.00 65.38 373 ILE A CA 1
ATOM 2826 C C . ILE A 1 373 ? -15.510 -9.092 -21.665 1.00 65.38 373 ILE A C 1
ATOM 2828 O O . ILE A 1 373 ? -15.337 -10.216 -22.128 1.00 65.38 373 ILE A O 1
ATOM 2832 N N . ILE A 1 374 ? -16.097 -8.895 -20.488 1.00 68.38 374 ILE A N 1
ATOM 2833 C CA . ILE A 1 374 ? -16.799 -9.950 -19.759 1.00 68.38 374 ILE A CA 1
ATOM 2834 C C . ILE A 1 374 ? -18.238 -9.956 -20.270 1.00 68.38 374 ILE A C 1
ATOM 2836 O O . ILE A 1 374 ? -18.907 -8.923 -20.230 1.00 68.38 374 ILE A O 1
ATOM 2840 N N . ASN A 1 375 ? -18.717 -11.103 -20.758 1.00 72.06 375 ASN A N 1
ATOM 2841 C CA . ASN A 1 375 ? -20.133 -11.270 -21.074 1.00 72.06 375 ASN A CA 1
ATOM 2842 C C . ASN A 1 375 ? -20.950 -11.047 -19.780 1.00 72.06 375 ASN A C 1
ATOM 2844 O O . ASN A 1 375 ? -20.738 -11.795 -18.823 1.00 72.06 375 ASN A O 1
ATOM 2848 N N . PRO A 1 376 ? -21.847 -10.043 -19.715 1.00 74.75 376 PRO A N 1
ATOM 2849 C CA . PRO A 1 376 ? -22.602 -9.729 -18.500 1.00 74.75 376 PRO A CA 1
ATOM 2850 C C . PRO A 1 376 ? -23.518 -10.873 -18.045 1.00 74.75 376 PRO A C 1
ATOM 2852 O O . PRO A 1 376 ? -23.834 -10.955 -16.860 1.00 74.75 376 PRO A O 1
ATOM 2855 N N . ASP A 1 377 ? -23.883 -11.777 -18.956 1.00 82.25 377 ASP A N 1
ATOM 2856 C CA . ASP A 1 377 ? -24.739 -12.933 -18.679 1.00 82.25 377 ASP A CA 1
ATOM 2857 C C . ASP A 1 377 ? -23.939 -14.191 -18.287 1.00 82.25 377 ASP A C 1
ATOM 2859 O O . ASP A 1 377 ? -24.511 -15.260 -18.063 1.00 82.25 377 ASP A O 1
ATOM 2863 N N . ALA A 1 378 ? -22.604 -14.105 -18.212 1.00 78.00 378 ALA A N 1
ATOM 2864 C CA . ALA A 1 378 ? -21.765 -15.236 -17.835 1.00 78.00 378 ALA A CA 1
ATOM 2865 C C . ALA A 1 378 ? -21.963 -15.600 -16.356 1.00 78.00 378 ALA A C 1
ATOM 2867 O O . ALA A 1 378 ? -21.639 -14.835 -15.447 1.00 78.00 378 ALA A O 1
ATOM 2868 N N . THR A 1 379 ? -22.446 -16.816 -16.101 1.00 68.44 379 THR A N 1
ATOM 2869 C CA . THR A 1 379 ? -22.551 -17.359 -14.745 1.00 68.44 379 THR A CA 1
ATOM 2870 C C . THR A 1 379 ? -21.176 -17.823 -14.255 1.00 68.44 379 THR A C 1
ATOM 2872 O O . THR A 1 379 ? -20.579 -18.694 -14.892 1.00 68.44 379 THR A O 1
ATOM 2875 N N . PRO A 1 380 ? -20.661 -17.304 -13.127 1.00 71.00 380 PRO A N 1
ATOM 2876 C CA . PRO A 1 380 ? -19.391 -17.761 -12.577 1.00 71.00 380 PRO A CA 1
ATOM 2877 C C . PRO A 1 380 ? -19.514 -19.217 -12.115 1.00 71.00 380 PRO A C 1
ATOM 2879 O O . PRO A 1 380 ? -20.350 -19.541 -11.272 1.00 71.00 380 PRO A O 1
ATOM 2882 N N . VAL A 1 381 ? -18.667 -20.094 -12.653 1.00 75.88 381 VAL A N 1
ATOM 2883 C CA . VAL A 1 381 ? -18.572 -21.501 -12.241 1.00 75.88 381 VAL A CA 1
ATOM 2884 C C . VAL A 1 381 ? -17.317 -21.673 -11.393 1.00 75.88 381 VAL A C 1
ATOM 2886 O O . VAL A 1 381 ? -16.230 -21.250 -11.785 1.00 75.88 381 VAL A O 1
ATOM 2889 N N . ALA A 1 382 ? -17.454 -22.298 -10.224 1.00 61.53 382 ALA A N 1
ATOM 2890 C CA . ALA A 1 382 ? -16.304 -22.675 -9.415 1.00 61.53 382 ALA A CA 1
ATOM 2891 C C . ALA A 1 382 ? -15.565 -23.841 -10.091 1.00 61.53 382 ALA A C 1
ATOM 2893 O O . ALA A 1 382 ? -16.110 -24.935 -10.235 1.00 61.53 382 ALA A O 1
ATOM 2894 N N . CYS A 1 383 ? -14.322 -23.612 -10.517 1.00 55.28 383 CYS A N 1
ATOM 2895 C CA . CYS A 1 383 ? -13.459 -24.683 -10.997 1.00 55.28 383 CYS A CA 1
ATOM 2896 C C . CYS A 1 383 ? -12.885 -25.430 -9.787 1.00 55.28 383 CYS A C 1
ATOM 2898 O O . CYS A 1 383 ? -12.057 -24.893 -9.054 1.00 55.28 383 CYS A O 1
ATOM 2900 N N . HIS A 1 384 ? -13.358 -26.655 -9.556 1.00 66.19 384 HIS A N 1
ATOM 2901 C CA . HIS A 1 384 ? -12.849 -27.540 -8.500 1.00 66.19 384 HIS A CA 1
ATOM 2902 C C . HIS A 1 384 ? -11.758 -28.490 -8.993 1.00 66.19 384 HIS A C 1
ATOM 2904 O O . HIS A 1 384 ? -11.195 -29.248 -8.205 1.00 66.19 384 HIS A O 1
ATOM 2910 N N . THR A 1 385 ? -11.462 -28.455 -10.290 1.00 63.16 385 THR A N 1
ATOM 2911 C CA . THR A 1 385 ? -10.358 -29.207 -10.865 1.00 63.16 385 THR A CA 1
ATOM 2912 C C . THR A 1 385 ? -9.072 -28.449 -10.545 1.00 63.16 385 THR A C 1
ATOM 2914 O O . THR A 1 385 ? -8.926 -27.310 -11.000 1.00 63.16 385 THR A O 1
ATOM 2917 N N . PRO A 1 386 ? -8.149 -29.019 -9.751 1.00 62.12 386 PRO A N 1
ATOM 2918 C CA . PRO A 1 386 ? -6.849 -28.400 -9.555 1.00 62.12 386 PRO A CA 1
ATOM 2919 C C . PRO A 1 386 ? -6.168 -28.226 -10.912 1.00 62.12 386 PRO A C 1
ATOM 2921 O O . PRO A 1 386 ? -6.343 -29.045 -11.819 1.00 62.12 386 PRO A O 1
ATOM 2924 N N . ILE A 1 387 ? -5.396 -27.150 -11.051 1.00 63.75 387 ILE A N 1
ATOM 2925 C CA . ILE A 1 387 ? -4.573 -26.943 -12.241 1.00 63.75 387 ILE A CA 1
ATOM 2926 C C . ILE A 1 387 ? -3.646 -28.164 -12.352 1.00 63.75 387 ILE A C 1
ATOM 2928 O O . ILE A 1 387 ? -2.961 -28.480 -11.374 1.00 63.75 387 ILE A O 1
ATOM 2932 N N . PRO A 1 388 ? -3.648 -28.895 -13.481 1.00 73.50 388 PRO A N 1
ATOM 2933 C CA . PRO A 1 388 ? -2.802 -30.067 -13.632 1.00 73.50 388 PRO A CA 1
ATOM 2934 C C . PRO A 1 388 ? -1.338 -29.645 -13.493 1.00 73.50 388 PRO A C 1
ATOM 2936 O O . PRO A 1 388 ? -0.844 -28.826 -14.266 1.00 73.50 388 PRO A O 1
ATOM 2939 N N . VAL A 1 389 ? -0.657 -30.193 -12.485 1.00 73.88 389 VAL A N 1
ATOM 2940 C CA . VAL A 1 389 ? 0.769 -29.943 -12.259 1.00 73.88 389 VAL A CA 1
ATOM 2941 C C . VAL A 1 389 ? 1.549 -30.622 -13.388 1.00 73.88 389 VAL A C 1
ATOM 2943 O O . VAL A 1 389 ? 1.388 -31.838 -13.573 1.00 73.88 389 VAL A O 1
ATOM 2946 N N . PRO A 1 390 ? 2.382 -29.881 -14.146 1.00 78.75 390 PRO A N 1
ATOM 2947 C CA . PRO A 1 390 ? 3.258 -30.464 -15.153 1.00 78.75 390 PRO A CA 1
ATOM 2948 C C . PRO A 1 390 ? 4.060 -31.630 -14.572 1.00 78.75 390 PRO A C 1
ATOM 2950 O O . PRO A 1 390 ? 4.540 -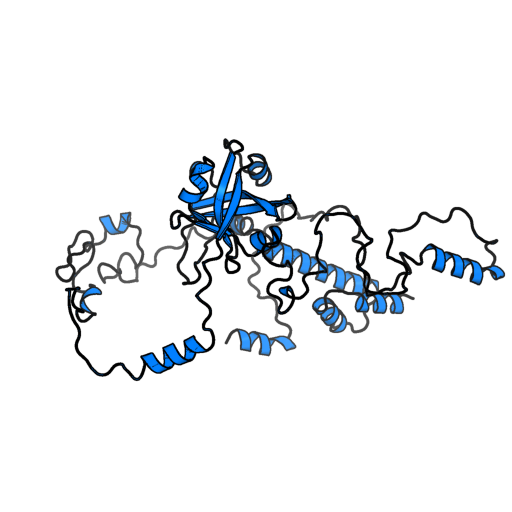31.549 -13.444 1.00 78.75 390 PRO A O 1
ATOM 2953 N N . LEU A 1 391 ? 4.222 -32.712 -15.340 1.00 72.12 391 LEU A N 1
ATOM 2954 C CA . LEU A 1 391 ? 4.775 -33.981 -14.841 1.00 72.12 391 LEU A CA 1
ATOM 2955 C C . LEU A 1 391 ? 6.115 -33.811 -14.095 1.00 72.12 391 LEU A C 1
ATOM 2957 O O . LEU A 1 391 ? 6.337 -34.427 -13.060 1.00 72.12 391 LEU A O 1
ATOM 2961 N N . HIS A 1 392 ? 6.974 -32.919 -14.593 1.00 80.31 392 HIS A N 1
ATOM 2962 C CA . HIS A 1 392 ? 8.305 -32.639 -14.050 1.00 80.31 392 HIS A CA 1
ATOM 2963 C C . HIS A 1 392 ? 8.302 -31.857 -12.724 1.00 80.31 392 HIS A C 1
ATOM 2965 O O . HIS A 1 392 ? 9.335 -31.777 -12.069 1.00 80.31 392 HIS A O 1
ATOM 2971 N N . TRP A 1 393 ? 7.165 -31.283 -12.318 1.00 70.62 393 TRP A N 1
ATOM 2972 C CA . TRP A 1 393 ? 7.003 -30.568 -11.046 1.00 70.62 393 TRP A CA 1
ATOM 2973 C C . TRP A 1 393 ? 6.263 -31.389 -9.991 1.00 70.62 393 TRP A C 1
ATOM 2975 O O . TRP A 1 393 ? 6.187 -30.963 -8.843 1.00 70.62 393 TRP A O 1
ATOM 2985 N N . GLN A 1 394 ? 5.738 -32.569 -10.334 1.00 78.62 394 GLN A N 1
ATOM 2986 C CA . GLN A 1 394 ? 4.932 -33.363 -9.402 1.00 78.62 394 GLN A CA 1
ATOM 2987 C C . GLN A 1 394 ? 5.716 -33.776 -8.151 1.00 78.62 394 GLN A C 1
ATOM 2989 O O . GLN A 1 394 ? 5.187 -33.654 -7.050 1.00 78.62 394 GLN A O 1
ATOM 2994 N N . GLU A 1 395 ? 6.975 -34.203 -8.294 1.00 79.56 395 GLU A N 1
ATOM 2995 C CA . GLU A 1 395 ? 7.809 -34.599 -7.150 1.00 79.56 395 GLU A CA 1
ATOM 2996 C C . GLU A 1 395 ? 8.162 -33.408 -6.252 1.00 79.56 395 GLU A C 1
ATOM 2998 O O . GLU A 1 395 ? 7.990 -33.487 -5.038 1.00 79.56 395 GLU A O 1
ATOM 3003 N N . SER A 1 396 ? 8.586 -32.282 -6.835 1.00 73.94 396 SER A N 1
ATOM 3004 C CA . SER A 1 396 ? 8.939 -31.076 -6.074 1.00 73.94 396 SER A CA 1
ATOM 3005 C C . SER A 1 396 ? 7.732 -30.448 -5.380 1.00 73.94 396 SER A C 1
ATOM 3007 O O . SER A 1 396 ? 7.836 -30.026 -4.232 1.00 73.94 396 SER A O 1
ATOM 3009 N N . VAL A 1 397 ? 6.575 -30.414 -6.048 1.00 78.31 397 VAL A N 1
ATOM 3010 C CA . VAL A 1 397 ? 5.329 -29.906 -5.462 1.00 78.31 397 VAL A CA 1
ATOM 3011 C C . VAL A 1 397 ? 4.846 -30.832 -4.347 1.00 78.31 397 VAL A C 1
ATOM 3013 O O . VAL A 1 397 ? 4.415 -30.340 -3.310 1.00 78.31 397 VAL A O 1
ATOM 3016 N N . LYS A 1 398 ? 4.966 -32.157 -4.505 1.00 81.38 398 LYS A N 1
ATOM 3017 C CA . LYS A 1 398 ? 4.617 -33.115 -3.448 1.00 81.38 398 LYS A CA 1
ATOM 3018 C C . LYS A 1 398 ? 5.531 -32.981 -2.225 1.00 81.38 398 LYS A C 1
ATOM 3020 O O . LYS A 1 398 ? 5.027 -32.909 -1.114 1.00 81.38 398 LYS A O 1
ATOM 3025 N N . ALA A 1 399 ? 6.843 -32.865 -2.426 1.00 83.25 399 ALA A N 1
ATOM 3026 C CA . ALA A 1 399 ? 7.812 -32.700 -1.339 1.00 83.25 399 ALA A CA 1
ATOM 3027 C C . ALA A 1 399 ? 7.665 -31.380 -0.556 1.00 83.25 399 ALA A C 1
ATOM 3029 O O . ALA A 1 399 ? 8.184 -31.273 0.546 1.00 83.25 399 ALA A O 1
ATOM 3030 N N . GLY A 1 400 ? 7.004 -30.366 -1.127 1.00 62.94 400 GLY A N 1
ATOM 3031 C CA . GLY A 1 400 ? 6.657 -29.132 -0.415 1.00 62.94 400 GLY A CA 1
ATOM 3032 C C . GLY A 1 400 ? 5.314 -29.185 0.324 1.00 62.94 400 GLY A C 1
ATOM 3033 O O . GLY A 1 400 ? 4.990 -28.240 1.042 1.00 62.94 400 GLY A O 1
ATOM 3034 N N . LEU A 1 401 ? 4.517 -30.238 0.108 1.00 71.94 401 LEU A N 1
ATOM 3035 C CA . LEU A 1 401 ? 3.209 -30.449 0.738 1.00 71.94 401 LEU A CA 1
ATOM 3036 C C . LEU A 1 401 ? 3.247 -31.512 1.848 1.00 71.94 401 LEU A C 1
ATOM 3038 O O . LEU A 1 401 ? 2.444 -31.413 2.778 1.00 71.94 401 LEU A O 1
ATOM 3042 N N . ASP A 1 402 ? 4.139 -32.500 1.724 1.00 58.25 402 ASP A N 1
ATOM 3043 C CA . ASP A 1 402 ? 4.493 -33.482 2.762 1.00 58.25 402 ASP A CA 1
ATOM 3044 C C . ASP A 1 402 ? 5.498 -32.879 3.763 1.00 58.25 402 ASP A C 1
ATOM 3046 O O . ASP A 1 402 ? 5.365 -33.166 4.979 1.00 58.25 402 ASP A O 1
#

Radius of gyration: 32.13 Å; chains: 1; bounding box: 62×56×107 Å

Secondary structure (DSSP, 8-state):
-HHHHHHHHHHT-S-HHHHHHHHTSSSSS--HHHHHHHHHHHHHHHHHHHHHHSS-TTSTTSTTTTS-S--PPPTTSBPTTT-SBSS-TT--HHHHHHH-TTTT-B-TTT--BSS-GGG-GGGGSPPPPPP--------S-HHHHHHHHHHHGGG-PPPPPP-EEEEEEEE-HHHHHHTT----PPPEEEEEEEEE-TT-SS-EEEHHHHGGGT--GGGSBP----EE-TTSPEE-EEEEEEEEEEEE-TTS-EEEEEEEEEEESS-SSEEEPHHHHHHTTSS-TTTT-TTGGGGTTS-----S--TT-------SPPP-PPPPPPSS-SS---GGGHHHHHHHHHHHTTTTTT---SSSPPPPP--PPP-----TTPPP----SPPPPPGGGHHHHHHTT-

Foldseek 3Di:
DQQVLQVLVLVPDPDVVLSVPLCVDPPNRDTSVRSVVSSVVVVVVVVVVVVVVVPDPPPVVVVCPVPPPDPDDDQAAADLAERDGGQHPDHDPVCCCPPPPQAQPQEPVPRDGRHYVVNDPVVPDDDDDDDDDDDDDDDDPVPPVVVVVVVCVVDPDPPDDFAKDWWKKWAPQVVCVVVVHHDPFDIDIDIATAGADQVDAFKEAEPLRCVNSVDDLVRFADDDDWDADPVRHTFDWSHWGWMKIWDADPVRDIFIDIGTYTYGNPDHHIYHYSVRCCSRVVDPPPPPDPPVVVVPPQDDDPDDDDLPPPDPPDPAAAADDQDDDDPDQPDDPDPVCVVVRVVVVCVNCRNYPVGPDPSRDHDDDPDDPDDDPDDPPDDDDDDPDPDDDPPVCPVVVVVVVD

Sequence (402 aa):
MEKILREVLIQGIADQEIQMEVLGHSNQNPSFEEALRIIEAKEAGKRSASSLLDSNGAQAMRTSSSYKKDQKSHPDEPCGYFGWIGHGKRSPAKLCKQQCPAYGHRCQKCNIKHHYESVCRRSQKPDGPRQADKTLSSSDTQREGAVFDALCSISSTPMAASPYISLTVSVHPEDFKTLGHLTSLKHRSTSLLTMADTGCQSCLAGMRAIAALGITDKDLIPVSLKMHAANNQGINILGAVALRFHSSNPQGQTVETRQLTYITGSTDTLFLSCEACSALGIISNRFPTVGVAFCAGQDQGAADDDPSAADSTCFCPRRQGPPSLPTCLPCSPTDENRGQLQEFLVNHYRANTFNTCKRQRLPLMDCSPLKLIINPDATPVACHTPIPVPLHWQESVKAGLD

pLDDT: mean 73.22, std 18.64, range [26.44, 96.62]

Organism: Capitella teleta (NCBI:txid283909)